Protein AF-A6LK64-F1 (afdb_monomer_lite)

pLDDT: mean 81.14, std 15.73, range [31.67, 97.81]

Structure (mmCIF, N/CA/C/O backbone):
data_AF-A6LK64-F1
#
_entry.id   AF-A6LK64-F1
#
loop_
_atom_site.group_PDB
_atom_site.id
_atom_site.type_symbol
_atom_site.label_atom_id
_atom_site.label_alt_id
_atom_site.label_comp_id
_atom_site.label_asym_id
_atom_site.label_entity_id
_atom_site.label_seq_id
_atom_site.pdbx_PDB_ins_code
_atom_site.Cartn_x
_atom_site.Cartn_y
_atom_site.Cartn_z
_atom_site.occupancy
_atom_site.B_iso_or_equiv
_atom_site.auth_seq_id
_atom_site.auth_comp_id
_atom_site.auth_asym_id
_atom_site.auth_atom_id
_atom_site.pdbx_PDB_model_num
ATOM 1 N N . MET A 1 1 ? 20.870 -29.556 40.631 1.00 32.22 1 MET A N 1
ATOM 2 C CA . MET A 1 1 ? 21.006 -28.304 41.415 1.00 32.22 1 MET A CA 1
ATOM 3 C C . MET A 1 1 ? 21.141 -27.046 40.541 1.00 32.22 1 MET A C 1
ATOM 5 O O . MET A 1 1 ? 20.764 -25.978 40.992 1.00 32.22 1 MET A O 1
ATOM 9 N N . VAL A 1 2 ? 21.533 -27.175 39.265 1.00 32.47 2 VAL A N 1
ATOM 10 C CA . VAL A 1 2 ? 21.678 -26.070 38.287 1.00 32.47 2 VAL A CA 1
ATOM 11 C C . VAL A 1 2 ? 20.340 -25.513 37.745 1.00 32.47 2 VAL A C 1
ATOM 13 O O . VAL A 1 2 ? 20.284 -24.380 37.296 1.00 32.47 2 VAL A O 1
ATOM 16 N N . LYS A 1 3 ? 19.220 -26.244 37.882 1.00 32.12 3 LYS A N 1
ATOM 17 C CA . LYS A 1 3 ? 17.874 -25.795 37.451 1.00 32.12 3 LYS A CA 1
ATOM 18 C C . LYS A 1 3 ? 17.156 -24.836 38.422 1.00 32.12 3 LYS A C 1
ATOM 20 O O . LYS A 1 3 ? 16.145 -24.256 38.057 1.00 32.12 3 LYS A O 1
ATOM 25 N N . LYS A 1 4 ? 17.658 -24.661 39.654 1.00 31.67 4 LYS A N 1
ATOM 26 C CA . LYS A 1 4 ? 17.064 -23.745 40.656 1.00 31.67 4 LYS A CA 1
ATOM 27 C C . LYS A 1 4 ? 17.598 -22.306 40.558 1.00 31.67 4 LYS A C 1
ATOM 29 O O . LYS A 1 4 ? 17.003 -21.404 41.131 1.00 31.67 4 LYS A O 1
ATOM 34 N N . ILE A 1 5 ? 18.685 -22.089 39.814 1.00 36.91 5 ILE A N 1
ATOM 35 C CA . ILE A 1 5 ? 19.359 -20.785 39.690 1.00 36.91 5 ILE A CA 1
ATOM 36 C C . ILE A 1 5 ? 18.663 -19.893 38.643 1.00 36.91 5 ILE A C 1
ATOM 38 O O . ILE A 1 5 ? 18.618 -18.679 38.800 1.00 36.91 5 ILE A O 1
ATOM 42 N N . THR A 1 6 ? 18.004 -20.482 37.642 1.00 40.97 6 THR A N 1
ATOM 43 C CA . THR A 1 6 ? 17.280 -19.743 36.591 1.00 40.97 6 THR A CA 1
ATOM 44 C C . THR A 1 6 ? 15.981 -19.095 37.093 1.00 40.97 6 THR A C 1
ATOM 46 O O . THR A 1 6 ? 15.598 -18.032 36.623 1.00 40.97 6 THR A O 1
ATOM 49 N N . ILE A 1 7 ? 15.334 -19.685 38.105 1.00 38.91 7 ILE A N 1
ATOM 50 C CA . ILE A 1 7 ? 14.123 -19.130 38.743 1.00 38.91 7 ILE A CA 1
ATOM 51 C C . ILE A 1 7 ? 14.484 -17.951 39.663 1.00 38.91 7 ILE A C 1
ATOM 53 O O . ILE A 1 7 ? 13.733 -16.984 39.762 1.00 38.91 7 ILE A O 1
ATOM 57 N N . PHE A 1 8 ? 15.674 -17.981 40.272 1.00 39.06 8 PHE A N 1
ATOM 58 C CA . PHE A 1 8 ? 16.212 -16.841 41.015 1.00 39.06 8 PHE A CA 1
ATOM 59 C C . PHE A 1 8 ? 16.576 -15.677 40.070 1.00 39.06 8 PHE A C 1
ATOM 61 O O . PHE A 1 8 ? 16.363 -14.529 40.432 1.00 39.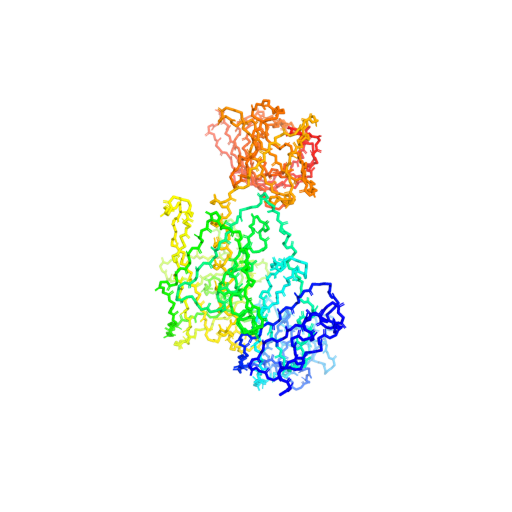06 8 PHE A O 1
ATOM 68 N N . LEU A 1 9 ? 17.014 -15.967 38.835 1.00 40.06 9 LEU A N 1
ATOM 69 C CA . LEU A 1 9 ? 17.305 -14.985 37.771 1.00 40.06 9 LEU A CA 1
ATOM 70 C C . LEU A 1 9 ? 16.070 -14.235 37.230 1.00 40.06 9 LEU A C 1
ATOM 72 O O . LEU A 1 9 ? 16.221 -13.105 36.784 1.00 40.06 9 LEU A O 1
ATOM 76 N N . LEU A 1 10 ? 14.866 -14.816 37.303 1.00 40.31 10 LEU A N 1
ATOM 77 C CA . LEU A 1 10 ? 13.609 -14.150 36.912 1.00 40.31 10 LEU A CA 1
ATOM 78 C C . LEU A 1 10 ? 12.983 -13.329 38.052 1.00 40.31 10 LEU A C 1
ATOM 80 O O . LEU A 1 10 ? 12.354 -12.313 37.802 1.00 40.31 10 LEU A O 1
ATOM 84 N N . LEU A 1 11 ? 13.203 -13.690 39.320 1.00 40.88 11 LEU A N 1
ATOM 85 C CA . LEU A 1 11 ? 12.906 -12.782 40.444 1.00 40.88 11 LEU A CA 1
ATOM 86 C C . LEU A 1 11 ? 13.949 -11.651 40.551 1.00 40.88 11 LEU A C 1
ATOM 88 O O . LEU A 1 11 ? 13.625 -10.540 40.964 1.00 40.88 11 LEU A O 1
ATOM 92 N N . LEU A 1 12 ? 15.176 -11.915 40.089 1.00 36.16 12 LEU A N 1
ATOM 93 C CA . LEU A 1 12 ? 16.221 -10.932 39.800 1.00 36.16 12 LEU A CA 1
ATOM 94 C C . LEU A 1 12 ? 16.071 -10.277 38.417 1.00 36.16 12 LEU A C 1
ATOM 96 O O . LEU A 1 12 ? 16.974 -9.550 38.039 1.00 36.16 12 LEU A O 1
ATOM 100 N N . SER A 1 13 ? 14.999 -10.461 37.634 1.00 39.25 13 SER A N 1
ATOM 101 C CA . SER A 1 13 ? 14.844 -9.696 36.377 1.00 39.25 13 SER A CA 1
ATOM 102 C C . SER A 1 13 ? 14.365 -8.258 36.614 1.00 39.25 13 SER A C 1
ATOM 104 O O . SER A 1 13 ? 14.348 -7.450 35.693 1.00 39.25 13 SER A O 1
ATOM 106 N N . SER A 1 14 ? 14.081 -7.903 37.871 1.00 41.78 14 SER A N 1
ATOM 107 C CA . SER A 1 14 ? 14.183 -6.524 38.371 1.00 41.78 14 SER A CA 1
ATOM 108 C C . SER A 1 14 ? 15.640 -6.011 38.435 1.00 41.78 14 SER A C 1
ATOM 110 O O . SER A 1 14 ? 15.867 -4.832 38.683 1.00 41.78 14 SER A O 1
ATOM 112 N N . LEU A 1 15 ? 16.626 -6.886 38.198 1.00 36.59 15 LEU A N 1
ATOM 113 C CA . LEU A 1 15 ? 18.080 -6.695 38.301 1.00 36.59 15 LEU A CA 1
ATOM 114 C C . LEU A 1 15 ? 18.876 -7.321 37.115 1.00 36.59 15 LEU A C 1
ATOM 116 O O . LEU A 1 15 ? 20.106 -7.321 37.151 1.00 36.59 15 LEU A O 1
ATOM 120 N N . SER A 1 16 ? 18.228 -7.832 36.051 1.00 38.88 16 SER A N 1
ATOM 121 C CA . SER A 1 16 ? 18.899 -8.288 34.816 1.00 38.88 16 SER A CA 1
ATOM 122 C C . SER A 1 16 ? 18.956 -7.154 33.783 1.00 38.88 16 SER A C 1
ATOM 124 O O . SER A 1 16 ? 17.914 -6.547 33.536 1.00 38.88 16 SER A O 1
ATOM 126 N N . PRO A 1 17 ? 20.099 -6.882 33.129 1.00 47.34 17 PRO A N 1
ATOM 127 C CA . PRO A 1 17 ? 20.234 -5.706 32.266 1.00 47.34 17 PRO A CA 1
ATOM 128 C C . PRO A 1 17 ? 19.474 -5.785 30.928 1.00 47.34 17 PRO A C 1
ATOM 130 O O . PRO A 1 17 ? 19.136 -4.737 30.391 1.00 47.34 17 PRO A O 1
ATOM 133 N N . SER A 1 18 ? 19.163 -6.970 30.381 1.00 53.91 18 SER A N 1
ATOM 134 C CA . SER A 1 18 ? 18.528 -7.070 29.054 1.00 53.91 18 SER A CA 1
ATOM 135 C C . SER A 1 18 ? 17.052 -7.473 29.132 1.00 53.91 18 SER A C 1
ATOM 137 O O . SER A 1 18 ? 16.731 -8.642 29.346 1.00 53.91 18 SER A O 1
ATOM 139 N N . LYS A 1 19 ? 16.144 -6.525 28.877 1.00 71.00 19 LYS A N 1
ATOM 140 C CA . LYS A 1 19 ? 14.693 -6.759 28.749 1.00 71.00 19 LYS A CA 1
ATOM 141 C C . LYS A 1 19 ? 14.290 -7.306 27.366 1.00 71.00 19 LYS A C 1
ATOM 143 O O . LYS A 1 19 ? 13.130 -7.236 26.984 1.00 71.00 19 LYS A O 1
ATOM 148 N N . VAL A 1 20 ? 15.235 -7.841 26.591 1.00 72.31 20 VAL A N 1
ATOM 149 C CA . VAL A 1 20 ? 15.044 -8.195 25.176 1.00 72.31 20 VAL A CA 1
ATOM 150 C C . VAL A 1 20 ? 15.292 -9.687 24.967 1.00 72.31 20 VAL A C 1
ATOM 152 O O . VAL A 1 20 ? 16.322 -10.217 25.376 1.00 72.31 20 VAL A O 1
ATOM 155 N N . LEU A 1 21 ? 14.348 -10.358 24.311 1.00 73.44 21 LEU A N 1
ATOM 156 C CA . LEU A 1 21 ? 14.367 -11.777 23.978 1.00 73.44 21 LEU A CA 1
ATOM 157 C C . LEU A 1 21 ? 14.315 -11.944 22.460 1.00 73.44 21 LEU A C 1
ATOM 159 O O . LEU A 1 21 ? 13.456 -11.376 21.791 1.00 73.44 21 LEU A O 1
ATOM 163 N N . VAL A 1 22 ? 15.213 -12.762 21.916 1.00 71.81 22 VAL A N 1
ATOM 164 C CA . VAL A 1 22 ? 15.236 -13.102 20.489 1.00 71.81 22 VAL A CA 1
ATOM 165 C C . VAL A 1 22 ? 14.869 -14.573 20.333 1.00 71.81 22 VAL A C 1
ATOM 167 O O . VAL A 1 22 ? 15.609 -15.452 20.771 1.00 71.81 22 VAL A O 1
ATOM 170 N N . HIS A 1 23 ? 13.738 -14.843 19.688 1.00 75.31 23 HIS A N 1
ATOM 171 C CA . HIS A 1 23 ? 13.307 -16.178 19.299 1.00 75.31 23 HIS A CA 1
ATOM 172 C C . HIS A 1 23 ? 13.599 -16.387 17.811 1.00 75.31 23 HIS A C 1
ATOM 174 O O . HIS A 1 23 ? 12.996 -15.772 16.935 1.00 75.31 23 HIS A O 1
ATOM 180 N N . SER A 1 24 ? 14.552 -17.255 17.496 1.00 73.31 24 SER A N 1
ATOM 181 C CA . SER A 1 24 ? 14.905 -17.555 16.112 1.00 73.31 24 SER A CA 1
ATOM 182 C C . SER A 1 24 ? 15.425 -18.979 16.005 1.00 73.31 24 SER A C 1
ATOM 184 O O . SER A 1 24 ? 16.325 -19.379 16.740 1.00 73.31 24 SER A O 1
ATOM 186 N N . LYS A 1 25 ? 14.907 -19.737 15.033 1.00 75.38 25 LYS A N 1
ATOM 187 C CA . LYS A 1 25 ? 15.497 -21.027 14.625 1.00 75.38 25 LYS A CA 1
ATOM 188 C C . LYS A 1 25 ? 16.766 -20.842 13.783 1.00 75.38 25 LYS A C 1
ATOM 190 O O . LYS A 1 25 ? 17.472 -21.805 13.500 1.00 75.38 25 LYS A O 1
ATOM 195 N N . TYR A 1 26 ? 17.046 -19.607 13.374 1.00 76.12 26 TYR A N 1
ATOM 196 C CA . TYR A 1 26 ? 18.191 -19.215 12.567 1.00 76.12 26 TYR A CA 1
ATOM 197 C C . TYR A 1 26 ? 19.266 -18.592 13.458 1.00 76.12 26 TYR A C 1
ATOM 199 O O . TYR A 1 26 ? 18.954 -17.800 14.348 1.00 76.12 26 TYR A O 1
ATOM 207 N N . ASN A 1 27 ? 20.531 -18.925 13.201 1.00 70.06 27 ASN A N 1
ATOM 208 C CA . ASN A 1 27 ? 21.671 -18.428 13.971 1.00 70.06 27 ASN A CA 1
ATOM 209 C C . ASN A 1 27 ? 22.001 -16.970 13.589 1.00 70.06 27 ASN A C 1
ATOM 211 O O . ASN A 1 27 ? 22.959 -16.704 12.864 1.00 70.06 27 ASN A O 1
ATOM 215 N N . LEU A 1 28 ? 21.148 -16.040 14.021 1.00 73.94 28 LEU A N 1
ATOM 216 C CA . LEU A 1 28 ? 21.282 -14.601 13.811 1.00 73.94 28 LEU A CA 1
ATOM 217 C C . LEU A 1 28 ? 21.902 -13.976 15.061 1.00 73.94 28 LEU A C 1
ATOM 219 O O . LEU A 1 28 ? 21.404 -14.175 16.168 1.00 73.94 28 LEU A O 1
ATOM 223 N N . LYS A 1 29 ? 22.985 -13.215 14.891 1.00 71.19 29 LYS A N 1
ATOM 224 C CA . LYS A 1 29 ? 23.572 -12.426 15.978 1.00 71.19 29 LYS A CA 1
ATOM 225 C C . LYS A 1 29 ? 22.827 -11.096 16.053 1.00 71.19 29 LYS A C 1
ATOM 227 O O . LYS A 1 29 ? 22.961 -10.283 15.147 1.00 71.19 29 LYS A O 1
ATOM 232 N N . ILE A 1 30 ? 22.027 -10.913 17.097 1.00 74.50 30 ILE A N 1
ATOM 233 C CA . ILE A 1 30 ? 21.357 -9.649 17.418 1.00 74.50 30 ILE A CA 1
ATOM 234 C C . ILE A 1 30 ? 21.852 -9.247 18.808 1.00 74.50 30 ILE A C 1
ATOM 236 O O . ILE A 1 30 ? 21.670 -10.015 19.754 1.00 74.50 30 ILE A O 1
ATOM 240 N N . ASP A 1 31 ? 22.501 -8.091 18.932 1.00 75.62 31 ASP A N 1
ATOM 241 C CA . ASP A 1 31 ? 22.896 -7.531 20.220 1.00 75.62 31 ASP A CA 1
ATOM 242 C C . ASP A 1 31 ? 21.655 -7.014 20.948 1.00 75.62 31 ASP A C 1
ATOM 244 O O . ASP A 1 31 ? 21.056 -5.991 20.611 1.00 75.62 31 ASP A O 1
ATOM 248 N N . THR A 1 32 ? 21.251 -7.745 21.979 1.00 72.25 32 THR A N 1
ATOM 249 C CA . THR A 1 32 ? 20.103 -7.395 22.814 1.00 72.25 32 THR A CA 1
ATOM 250 C C . THR A 1 32 ? 20.321 -6.107 23.607 1.00 72.25 32 THR A C 1
ATOM 252 O O . THR A 1 32 ? 19.341 -5.514 24.046 1.00 72.25 32 THR A O 1
ATOM 255 N N . ASN A 1 33 ? 21.570 -5.655 23.787 1.00 70.12 33 ASN A N 1
ATOM 256 C CA . ASN A 1 33 ? 21.880 -4.413 24.504 1.00 70.12 33 ASN A CA 1
ATOM 257 C C . ASN A 1 33 ? 21.645 -3.160 23.653 1.00 70.12 33 ASN A C 1
ATOM 259 O O . ASN A 1 33 ? 21.566 -2.066 24.201 1.00 70.12 33 ASN A O 1
ATOM 263 N N . ALA A 1 34 ? 21.516 -3.307 22.331 1.00 70.06 34 ALA A N 1
ATOM 264 C CA . ALA A 1 34 ? 21.223 -2.192 21.434 1.00 70.06 34 ALA A CA 1
ATOM 265 C C . ALA A 1 34 ? 19.759 -1.713 21.523 1.00 70.06 34 ALA A C 1
ATOM 267 O O . ALA A 1 34 ? 19.413 -0.672 20.966 1.00 70.06 34 ALA A O 1
ATOM 268 N N . PHE A 1 35 ? 18.889 -2.461 22.207 1.00 71.19 35 PHE A N 1
ATOM 269 C CA . PHE A 1 35 ? 17.487 -2.108 22.405 1.00 71.19 35 PHE A CA 1
ATOM 270 C C . PHE A 1 35 ? 17.306 -1.385 23.742 1.00 71.19 35 PHE A C 1
ATOM 272 O O . PHE A 1 35 ? 17.178 -2.008 24.795 1.00 71.19 35 PHE A O 1
ATOM 279 N N . GLU A 1 36 ? 17.247 -0.059 23.689 1.00 66.88 36 GLU A N 1
ATOM 280 C CA . GLU A 1 36 ? 16.877 0.772 24.834 1.00 66.88 36 GLU A CA 1
ATOM 281 C C . GLU A 1 36 ? 15.347 0.724 25.020 1.00 66.88 36 GLU A C 1
ATOM 283 O O . GLU A 1 36 ? 14.598 1.403 24.319 1.00 66.88 36 GLU A O 1
ATOM 288 N N . SER A 1 37 ? 14.847 -0.129 25.921 1.00 68.25 37 SER A N 1
ATOM 289 C CA . SER A 1 37 ? 13.437 -0.116 26.344 1.00 68.25 37 SER A CA 1
ATOM 290 C C . SER A 1 37 ? 13.294 -0.512 27.812 1.00 68.25 37 SER A C 1
ATOM 292 O O . SER A 1 37 ? 13.989 -1.395 28.315 1.00 68.25 37 SER A O 1
ATOM 294 N N . GLU A 1 38 ? 12.355 0.135 28.505 1.00 72.50 38 GLU A N 1
ATOM 295 C CA . GLU A 1 38 ? 11.945 -0.233 29.861 1.00 72.50 38 GLU A CA 1
ATOM 296 C C . GLU A 1 38 ? 10.943 -1.406 29.890 1.00 72.50 38 GLU A C 1
ATOM 298 O O . GLU A 1 38 ? 10.614 -1.912 30.967 1.00 72.50 38 GLU A O 1
ATOM 303 N N . ASN A 1 39 ? 10.510 -1.890 28.729 1.00 74.38 39 ASN A N 1
ATOM 304 C CA . ASN A 1 39 ? 9.542 -2.969 28.546 1.00 74.38 39 ASN A CA 1
ATOM 305 C C . ASN A 1 39 ? 10.218 -4.256 28.065 1.00 74.38 39 ASN A C 1
ATOM 307 O O . ASN A 1 39 ? 11.352 -4.237 27.587 1.00 74.38 39 ASN A O 1
ATOM 311 N N . PHE A 1 40 ? 9.514 -5.385 28.164 1.00 74.19 40 PHE A N 1
ATOM 312 C CA . PHE A 1 40 ? 9.980 -6.625 27.553 1.00 74.19 40 PHE A CA 1
ATOM 313 C C . PHE A 1 40 ? 9.837 -6.545 26.033 1.00 74.19 40 PHE A C 1
ATOM 315 O O . PHE A 1 40 ? 8.743 -6.330 25.525 1.00 74.19 40 PHE A O 1
ATOM 322 N N . VAL A 1 41 ? 10.921 -6.750 25.293 1.00 76.12 41 VAL A N 1
ATOM 323 C CA . VAL A 1 41 ? 10.915 -6.772 23.825 1.00 76.12 41 VAL A CA 1
ATOM 324 C C . VAL A 1 41 ? 11.146 -8.200 23.350 1.00 76.12 41 VAL A C 1
ATOM 326 O O . VAL A 1 41 ? 12.152 -8.811 23.691 1.00 76.12 41 VAL A O 1
ATOM 329 N N . VAL A 1 42 ? 10.240 -8.740 22.544 1.00 77.19 42 VAL A N 1
ATOM 330 C CA . VAL A 1 42 ? 10.338 -10.072 21.943 1.00 77.19 42 VAL A CA 1
ATOM 331 C C . VAL A 1 42 ? 10.487 -9.915 20.438 1.00 77.19 42 VAL A C 1
ATOM 333 O O . VAL A 1 42 ? 9.603 -9.393 19.765 1.00 77.19 42 VAL A O 1
ATOM 336 N N . ILE A 1 43 ? 11.606 -10.382 19.899 1.00 79.25 43 ILE A N 1
ATOM 337 C CA . ILE A 1 43 ? 11.886 -10.400 18.465 1.00 79.25 43 ILE A CA 1
ATOM 338 C C . ILE A 1 43 ? 11.786 -11.846 18.005 1.00 79.25 43 ILE A C 1
ATOM 340 O O . ILE A 1 43 ? 12.612 -12.668 18.392 1.00 79.25 43 ILE A O 1
ATOM 344 N N . SER A 1 44 ? 10.801 -12.164 17.172 1.00 81.12 44 SER A N 1
ATOM 345 C CA . SER A 1 44 ? 10.650 -13.499 16.597 1.00 81.12 44 SER A CA 1
ATOM 346 C C . SER A 1 44 ? 10.976 -13.488 15.115 1.00 81.12 44 SER A C 1
ATOM 348 O O . SER A 1 44 ? 10.408 -12.705 14.353 1.00 81.12 44 SER A O 1
ATOM 350 N N . ILE A 1 45 ? 11.875 -14.372 14.696 1.00 83.25 45 ILE A N 1
ATOM 351 C CA . ILE A 1 45 ? 12.222 -14.583 13.292 1.00 83.25 45 ILE A CA 1
ATOM 352 C C . ILE A 1 45 ? 11.457 -15.808 12.801 1.00 83.25 45 ILE A C 1
ATOM 354 O O . ILE A 1 45 ? 11.791 -16.946 13.139 1.00 83.25 45 ILE A O 1
ATOM 358 N N . LEU A 1 46 ? 10.429 -15.562 11.990 1.00 79.94 46 LEU A N 1
ATOM 359 C CA . LEU A 1 46 ? 9.520 -16.589 11.486 1.00 79.94 46 LEU A CA 1
ATOM 360 C C . LEU A 1 46 ? 10.079 -17.308 10.264 1.00 79.94 46 LEU A C 1
ATOM 362 O O . LEU A 1 46 ? 9.991 -18.533 10.176 1.00 79.94 46 LEU A O 1
ATOM 366 N N . SER A 1 47 ? 10.644 -16.560 9.315 1.00 83.44 47 SER A N 1
ATOM 367 C CA . SER A 1 47 ? 11.241 -17.149 8.121 1.00 83.44 47 SER A CA 1
ATOM 368 C C . SER A 1 47 ? 12.481 -16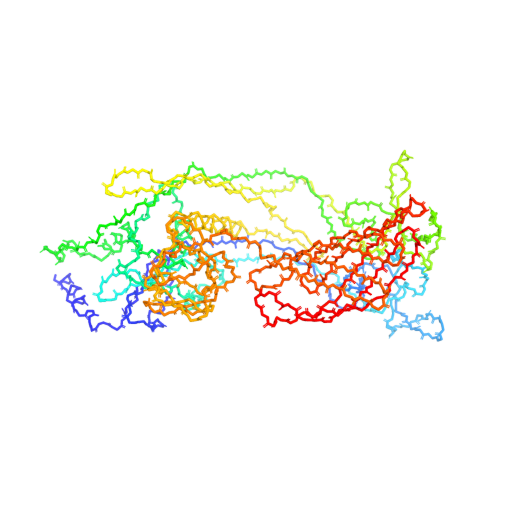.398 7.663 1.00 83.44 47 SER A C 1
ATOM 370 O O . SER A 1 47 ? 12.578 -15.173 7.749 1.00 83.44 47 SER A O 1
ATOM 372 N N . VAL A 1 48 ? 13.427 -17.174 7.145 1.00 87.44 48 VAL A N 1
ATOM 373 C CA . VAL A 1 48 ? 14.547 -16.698 6.342 1.00 87.44 48 VAL A CA 1
ATOM 374 C C . VAL A 1 48 ? 14.468 -17.436 5.015 1.00 87.44 48 VAL A C 1
ATOM 376 O O . VAL A 1 48 ? 14.725 -18.638 4.939 1.00 87.44 48 VAL A O 1
ATOM 379 N N . GLU A 1 49 ? 14.077 -16.716 3.975 1.00 88.69 49 GLU A N 1
ATOM 380 C CA . GLU A 1 49 ? 13.918 -17.236 2.621 1.00 88.69 49 GLU A CA 1
ATOM 381 C C . GLU A 1 49 ? 15.059 -16.701 1.756 1.00 88.69 49 GLU A C 1
ATOM 383 O O . GLU A 1 49 ? 15.340 -15.504 1.748 1.00 88.69 49 GLU A O 1
ATOM 388 N N . LYS A 1 50 ? 15.746 -17.582 1.026 1.00 89.56 50 LYS A N 1
ATOM 389 C CA . LYS A 1 50 ? 16.737 -17.165 0.033 1.00 89.56 50 LYS A CA 1
ATOM 390 C C . LYS A 1 50 ? 16.046 -17.045 -1.318 1.00 89.56 50 LYS A C 1
ATOM 392 O O . LYS A 1 50 ? 15.529 -18.034 -1.829 1.00 89.56 50 LYS A O 1
ATOM 397 N N . GLU A 1 51 ? 16.099 -15.862 -1.913 1.00 87.94 51 GLU A N 1
ATOM 398 C CA . GLU A 1 51 ? 15.609 -15.621 -3.265 1.00 87.94 51 GLU A CA 1
ATOM 399 C C . GLU A 1 51 ? 16.785 -15.316 -4.198 1.00 87.94 51 GLU A C 1
ATOM 401 O O . GLU A 1 51 ? 17.555 -14.374 -3.986 1.00 87.94 51 GLU A O 1
ATOM 406 N N . SER A 1 52 ? 16.935 -16.141 -5.234 1.00 88.56 52 SER A N 1
ATOM 407 C CA . SER A 1 52 ? 17.927 -15.952 -6.291 1.00 88.56 52 SER A CA 1
ATOM 408 C C . SER A 1 52 ? 17.223 -15.416 -7.532 1.00 88.56 52 SER A C 1
ATOM 410 O O . SER A 1 52 ? 16.547 -16.156 -8.243 1.00 88.56 52 SER A O 1
ATOM 412 N N . LEU A 1 53 ? 17.398 -14.125 -7.794 1.00 90.19 53 LEU A N 1
ATOM 413 C CA . LEU A 1 53 ? 16.822 -13.435 -8.939 1.00 90.19 53 LEU A CA 1
ATOM 414 C C . LEU A 1 53 ? 17.853 -13.327 -10.056 1.00 90.19 53 LEU A C 1
ATOM 416 O O . LEU A 1 53 ? 19.014 -12.975 -9.833 1.00 90.19 53 LEU A O 1
ATOM 420 N N . SER A 1 54 ? 17.419 -13.590 -11.280 1.00 90.19 54 SER A N 1
ATOM 421 C CA . SER A 1 54 ? 18.213 -13.316 -12.472 1.00 90.19 54 SER A CA 1
ATOM 422 C C . SER A 1 54 ? 17.831 -11.967 -13.074 1.00 90.19 54 SER A C 1
ATOM 424 O O . SER A 1 54 ? 16.652 -11.618 -13.182 1.00 90.19 54 SER A O 1
ATOM 426 N N . ARG A 1 55 ? 18.840 -11.192 -13.475 1.00 92.62 55 ARG A N 1
ATOM 427 C CA . ARG A 1 55 ? 18.633 -10.018 -14.319 1.00 92.62 55 ARG A CA 1
ATOM 428 C C . ARG A 1 55 ? 19.642 -9.969 -15.450 1.00 92.62 55 ARG A C 1
ATOM 430 O O . ARG A 1 55 ? 20.829 -10.211 -15.258 1.00 92.62 55 ARG A O 1
ATOM 437 N N . GLU A 1 56 ? 19.163 -9.628 -16.629 1.00 94.25 56 GLU A N 1
ATOM 438 C CA . GLU A 1 56 ? 19.997 -9.189 -17.733 1.00 94.25 56 GLU A CA 1
ATOM 439 C C . GLU A 1 56 ? 19.963 -7.665 -17.738 1.00 94.25 56 GLU A C 1
ATOM 441 O O . GLU A 1 56 ? 18.891 -7.083 -17.869 1.00 94.25 56 GLU A O 1
ATOM 446 N N . VAL A 1 57 ? 21.116 -7.027 -17.550 1.00 92.56 57 VAL A N 1
ATOM 447 C CA . VAL A 1 57 ? 21.264 -5.571 -17.534 1.00 92.56 57 VAL A CA 1
ATOM 448 C C . VAL A 1 57 ? 21.972 -5.140 -18.804 1.00 92.56 57 VAL A C 1
ATOM 450 O O . VAL A 1 57 ? 23.050 -5.632 -19.141 1.00 92.56 57 VAL A O 1
ATOM 453 N N . ILE A 1 58 ? 21.367 -4.190 -19.501 1.00 92.50 58 ILE A N 1
ATOM 454 C CA . ILE A 1 58 ? 21.924 -3.563 -20.689 1.00 92.50 58 ILE A CA 1
ATOM 455 C C . ILE A 1 58 ? 22.480 -2.200 -20.279 1.00 92.50 58 ILE A C 1
ATOM 457 O O . ILE A 1 58 ? 21.742 -1.334 -19.812 1.00 92.50 58 ILE A O 1
ATOM 461 N N . SER A 1 59 ? 23.784 -2.009 -20.471 1.00 92.75 59 SER A N 1
ATOM 462 C CA . SER A 1 59 ? 24.473 -0.736 -20.249 1.00 92.75 59 SER A CA 1
ATOM 463 C C . SER A 1 59 ? 25.140 -0.235 -21.528 1.00 92.75 59 SER A C 1
ATOM 465 O O . SER A 1 59 ? 25.412 -0.998 -22.457 1.00 92.75 59 SER A O 1
ATOM 467 N N . TYR A 1 60 ? 25.388 1.070 -21.581 1.00 94.31 60 TYR A N 1
ATOM 468 C CA . TYR A 1 60 ? 25.986 1.743 -22.728 1.00 94.31 60 TYR A CA 1
ATOM 469 C C . TYR A 1 60 ? 27.177 2.563 -22.250 1.00 94.31 60 TYR A C 1
ATOM 471 O O . TYR A 1 60 ? 27.016 3.521 -21.496 1.00 94.31 60 TYR A O 1
ATOM 479 N N . ILE A 1 61 ? 28.380 2.174 -22.671 1.00 95.00 61 ILE A N 1
ATOM 480 C CA . ILE A 1 61 ? 29.626 2.846 -22.280 1.00 95.00 61 ILE A CA 1
ATOM 481 C C . ILE A 1 61 ? 30.148 3.642 -23.465 1.00 95.00 61 ILE A C 1
ATOM 483 O O . ILE A 1 61 ? 30.194 3.118 -24.580 1.00 95.00 61 ILE A O 1
ATOM 487 N N . LYS A 1 62 ? 30.537 4.900 -23.221 1.00 93.44 62 LYS A N 1
ATOM 488 C CA . LYS A 1 62 ? 31.127 5.768 -24.244 1.00 93.44 62 LYS A CA 1
ATOM 489 C C . LYS A 1 62 ? 32.344 5.072 -24.856 1.00 93.44 62 LYS A C 1
ATOM 491 O O . LYS A 1 62 ? 33.239 4.630 -24.139 1.00 93.44 62 LYS A O 1
ATOM 496 N N . ASN A 1 63 ? 32.337 4.931 -26.173 1.00 92.62 63 ASN A N 1
ATOM 497 C CA . ASN A 1 63 ? 33.361 4.235 -26.935 1.00 92.62 63 ASN A CA 1
ATOM 498 C C . ASN A 1 63 ? 33.343 4.778 -28.362 1.00 92.62 63 ASN A C 1
ATOM 500 O O . ASN A 1 63 ? 32.309 4.699 -29.013 1.00 92.62 63 ASN A O 1
ATOM 504 N N . GLU A 1 64 ? 34.471 5.293 -28.845 1.00 86.88 64 GLU A N 1
ATOM 505 C CA . GLU A 1 64 ? 34.587 5.903 -30.179 1.00 86.88 64 GLU A CA 1
ATOM 506 C C . GLU A 1 64 ? 34.278 4.925 -31.322 1.00 86.88 64 GLU A C 1
ATOM 508 O O . GLU A 1 64 ? 33.784 5.345 -32.358 1.00 86.88 64 GLU A O 1
ATOM 513 N N . ASN A 1 65 ? 34.464 3.621 -31.094 1.00 88.00 65 ASN A N 1
ATOM 514 C CA . ASN A 1 65 ? 34.126 2.546 -32.033 1.00 88.00 65 ASN A CA 1
ATOM 515 C C . ASN A 1 65 ? 32.748 1.916 -31.744 1.00 88.00 65 ASN A C 1
ATOM 517 O O . ASN A 1 65 ? 32.476 0.775 -32.123 1.00 88.00 65 ASN A O 1
ATOM 521 N N . GLY A 1 66 ? 31.909 2.595 -30.962 1.00 91.19 66 GLY A N 1
ATOM 522 C CA . GLY A 1 66 ? 30.560 2.155 -30.636 1.00 91.19 66 GLY A CA 1
ATOM 523 C C . GLY A 1 66 ? 29.572 2.430 -31.770 1.00 91.19 66 GLY A C 1
ATOM 524 O O . GLY A 1 66 ? 29.682 3.434 -32.454 1.00 91.19 66 GLY A O 1
ATOM 525 N N . ASN A 1 67 ? 28.556 1.578 -31.912 1.00 93.50 67 ASN A N 1
ATOM 526 C CA . ASN A 1 67 ? 27.509 1.732 -32.935 1.00 93.50 67 ASN A CA 1
ATOM 527 C C . ASN A 1 67 ? 26.179 2.220 -32.335 1.00 93.50 67 ASN A C 1
ATOM 529 O O . ASN A 1 67 ? 25.111 1.968 -32.889 1.00 93.50 67 ASN A O 1
ATOM 533 N N . TYR A 1 68 ? 26.211 2.812 -31.139 1.00 93.88 68 TYR A N 1
ATOM 534 C CA . TYR A 1 68 ? 25.028 3.363 -30.485 1.00 93.88 68 TYR A CA 1
ATOM 535 C C . TYR A 1 68 ? 25.224 4.835 -30.169 1.00 93.88 68 TYR A C 1
ATOM 537 O O . TYR A 1 68 ? 26.313 5.249 -29.787 1.00 93.88 68 TYR A O 1
ATOM 545 N N . ILE A 1 69 ? 24.147 5.601 -30.255 1.00 94.31 69 ILE A N 1
ATOM 546 C CA . ILE A 1 69 ? 24.108 7.025 -29.935 1.00 94.31 69 ILE A CA 1
ATOM 547 C C . ILE A 1 69 ? 23.035 7.300 -28.900 1.00 94.31 69 ILE A C 1
ATOM 549 O O . ILE A 1 69 ? 22.011 6.618 -28.843 1.00 94.31 69 ILE A O 1
ATOM 553 N N . ARG A 1 70 ? 23.264 8.322 -28.082 1.00 93.19 70 ARG A N 1
ATOM 554 C CA . ARG A 1 70 ? 22.299 8.785 -27.091 1.00 93.19 70 ARG A CA 1
ATOM 555 C C . ARG A 1 70 ? 21.397 9.859 -27.689 1.00 93.19 70 ARG A C 1
ATOM 557 O O . ARG A 1 70 ? 21.892 10.875 -28.173 1.00 93.19 70 ARG A O 1
ATOM 564 N N . TYR A 1 71 ? 20.087 9.667 -27.582 1.00 91.56 71 TYR A N 1
ATOM 565 C CA . TYR A 1 71 ? 19.072 10.636 -27.990 1.00 91.56 71 TYR A CA 1
ATOM 566 C C . TYR A 1 71 ? 17.876 10.580 -27.032 1.00 91.56 71 TYR A C 1
ATOM 568 O O . TYR A 1 71 ? 17.427 9.496 -26.667 1.00 91.56 71 TYR A O 1
ATOM 576 N N . ASN A 1 72 ? 17.378 11.734 -26.574 1.00 88.19 72 ASN A N 1
ATOM 577 C CA . ASN A 1 72 ? 16.229 11.841 -25.655 1.00 88.19 72 ASN A CA 1
ATOM 578 C C . ASN A 1 72 ? 16.264 10.881 -24.444 1.00 88.19 72 ASN A C 1
ATOM 580 O O . ASN A 1 72 ? 15.245 10.336 -24.029 1.00 88.19 72 ASN A O 1
ATOM 584 N N . GLY A 1 73 ? 17.450 10.657 -23.869 1.00 86.50 73 GLY A N 1
ATOM 585 C CA . GLY A 1 73 ? 17.624 9.784 -22.702 1.00 86.50 73 GLY A CA 1
ATOM 586 C C . GLY A 1 73 ? 17.737 8.284 -23.003 1.00 86.50 73 GLY A C 1
ATOM 587 O O . GLY A 1 73 ? 18.042 7.536 -22.081 1.00 86.50 73 GLY A O 1
ATOM 588 N N . ASN A 1 74 ? 17.589 7.860 -24.261 1.00 90.50 74 ASN A N 1
ATOM 589 C CA . ASN A 1 74 ? 17.717 6.471 -24.712 1.00 90.50 74 ASN A CA 1
ATOM 590 C C . ASN A 1 74 ? 18.922 6.279 -25.646 1.00 90.50 74 ASN A C 1
ATOM 592 O O . ASN A 1 74 ? 19.545 7.253 -26.077 1.00 90.50 74 ASN A O 1
ATOM 596 N N . PHE A 1 75 ? 19.238 5.019 -25.957 1.00 92.00 75 PHE A N 1
ATOM 597 C CA . PHE A 1 75 ? 20.331 4.639 -26.850 1.00 92.00 75 PHE A CA 1
ATOM 598 C C . PHE A 1 75 ? 19.813 3.906 -28.082 1.00 92.00 75 PHE A C 1
ATOM 600 O O . PHE A 1 75 ? 19.091 2.916 -27.963 1.00 92.00 75 PHE A O 1
ATOM 607 N N . TYR A 1 76 ? 20.234 4.362 -29.256 1.00 91.50 76 TYR A N 1
ATOM 608 C CA . TYR A 1 76 ? 19.775 3.854 -30.544 1.00 91.50 76 TYR A CA 1
ATOM 609 C C . TYR A 1 76 ? 20.957 3.433 -31.392 1.00 91.50 76 TYR A C 1
ATOM 611 O O . TYR A 1 76 ? 22.025 4.033 -31.308 1.00 91.50 76 TYR A O 1
ATOM 619 N N . TYR A 1 77 ? 20.767 2.384 -32.180 1.00 90.56 77 TYR A N 1
ATOM 620 C CA . TYR A 1 77 ? 21.778 1.939 -33.125 1.00 90.56 77 TYR A CA 1
ATOM 621 C C . TYR A 1 77 ? 21.923 2.958 -34.261 1.00 90.56 77 TYR A C 1
ATOM 623 O O . TYR A 1 77 ? 20.918 3.479 -34.744 1.00 90.56 77 TYR A O 1
ATOM 631 N N . THR A 1 78 ? 23.160 3.203 -34.683 1.00 90.69 78 THR A N 1
ATOM 632 C CA . THR A 1 78 ? 23.471 3.891 -35.936 1.00 90.69 78 THR A CA 1
ATOM 633 C C . THR A 1 78 ? 24.513 3.098 -36.710 1.00 90.69 78 THR A C 1
ATOM 635 O O . THR A 1 78 ? 25.452 2.549 -36.127 1.00 90.69 78 THR A O 1
ATOM 638 N N . SER A 1 79 ? 24.325 3.021 -38.022 1.00 87.94 79 SER A N 1
ATOM 639 C CA . SER A 1 79 ? 25.289 2.446 -38.956 1.00 87.94 79 SER A CA 1
ATOM 640 C C . SER A 1 79 ? 26.448 3.390 -39.308 1.00 87.94 79 SER A C 1
ATOM 642 O O . SER A 1 79 ? 27.482 2.923 -39.789 1.00 87.94 79 SER A O 1
ATOM 644 N N . ASP A 1 80 ? 26.303 4.699 -39.063 1.00 87.25 80 ASP A N 1
ATOM 645 C CA . ASP A 1 80 ? 27.327 5.703 -39.367 1.00 87.25 80 ASP A CA 1
ATOM 646 C C . ASP A 1 80 ? 28.193 6.010 -38.141 1.00 87.25 80 ASP A C 1
ATOM 648 O O . ASP A 1 80 ? 27.737 6.609 -37.166 1.00 87.25 80 ASP A O 1
ATOM 652 N N . ASN A 1 81 ? 29.469 5.633 -38.232 1.00 85.19 81 ASN A N 1
ATOM 653 C CA . ASN A 1 81 ? 30.459 5.807 -37.172 1.00 85.19 81 ASN A CA 1
ATOM 654 C C . ASN A 1 81 ? 31.299 7.089 -37.329 1.00 85.19 81 ASN A C 1
ATOM 656 O O . ASN A 1 81 ? 32.365 7.221 -36.730 1.00 85.19 81 ASN A O 1
ATOM 660 N N . ASN A 1 82 ? 30.851 8.043 -38.149 1.00 90.62 82 ASN A N 1
ATOM 661 C CA . ASN A 1 82 ? 31.530 9.320 -38.330 1.00 90.62 82 ASN A CA 1
ATOM 662 C C . ASN A 1 82 ? 30.977 10.412 -37.404 1.00 90.62 82 ASN A C 1
ATOM 664 O O . ASN A 1 82 ? 29.778 10.498 -37.131 1.00 90.62 82 ASN A O 1
ATOM 668 N N . LYS A 1 83 ? 31.876 11.306 -36.985 1.00 92.19 83 LYS A N 1
ATOM 669 C CA . LYS A 1 83 ? 31.540 12.556 -36.303 1.00 92.19 83 LYS A CA 1
ATOM 670 C C . LYS A 1 83 ? 31.516 13.730 -37.275 1.00 92.19 83 LYS A C 1
ATOM 672 O O . LYS A 1 83 ? 32.173 13.720 -38.319 1.00 92.19 83 LYS A O 1
ATOM 677 N N . TYR A 1 84 ? 30.728 14.740 -36.926 1.00 95.06 84 TYR A N 1
ATOM 678 C CA . TYR A 1 84 ? 30.453 15.912 -37.745 1.00 95.06 84 TYR A CA 1
ATOM 679 C C . TYR A 1 84 ? 30.499 17.194 -36.917 1.00 95.06 84 TYR A C 1
ATOM 681 O O . TYR A 1 84 ? 30.088 17.231 -35.753 1.00 95.06 84 TYR A O 1
ATOM 689 N N . ARG A 1 85 ? 30.940 18.283 -37.548 1.00 95.06 85 ARG A N 1
ATOM 690 C CA . ARG A 1 85 ? 30.861 19.650 -37.024 1.00 95.06 85 ARG A CA 1
ATOM 691 C C . ARG A 1 85 ? 29.983 20.496 -37.939 1.00 95.06 85 ARG A C 1
ATOM 693 O O . ARG A 1 85 ? 30.045 20.373 -39.162 1.00 95.06 85 ARG A O 1
ATOM 700 N N . LEU A 1 86 ? 29.170 21.365 -37.344 1.00 93.00 86 LEU A N 1
ATOM 701 C CA . LEU A 1 86 ? 28.393 22.353 -38.085 1.00 93.00 86 LEU A CA 1
ATOM 702 C C . LEU A 1 86 ? 29.298 23.537 -38.459 1.00 93.00 86 LEU A C 1
ATOM 704 O O . LEU A 1 86 ? 29.828 24.211 -37.577 1.00 93.00 86 LEU A O 1
ATOM 708 N N . VAL A 1 87 ? 29.471 23.784 -39.757 1.00 92.06 87 VAL A N 1
ATOM 709 C CA . VAL A 1 87 ? 30.222 24.923 -40.302 1.00 92.06 87 VAL A CA 1
ATOM 710 C C . VAL A 1 87 ? 29.278 25.725 -41.195 1.00 92.06 87 VAL A C 1
ATOM 712 O O . VAL A 1 87 ? 28.862 25.265 -42.261 1.00 92.06 87 VAL A O 1
ATOM 715 N N . GLY A 1 88 ? 28.883 26.915 -40.733 1.00 89.94 88 GLY A N 1
ATOM 716 C CA . GLY A 1 88 ? 27.771 27.656 -41.332 1.00 89.94 88 GLY A CA 1
ATOM 717 C C . GLY A 1 88 ? 26.472 26.851 -41.226 1.00 89.94 88 GLY A C 1
ATOM 718 O O . GLY A 1 88 ? 26.026 26.535 -40.128 1.00 89.94 88 GLY A O 1
ATOM 719 N N . GLU A 1 89 ? 25.889 26.478 -42.368 1.00 87.19 89 GLU A N 1
ATOM 720 C CA . GLU A 1 89 ? 24.671 25.656 -42.436 1.00 87.19 89 GLU A CA 1
ATOM 721 C C . GLU A 1 89 ? 24.903 24.178 -42.797 1.00 87.19 89 GLU A C 1
ATOM 723 O O . GLU A 1 89 ? 23.937 23.422 -42.942 1.00 87.19 89 GLU A O 1
ATOM 728 N N . LYS A 1 90 ? 26.160 23.754 -42.974 1.00 90.56 90 LYS A N 1
ATOM 729 C CA . LYS A 1 90 ? 26.501 22.405 -43.447 1.00 90.56 90 LYS A CA 1
ATOM 730 C C . LYS A 1 90 ? 27.199 21.591 -42.363 1.00 90.56 90 LYS A C 1
ATOM 732 O O . LYS A 1 90 ? 28.068 22.098 -41.657 1.00 90.56 90 LYS A O 1
ATOM 737 N N . PHE A 1 91 ? 26.845 20.312 -42.273 1.00 93.25 91 PHE A N 1
ATOM 738 C CA . PHE A 1 91 ? 27.552 19.341 -41.445 1.00 93.25 91 PHE A CA 1
ATOM 739 C C . PHE A 1 91 ? 28.713 18.749 -42.241 1.00 93.25 91 PHE A C 1
ATOM 741 O O . PHE A 1 91 ? 28.511 18.169 -43.307 1.00 93.25 91 PHE A O 1
ATOM 748 N N . VAL A 1 92 ? 29.929 18.919 -41.730 1.00 94.50 92 VAL A N 1
ATOM 749 C CA . VAL A 1 92 ? 31.163 18.425 -42.352 1.00 94.50 92 VAL A CA 1
ATOM 750 C C . VAL A 1 92 ? 31.785 17.387 -41.430 1.00 94.50 92 VAL A C 1
ATOM 752 O O . VAL A 1 92 ? 31.779 17.571 -40.213 1.00 94.50 92 VAL A O 1
ATOM 755 N N . LYS A 1 93 ? 32.287 16.288 -42.004 1.00 93.25 93 LYS A N 1
ATOM 756 C CA . LYS A 1 93 ? 32.951 15.221 -41.251 1.00 93.25 93 LYS A CA 1
ATOM 757 C C . LYS A 1 93 ? 34.160 15.790 -40.500 1.00 93.25 93 LYS A C 1
ATOM 759 O O . LYS A 1 93 ? 34.990 16.473 -41.092 1.00 93.25 93 LYS A O 1
ATOM 764 N N . ASP A 1 94 ? 34.231 15.507 -39.209 1.00 91.38 94 ASP A N 1
ATOM 765 C CA . ASP A 1 94 ? 35.273 15.955 -38.288 1.00 91.38 94 ASP A CA 1
ATOM 766 C C . ASP A 1 94 ? 35.387 14.916 -37.173 1.00 91.38 94 ASP A C 1
ATOM 768 O O . ASP A 1 94 ? 34.406 14.666 -36.476 1.00 91.38 94 ASP A O 1
ATOM 772 N N . GLU A 1 95 ? 36.565 14.322 -36.990 1.00 87.19 95 GLU A N 1
ATOM 773 C CA . GLU A 1 95 ? 36.818 13.290 -35.971 1.00 87.19 95 GLU A CA 1
ATOM 774 C C . GLU A 1 95 ? 36.487 13.773 -34.550 1.00 87.19 95 GLU A C 1
ATOM 776 O O . GLU A 1 95 ? 36.035 12.992 -33.715 1.00 87.19 95 GLU A O 1
ATOM 781 N N . ASN A 1 96 ? 36.617 15.079 -34.301 1.00 88.75 96 ASN A N 1
ATOM 782 C CA . ASN A 1 96 ? 36.304 15.714 -33.020 1.00 88.75 96 ASN A CA 1
ATOM 783 C C . ASN A 1 96 ? 34.955 16.454 -33.030 1.00 88.75 96 ASN A C 1
ATOM 785 O O . ASN A 1 96 ? 34.666 17.255 -32.138 1.00 88.75 96 ASN A O 1
ATOM 789 N N . GLY A 1 97 ? 34.129 16.217 -34.048 1.00 91.56 97 GLY A N 1
ATOM 790 C CA . GLY A 1 97 ? 32.819 16.834 -34.192 1.00 91.56 97 GLY A CA 1
ATOM 791 C C . GLY A 1 97 ? 31.837 16.395 -33.092 1.00 91.56 97 GLY A C 1
ATOM 792 O O . GLY A 1 97 ? 31.825 15.224 -32.712 1.00 91.56 97 GLY A O 1
ATOM 793 N N . PRO A 1 98 ? 30.985 17.295 -32.566 1.00 92.94 98 PRO A N 1
ATOM 794 C CA . PRO A 1 98 ? 30.033 16.948 -31.509 1.00 92.94 98 PRO A CA 1
ATOM 795 C C . PRO A 1 98 ? 28.740 16.286 -32.024 1.00 92.94 98 PRO A C 1
ATOM 797 O O . PRO A 1 98 ? 27.885 15.925 -31.216 1.00 92.94 98 PRO A O 1
ATOM 800 N N . TYR A 1 99 ? 28.564 16.162 -33.345 1.00 94.75 99 TYR A N 1
ATOM 801 C CA . TYR A 1 99 ? 27.378 15.566 -33.960 1.00 94.75 99 TYR A CA 1
ATOM 802 C C . TYR A 1 99 ? 27.684 14.197 -34.562 1.00 94.75 99 TYR A C 1
ATOM 804 O O . TYR A 1 99 ? 28.741 13.997 -35.152 1.00 94.75 99 TYR A O 1
ATOM 812 N N . VAL A 1 100 ? 26.717 13.289 -34.494 1.00 94.12 100 VAL A N 1
ATOM 813 C CA . VAL A 1 100 ? 26.724 11.993 -35.181 1.00 94.12 100 VAL A CA 1
ATOM 814 C C . VAL A 1 100 ? 25.537 11.932 -36.132 1.00 94.12 100 VAL A C 1
ATOM 816 O O . VAL A 1 100 ? 24.457 12.420 -35.800 1.00 94.12 100 VAL A O 1
ATOM 819 N N . TYR A 1 101 ? 25.717 11.337 -37.309 1.00 92.81 101 TYR A N 1
ATOM 820 C CA . TYR A 1 101 ? 24.611 11.109 -38.232 1.00 92.81 101 TYR A CA 1
ATOM 821 C C . TYR A 1 101 ? 23.845 9.834 -37.857 1.00 92.81 101 TYR A C 1
ATOM 823 O O . TYR A 1 101 ? 24.420 8.759 -37.707 1.00 92.81 101 TYR A O 1
ATOM 831 N N . ALA A 1 102 ? 22.533 9.957 -37.691 1.00 91.44 102 ALA A N 1
ATOM 832 C CA . ALA A 1 102 ? 21.634 8.865 -37.358 1.00 91.44 102 ALA A CA 1
ATOM 833 C C . ALA A 1 102 ? 20.786 8.494 -38.575 1.00 91.44 102 ALA A C 1
ATOM 835 O O . ALA A 1 102 ? 19.691 9.028 -38.790 1.00 91.44 102 ALA A O 1
ATOM 836 N N . SER A 1 103 ? 21.294 7.569 -39.385 1.00 83.44 103 SER A N 1
ATOM 837 C CA . SER A 1 103 ? 20.632 7.172 -40.633 1.00 83.44 103 SER A CA 1
ATOM 838 C C . SER A 1 103 ? 19.257 6.521 -40.396 1.00 83.44 103 SER A C 1
ATOM 840 O O . SER A 1 103 ? 18.331 6.673 -41.201 1.00 83.44 103 SER A O 1
ATOM 842 N N . GLU A 1 104 ? 19.101 5.893 -39.232 1.00 85.69 104 GLU A N 1
ATOM 843 C CA . GLU A 1 104 ? 17.932 5.175 -38.736 1.00 85.69 104 GLU A CA 1
ATOM 844 C C . GLU A 1 104 ? 16.943 6.087 -37.988 1.00 85.69 104 GLU A C 1
ATOM 846 O O . GLU A 1 104 ? 15.968 5.607 -37.410 1.00 85.69 104 GLU A O 1
ATOM 851 N N . PHE A 1 105 ? 17.138 7.412 -38.014 1.00 91.00 105 PHE A N 1
ATOM 852 C CA . PHE A 1 105 ? 16.168 8.363 -37.471 1.00 91.00 105 PHE A CA 1
ATOM 853 C C . PHE A 1 105 ? 15.020 8.600 -38.464 1.00 91.00 105 PHE A C 1
ATOM 855 O O . PHE A 1 105 ? 14.932 9.630 -39.142 1.00 91.00 105 PHE A O 1
ATOM 862 N N . PHE A 1 106 ? 14.120 7.626 -38.586 1.00 89.31 106 PHE A N 1
ATOM 863 C CA . PHE A 1 106 ? 13.009 7.700 -39.539 1.00 89.31 106 PHE A CA 1
ATOM 864 C C . PHE A 1 106 ? 12.006 8.808 -39.211 1.00 89.31 106 PHE A C 1
ATOM 866 O O . PHE A 1 106 ? 11.399 9.364 -40.124 1.00 89.31 106 PHE A O 1
ATOM 873 N N . TRP A 1 107 ? 11.876 9.179 -37.936 1.00 91.38 107 TRP A N 1
ATOM 874 C CA . TRP A 1 107 ? 11.023 10.289 -37.505 1.00 91.38 107 TRP A CA 1
ATOM 875 C C . TRP A 1 107 ? 11.627 11.685 -37.717 1.00 91.38 107 TRP A C 1
ATOM 877 O O . TRP A 1 107 ? 10.933 12.678 -37.494 1.00 91.38 107 TRP A O 1
ATOM 887 N N . ALA A 1 108 ? 12.874 11.793 -38.189 1.00 91.12 108 ALA A N 1
ATOM 888 C CA . ALA A 1 108 ? 13.470 13.080 -38.529 1.00 91.12 108 ALA A CA 1
ATOM 889 C C . ALA A 1 108 ? 12.671 13.788 -39.641 1.00 91.12 108 ALA A C 1
ATOM 891 O O . ALA A 1 108 ? 12.420 13.240 -40.723 1.00 91.12 108 ALA A O 1
ATOM 892 N N . ARG A 1 109 ? 12.295 15.044 -39.390 1.00 89.75 109 ARG A N 1
ATOM 893 C CA . ARG A 1 109 ? 11.513 15.876 -40.319 1.00 89.75 109 ARG A CA 1
ATOM 894 C C . ARG A 1 109 ? 12.334 16.315 -41.526 1.00 89.75 109 ARG A C 1
ATOM 896 O O . ARG A 1 109 ? 11.804 16.389 -42.629 1.00 89.75 109 ARG A O 1
ATOM 903 N N . ASN A 1 110 ? 13.631 16.534 -41.335 1.00 89.31 110 ASN A N 1
ATOM 904 C CA . ASN A 1 110 ? 14.579 16.913 -42.380 1.00 89.31 110 ASN A CA 1
ATOM 905 C C . ASN A 1 110 ? 15.968 16.306 -42.115 1.00 89.31 110 ASN A C 1
ATOM 907 O O . ASN A 1 110 ? 16.210 15.738 -41.051 1.00 89.31 110 ASN A O 1
ATOM 911 N N . GLU A 1 111 ? 16.882 16.441 -43.080 1.00 89.25 111 GLU A N 1
ATOM 912 C CA . GLU A 1 111 ? 18.253 15.918 -42.960 1.00 89.25 111 GLU A CA 1
ATOM 913 C C . GLU A 1 111 ? 19.031 16.543 -41.799 1.00 89.25 111 GLU A C 1
ATOM 915 O O . GLU A 1 111 ? 19.773 15.845 -41.116 1.00 89.25 111 GLU A O 1
ATOM 920 N N . LYS A 1 112 ? 18.821 17.834 -41.499 1.00 90.69 112 LYS A N 1
ATOM 921 C CA . LYS A 1 112 ? 19.512 18.505 -40.384 1.00 90.69 112 LYS A CA 1
ATOM 922 C C . LYS A 1 112 ? 19.213 17.817 -39.040 1.00 90.69 112 LYS A C 1
ATOM 924 O O . LYS A 1 112 ? 20.116 17.678 -38.226 1.00 90.69 112 LYS A O 1
ATOM 929 N N . GLN A 1 113 ? 17.989 17.325 -38.825 1.00 90.94 113 GLN A N 1
ATOM 930 C CA . GLN A 1 113 ? 17.603 16.618 -37.592 1.00 90.94 113 GLN A CA 1
ATOM 931 C C . GLN A 1 113 ? 18.245 15.236 -37.421 1.00 90.94 113 GLN A C 1
ATOM 933 O O . GLN A 1 113 ? 18.252 14.708 -36.310 1.00 90.94 113 GLN A O 1
ATOM 938 N N . ARG A 1 114 ? 18.781 14.644 -38.493 1.00 92.69 114 ARG A N 1
ATOM 939 C CA . ARG A 1 114 ? 19.501 13.366 -38.414 1.00 92.69 114 ARG A CA 1
ATOM 940 C C . ARG A 1 114 ? 20.893 13.521 -37.811 1.00 92.69 114 ARG A C 1
ATOM 942 O O . ARG A 1 114 ? 21.465 12.528 -37.383 1.00 92.69 114 ARG A O 1
ATOM 949 N N . TYR A 1 115 ? 21.422 14.740 -37.734 1.00 94.50 115 TYR A N 1
ATOM 950 C CA . TYR A 1 115 ? 22.667 15.032 -37.035 1.00 94.50 115 TYR A CA 1
ATOM 951 C C . TYR A 1 115 ? 22.378 15.294 -35.557 1.00 94.50 115 TYR A C 1
ATOM 953 O O . TYR A 1 115 ? 21.853 16.340 -35.176 1.00 94.50 115 TYR A O 1
ATOM 961 N N . ILE A 1 116 ? 22.714 14.324 -34.715 1.00 94.44 116 ILE A N 1
ATOM 962 C CA . ILE A 1 116 ? 22.394 14.321 -33.291 1.00 94.44 116 ILE A CA 1
ATOM 963 C C . ILE A 1 116 ? 23.632 14.701 -32.496 1.00 94.44 116 ILE A C 1
ATOM 965 O O . ILE A 1 116 ? 24.691 14.107 -32.679 1.00 94.44 116 ILE A O 1
ATOM 969 N N . LEU A 1 117 ? 23.489 15.662 -31.582 1.00 94.44 117 LEU A N 1
ATOM 970 C CA . LEU A 1 117 ? 24.523 15.958 -30.596 1.00 94.44 117 LEU A CA 1
ATOM 971 C C . LEU A 1 117 ? 24.696 14.740 -29.677 1.00 94.44 117 LEU A C 1
ATOM 973 O O . LEU A 1 117 ? 23.851 14.477 -28.819 1.00 94.44 117 LEU A O 1
ATOM 977 N N . SER A 1 118 ? 25.750 13.962 -29.900 1.00 93.50 118 SER A N 1
ATOM 978 C CA . SER A 1 118 ? 25.956 12.687 -29.219 1.00 93.50 118 SER A CA 1
ATOM 979 C C . SER A 1 118 ? 27.399 12.213 -29.341 1.00 93.50 118 SER A C 1
ATOM 981 O O . SER A 1 118 ? 28.166 12.682 -30.177 1.00 93.50 118 SER A O 1
ATOM 983 N N . ASP A 1 119 ? 27.739 11.231 -28.518 1.00 93.69 119 ASP A N 1
ATOM 984 C CA . ASP A 1 119 ? 28.933 10.410 -28.681 1.00 93.69 119 ASP A CA 1
ATOM 985 C C . ASP A 1 119 ? 28.538 8.998 -29.123 1.00 93.69 119 ASP A C 1
ATOM 987 O O . ASP A 1 119 ? 27.368 8.613 -29.071 1.00 93.69 119 ASP A O 1
ATOM 991 N N . PHE A 1 120 ? 29.541 8.212 -29.507 1.00 95.12 120 PHE A N 1
ATOM 992 C CA . PHE A 1 120 ? 29.381 6.786 -29.733 1.00 95.12 120 PHE A CA 1
ATOM 993 C C . PHE A 1 120 ? 29.450 5.999 -28.426 1.00 95.12 120 PHE A C 1
ATOM 995 O O . PHE A 1 120 ? 30.220 6.303 -27.507 1.00 95.12 120 PHE A O 1
ATOM 1002 N N . TYR A 1 121 ? 28.628 4.961 -28.355 1.00 95.56 121 TYR A N 1
ATOM 1003 C CA . TYR A 1 121 ? 28.495 4.068 -27.221 1.00 95.56 121 TYR A CA 1
ATOM 1004 C C . TYR A 1 121 ? 28.531 2.617 -27.681 1.00 95.56 121 TYR A C 1
ATOM 1006 O O . TYR A 1 121 ? 27.985 2.234 -28.718 1.00 95.56 121 TYR A O 1
ATOM 1014 N N . LYS A 1 122 ? 29.146 1.773 -26.861 1.00 94.94 122 LYS A N 1
ATOM 1015 C CA . LYS A 1 122 ? 29.108 0.324 -27.016 1.00 94.94 122 LYS A CA 1
ATOM 1016 C C . LYS A 1 122 ? 28.063 -0.247 -26.064 1.00 94.94 122 LYS A C 1
ATOM 1018 O O . LYS A 1 122 ? 28.120 0.005 -24.861 1.00 94.94 122 LYS A O 1
ATOM 1023 N N . LYS A 1 123 ? 27.130 -1.034 -26.606 1.00 94.62 123 LYS A N 1
ATOM 1024 C CA . LYS A 1 123 ? 26.184 -1.825 -25.814 1.00 94.62 123 LYS A CA 1
ATOM 1025 C C . LYS A 1 123 ? 26.930 -2.956 -25.112 1.00 94.62 123 LYS A C 1
ATOM 1027 O O . LYS A 1 123 ? 27.652 -3.720 -25.753 1.00 94.62 123 LYS A O 1
ATOM 1032 N N . ILE A 1 124 ? 26.717 -3.078 -23.812 1.00 94.25 124 ILE A N 1
ATOM 1033 C CA . ILE A 1 124 ? 27.225 -4.155 -22.970 1.00 94.25 124 ILE A CA 1
ATOM 1034 C C . ILE A 1 124 ? 26.025 -4.829 -22.323 1.00 94.25 124 ILE A C 1
ATOM 1036 O O . ILE A 1 124 ? 25.156 -4.163 -21.763 1.00 94.25 124 ILE A O 1
ATOM 1040 N N . VAL A 1 125 ? 25.970 -6.153 -22.428 1.00 94.31 125 VAL A N 1
ATOM 1041 C CA . VAL A 1 125 ? 24.921 -6.969 -21.819 1.00 94.31 125 VAL A CA 1
ATOM 1042 C C . VAL A 1 125 ? 25.565 -7.808 -20.731 1.00 94.31 125 VAL A C 1
ATOM 1044 O O . VAL A 1 125 ? 26.446 -8.619 -21.015 1.00 94.31 125 VAL A O 1
ATOM 1047 N N . THR A 1 126 ? 25.117 -7.613 -19.498 1.00 95.12 126 THR A N 1
ATOM 1048 C CA . THR A 1 126 ? 25.614 -8.339 -18.332 1.00 95.12 126 THR A CA 1
ATOM 1049 C C . THR A 1 126 ? 24.485 -9.174 -17.757 1.00 95.12 126 THR A C 1
ATOM 1051 O O . THR A 1 126 ? 23.399 -8.663 -17.491 1.00 95.12 126 THR A O 1
ATOM 1054 N N . LYS A 1 127 ? 24.733 -10.468 -17.545 1.00 93.31 127 LYS A N 1
ATOM 1055 C CA . LYS A 1 127 ? 23.824 -11.329 -16.785 1.00 93.31 127 LYS A CA 1
ATOM 1056 C C . LYS A 1 127 ? 24.285 -11.359 -15.343 1.00 93.31 127 LYS A C 1
ATOM 1058 O O . LYS A 1 127 ? 25.392 -11.799 -15.050 1.00 93.31 127 LYS A O 1
ATOM 1063 N N . GLU A 1 128 ? 23.425 -10.901 -14.454 1.00 91.94 128 GLU A N 1
ATOM 1064 C CA . GLU A 1 128 ? 23.698 -10.832 -13.033 1.00 91.94 128 GLU A CA 1
ATOM 1065 C C . GLU A 1 128 ? 22.750 -11.763 -12.287 1.00 91.94 128 GLU A C 1
ATOM 1067 O O . GLU A 1 128 ? 21.549 -11.829 -12.566 1.00 91.94 128 GLU A O 1
ATOM 1072 N N . LYS A 1 129 ? 23.304 -12.483 -11.314 1.00 89.62 129 LYS A N 1
ATOM 1073 C CA . LYS A 1 129 ? 22.522 -13.189 -10.307 1.00 89.62 129 LYS A CA 1
ATOM 1074 C C . LYS A 1 129 ? 22.534 -12.348 -9.046 1.00 89.62 129 LYS A C 1
ATOM 1076 O O . LYS A 1 129 ? 23.598 -11.999 -8.541 1.00 89.62 129 LYS A O 1
ATOM 1081 N N . LEU A 1 130 ? 21.351 -12.015 -8.563 1.00 86.19 130 LEU A N 1
ATOM 1082 C CA . LEU A 1 130 ? 21.156 -11.329 -7.303 1.00 86.19 130 LEU A CA 1
ATOM 1083 C C . LEU A 1 130 ? 20.622 -12.342 -6.306 1.00 86.19 130 LEU A C 1
ATOM 1085 O O . LEU A 1 130 ? 19.514 -12.843 -6.466 1.00 86.19 130 LEU A O 1
ATOM 1089 N N . GLU A 1 131 ? 21.402 -12.625 -5.276 1.00 88.06 131 GLU A N 1
ATOM 1090 C CA . GLU A 1 131 ? 20.906 -13.359 -4.122 1.00 88.06 131 GLU A CA 1
ATOM 1091 C C . GLU A 1 131 ? 20.477 -12.355 -3.061 1.00 88.06 131 GLU A C 1
ATOM 1093 O O . GLU A 1 131 ? 21.194 -11.396 -2.762 1.00 88.06 131 GLU A O 1
ATOM 1098 N N . ARG A 1 132 ? 19.275 -12.546 -2.532 1.00 86.75 132 ARG A N 1
ATOM 1099 C CA . ARG A 1 132 ? 18.742 -11.765 -1.423 1.00 86.75 132 ARG A CA 1
ATOM 1100 C C . ARG A 1 132 ? 18.185 -12.725 -0.394 1.00 86.75 132 ARG A C 1
ATOM 1102 O O . ARG A 1 132 ? 17.573 -13.731 -0.747 1.00 86.75 132 ARG A O 1
ATOM 1109 N N . PHE A 1 133 ? 18.380 -12.396 0.871 1.00 88.25 133 PHE A N 1
ATOM 1110 C CA . PHE A 1 133 ? 17.681 -13.058 1.955 1.00 88.25 133 PHE A CA 1
ATOM 1111 C C . PHE A 1 133 ? 16.495 -12.188 2.334 1.00 88.25 133 PHE A C 1
ATOM 1113 O O . PHE A 1 133 ? 16.642 -10.992 2.594 1.00 88.25 133 PHE A O 1
ATOM 1120 N N . VAL A 1 134 ? 15.317 -12.788 2.326 1.00 88.88 134 VAL A N 1
ATOM 1121 C CA . VAL A 1 134 ? 14.100 -12.175 2.830 1.00 88.88 134 VAL A CA 1
ATOM 1122 C C . VAL A 1 134 ? 13.911 -12.685 4.239 1.00 88.88 134 VAL A C 1
ATOM 1124 O O . VAL A 1 134 ? 13.751 -13.887 4.454 1.00 88.88 134 VAL A O 1
ATOM 1127 N N . ILE A 1 135 ? 13.965 -11.772 5.197 1.00 88.31 135 ILE A N 1
ATOM 1128 C CA . ILE A 1 135 ? 13.725 -12.104 6.595 1.00 88.31 135 ILE A CA 1
ATOM 1129 C C . ILE A 1 135 ? 12.358 -11.577 6.959 1.00 88.31 135 ILE A C 1
ATOM 1131 O O . ILE A 1 135 ? 12.071 -10.401 6.733 1.00 88.31 135 ILE A O 1
ATOM 1135 N N . SER A 1 136 ? 11.529 -12.460 7.507 1.00 87.06 136 SER A N 1
ATOM 1136 C CA . SER A 1 136 ? 10.233 -12.097 8.053 1.00 87.06 136 SER A CA 1
ATOM 1137 C C . SER A 1 136 ? 10.108 -12.513 9.510 1.00 87.06 136 SER A C 1
ATOM 1139 O O . SER A 1 136 ? 10.644 -13.539 9.938 1.00 87.06 136 SER A O 1
ATOM 1141 N N . GLY A 1 137 ? 9.406 -1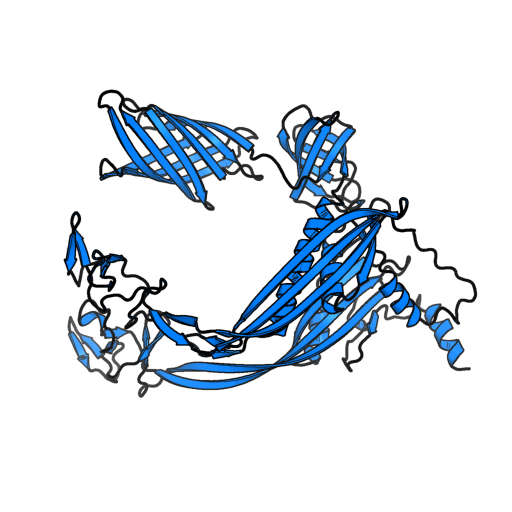1.696 10.277 1.00 84.94 137 GLY A N 1
ATOM 1142 C CA . GLY A 1 137 ? 9.259 -11.873 11.708 1.00 84.94 137 GLY A CA 1
ATOM 1143 C C . GLY A 1 137 ? 8.346 -10.821 12.308 1.00 84.94 137 GLY A C 1
ATOM 1144 O O . GLY A 1 137 ? 7.653 -10.108 11.583 1.00 84.94 137 GLY A O 1
ATOM 1145 N N . TYR A 1 138 ? 8.362 -10.718 13.628 1.00 82.69 138 TYR A N 1
ATOM 1146 C CA . TYR A 1 138 ? 7.698 -9.643 14.355 1.00 82.69 138 TYR A CA 1
ATOM 1147 C C . TYR A 1 138 ? 8.526 -9.195 15.552 1.00 82.69 138 TYR A C 1
ATOM 1149 O O . TYR A 1 138 ? 9.262 -9.975 16.158 1.00 82.69 138 TYR A O 1
ATOM 1157 N N . LEU A 1 139 ? 8.402 -7.913 15.871 1.00 83.69 139 LEU A N 1
ATOM 1158 C CA . LEU A 1 139 ? 8.890 -7.302 17.094 1.00 83.69 139 LEU A CA 1
ATOM 1159 C C . LEU A 1 139 ? 7.683 -6.961 17.954 1.00 83.69 139 LEU A C 1
ATOM 1161 O O . LEU A 1 139 ? 6.756 -6.297 17.489 1.00 83.69 139 LEU A O 1
ATOM 1165 N N . ILE A 1 140 ? 7.699 -7.421 19.197 1.00 79.12 140 ILE A N 1
ATOM 1166 C CA . ILE A 1 140 ? 6.619 -7.212 20.151 1.00 79.12 140 ILE A CA 1
ATOM 1167 C C . ILE A 1 140 ? 7.178 -6.570 21.398 1.00 79.12 140 ILE A C 1
ATOM 1169 O O . ILE A 1 140 ? 8.195 -7.011 21.919 1.00 79.12 140 ILE A O 1
ATOM 1173 N N . GLU A 1 141 ? 6.505 -5.541 21.879 1.00 77.56 141 GLU A N 1
ATOM 1174 C CA . GLU A 1 141 ? 6.833 -4.899 23.143 1.00 77.56 141 GLU A CA 1
ATOM 1175 C C . GLU A 1 141 ? 5.732 -5.193 24.152 1.00 77.56 141 GLU A C 1
ATOM 1177 O O . GLU A 1 141 ? 4.553 -5.111 23.818 1.00 77.56 141 GLU A O 1
ATOM 1182 N N . ILE A 1 142 ? 6.115 -5.571 25.365 1.00 73.38 142 ILE A N 1
ATOM 1183 C CA . ILE A 1 142 ? 5.223 -5.994 26.438 1.00 73.38 142 ILE A CA 1
ATOM 1184 C C . ILE A 1 142 ? 5.554 -5.174 27.681 1.00 73.38 142 ILE A C 1
ATOM 1186 O O . ILE A 1 142 ? 6.694 -5.191 28.144 1.00 73.38 142 ILE A O 1
ATOM 1190 N N . ASP A 1 143 ? 4.556 -4.494 28.239 1.00 70.81 143 ASP A N 1
ATOM 1191 C CA . ASP A 1 143 ? 4.684 -3.748 29.492 1.00 70.81 143 ASP A CA 1
ATOM 1192 C C . ASP A 1 143 ? 5.260 -4.656 30.587 1.00 70.81 143 ASP A C 1
ATOM 1194 O O . ASP A 1 143 ? 4.702 -5.711 30.904 1.00 70.81 143 ASP A O 1
ATOM 1198 N N . SER A 1 144 ? 6.385 -4.242 31.170 1.00 66.56 144 SER A N 1
ATOM 1199 C CA . SER A 1 144 ? 7.080 -5.016 32.200 1.00 66.56 144 SER A CA 1
ATOM 1200 C C . SER A 1 144 ? 6.338 -5.076 33.539 1.00 66.56 144 SER A C 1
ATOM 1202 O O . SER A 1 144 ? 6.590 -5.988 34.325 1.00 66.56 144 SER A O 1
ATOM 1204 N N . SER A 1 145 ? 5.408 -4.152 33.791 1.00 65.06 145 SER A N 1
ATOM 1205 C CA . SER A 1 145 ? 4.645 -4.081 35.042 1.00 65.06 145 SER A CA 1
ATOM 1206 C C . SER A 1 145 ? 3.407 -4.972 35.015 1.00 65.06 145 SER A C 1
ATOM 1208 O O . SER A 1 145 ? 3.085 -5.628 36.005 1.00 65.06 145 SER A O 1
ATOM 1210 N N . ASN A 1 146 ? 2.713 -5.000 33.874 1.00 61.06 146 ASN A N 1
ATOM 1211 C CA . ASN A 1 146 ? 1.396 -5.626 33.752 1.00 61.06 146 ASN A CA 1
ATOM 1212 C C . ASN A 1 146 ? 1.335 -6.770 32.722 1.00 61.06 146 ASN A C 1
ATOM 1214 O O . ASN A 1 146 ? 0.298 -7.418 32.605 1.00 61.06 146 ASN A O 1
ATOM 1218 N N . PHE A 1 147 ? 2.432 -7.041 32.005 1.00 61.38 147 PHE A N 1
ATOM 1219 C CA . PHE A 1 147 ? 2.565 -8.104 30.999 1.00 61.38 147 PHE A CA 1
ATOM 1220 C C . PHE A 1 147 ? 1.572 -8.015 29.818 1.00 61.38 147 PHE A C 1
ATOM 1222 O O . PHE A 1 147 ? 1.155 -9.039 29.275 1.00 61.38 147 PHE A O 1
ATOM 1229 N N . TYR A 1 148 ? 1.220 -6.800 29.378 1.00 65.56 148 TYR A N 1
ATOM 1230 C CA . TYR A 1 148 ? 0.362 -6.564 28.202 1.00 65.56 148 TYR A CA 1
ATOM 1231 C C . TYR A 1 148 ? 1.158 -6.154 26.964 1.00 65.56 148 TYR A C 1
ATOM 1233 O O . TYR A 1 148 ? 2.147 -5.438 27.079 1.00 65.56 148 TYR A O 1
ATOM 1241 N N . ILE A 1 149 ? 0.698 -6.567 25.778 1.00 70.38 149 ILE A N 1
ATOM 1242 C CA . ILE A 1 149 ? 1.301 -6.198 24.489 1.00 70.38 149 ILE A CA 1
ATOM 1243 C C . ILE A 1 149 ? 1.054 -4.704 24.218 1.00 70.38 149 ILE A C 1
ATOM 1245 O O . ILE A 1 149 ? -0.086 -4.295 24.023 1.00 70.38 149 ILE A O 1
ATOM 1249 N N . LEU A 1 150 ? 2.129 -3.916 24.187 1.00 73.44 150 LEU A N 1
ATOM 1250 C CA . LEU A 1 150 ? 2.156 -2.496 23.815 1.00 73.44 150 LEU A CA 1
ATOM 1251 C C . LEU A 1 150 ? 2.300 -2.298 22.304 1.00 73.44 150 LEU A C 1
ATOM 1253 O O . LEU A 1 150 ? 1.762 -1.357 21.730 1.00 73.44 150 LEU A O 1
ATOM 1257 N N . SER A 1 151 ? 3.053 -3.178 21.645 1.00 77.06 151 SER A N 1
ATOM 1258 C CA . SER A 1 151 ? 3.248 -3.117 20.198 1.00 77.06 151 SER A CA 1
ATOM 1259 C C . SER A 1 151 ? 3.377 -4.510 19.605 1.00 77.06 151 SER A C 1
ATOM 1261 O O . SER A 1 151 ? 3.972 -5.395 20.214 1.00 77.06 151 SER A O 1
ATOM 1263 N N . PHE A 1 152 ? 2.842 -4.700 18.399 1.00 78.75 152 PHE A N 1
ATOM 1264 C CA . PHE A 1 152 ? 3.148 -5.841 17.538 1.00 78.75 152 PHE A CA 1
ATOM 1265 C C . PHE A 1 152 ? 3.482 -5.289 16.159 1.00 78.75 152 PHE A C 1
ATOM 1267 O O . PHE A 1 152 ? 2.625 -4.714 15.486 1.00 78.75 152 PHE A O 1
ATOM 1274 N N . THR A 1 153 ? 4.734 -5.454 15.749 1.00 84.19 153 THR A N 1
ATOM 1275 C CA . THR A 1 153 ? 5.250 -4.890 14.506 1.00 84.19 153 THR A CA 1
ATOM 1276 C C . THR A 1 153 ? 5.857 -6.008 13.663 1.00 84.19 153 THR A C 1
ATOM 1278 O O . THR A 1 153 ? 7.001 -6.403 13.910 1.00 84.19 153 THR A O 1
ATOM 1281 N N . PRO A 1 154 ? 5.124 -6.577 12.687 1.00 82.00 154 PRO A N 1
ATOM 1282 C CA . PRO A 1 154 ? 5.707 -7.498 11.742 1.00 82.00 154 PRO A CA 1
ATOM 1283 C C . PRO A 1 154 ? 6.734 -6.747 10.915 1.00 82.00 154 PRO A C 1
ATOM 1285 O O . PRO A 1 154 ? 6.570 -5.577 10.568 1.00 82.00 154 PRO A O 1
ATOM 1288 N N . PHE A 1 155 ? 7.781 -7.450 10.545 1.00 85.69 155 PHE A N 1
ATOM 1289 C CA . PHE A 1 155 ? 8.755 -6.926 9.620 1.00 85.69 155 PHE A CA 1
ATOM 1290 C C . PHE A 1 155 ? 8.986 -7.924 8.512 1.00 85.69 155 PHE A C 1
ATOM 1292 O O . PHE A 1 155 ? 9.034 -9.135 8.725 1.00 85.69 155 PHE A O 1
ATOM 1299 N N . VAL A 1 156 ? 9.162 -7.375 7.316 1.00 85.81 156 VAL A N 1
ATOM 1300 C CA . VAL A 1 156 ? 9.775 -8.078 6.206 1.00 85.81 156 VAL A CA 1
ATOM 1301 C C . VAL A 1 156 ? 10.789 -7.141 5.590 1.00 85.81 156 VAL A C 1
ATOM 1303 O O . VAL A 1 156 ? 10.449 -6.042 5.156 1.00 85.81 156 VAL A O 1
ATOM 1306 N N . PHE A 1 157 ? 12.041 -7.563 5.548 1.00 87.62 157 PHE A N 1
ATOM 1307 C CA . PHE A 1 157 ? 13.073 -6.793 4.879 1.00 87.62 157 PHE A CA 1
ATOM 1308 C C . PHE A 1 157 ? 13.996 -7.701 4.084 1.00 87.62 157 PHE A C 1
ATOM 1310 O O . PHE A 1 157 ? 14.191 -8.879 4.385 1.00 87.62 157 PHE A O 1
ATOM 1317 N N . TYR A 1 158 ? 14.566 -7.107 3.043 1.00 88.69 158 TYR A N 1
ATOM 1318 C CA . TYR A 1 158 ? 15.579 -7.733 2.215 1.00 88.69 158 TYR A CA 1
ATOM 1319 C C . TYR A 1 158 ? 16.945 -7.353 2.759 1.00 88.69 158 TYR A C 1
ATOM 1321 O O . TYR A 1 158 ? 17.232 -6.164 2.926 1.00 88.69 158 TYR A O 1
ATOM 1329 N N . VAL A 1 159 ? 17.783 -8.356 2.979 1.00 88.56 159 VAL A N 1
ATOM 1330 C CA . VAL A 1 159 ? 19.198 -8.167 3.284 1.00 88.56 159 VAL A CA 1
ATOM 1331 C C . VAL A 1 159 ? 20.060 -8.880 2.259 1.00 88.56 159 VAL A C 1
ATOM 1333 O O . VAL A 1 159 ? 19.673 -9.902 1.681 1.00 88.56 159 VAL A O 1
ATOM 1336 N N . ARG A 1 160 ? 21.243 -8.319 2.016 1.00 86.69 160 ARG A N 1
ATOM 1337 C CA . ARG A 1 160 ? 22.291 -9.004 1.244 1.00 86.69 160 ARG A CA 1
ATOM 1338 C C . ARG A 1 160 ? 23.176 -9.859 2.148 1.00 86.69 160 ARG A C 1
ATOM 1340 O O . ARG A 1 160 ? 23.682 -10.881 1.700 1.00 86.69 160 ARG A O 1
ATOM 1347 N N . ASP A 1 161 ? 23.314 -9.444 3.404 1.00 82.38 161 ASP A N 1
ATOM 1348 C CA . ASP A 1 161 ? 24.095 -10.094 4.454 1.00 82.38 161 ASP A CA 1
ATOM 1349 C C . ASP A 1 161 ? 23.272 -10.135 5.754 1.00 82.38 161 ASP A C 1
ATOM 1351 O O . ASP A 1 161 ? 22.581 -9.175 6.100 1.00 82.38 161 ASP A O 1
ATOM 1355 N N . PHE A 1 162 ? 23.363 -11.235 6.501 1.00 80.81 162 PHE A N 1
ATOM 1356 C CA . PHE A 1 162 ? 22.736 -11.385 7.812 1.00 80.81 162 PHE A CA 1
ATOM 1357 C C . PHE A 1 162 ? 23.185 -10.338 8.846 1.00 80.81 162 PHE A C 1
ATOM 1359 O O . PHE A 1 162 ? 22.439 -10.052 9.777 1.00 80.81 162 PHE A O 1
ATOM 1366 N N . ASN A 1 163 ? 24.348 -9.707 8.676 1.00 81.62 163 ASN A N 1
ATOM 1367 C CA . ASN A 1 163 ? 24.787 -8.603 9.539 1.00 81.62 163 ASN A CA 1
ATOM 1368 C C . ASN A 1 163 ? 23.920 -7.333 9.391 1.00 81.62 163 ASN A C 1
ATOM 1370 O O . ASN A 1 163 ? 23.947 -6.453 10.249 1.00 81.62 163 ASN A O 1
ATOM 1374 N N . GLU A 1 164 ? 23.139 -7.201 8.313 1.00 86.38 164 GLU A N 1
ATOM 1375 C CA . GLU A 1 164 ? 22.219 -6.068 8.122 1.00 86.38 164 GLU A CA 1
ATOM 1376 C C . GLU A 1 164 ? 20.922 -6.216 8.939 1.00 86.38 164 GLU A C 1
ATOM 1378 O O . GLU A 1 164 ? 20.194 -5.242 9.127 1.00 86.38 164 GLU A O 1
ATOM 1383 N N . VAL A 1 165 ? 20.632 -7.424 9.426 1.00 85.56 165 VAL A N 1
ATOM 1384 C CA . VAL A 1 165 ? 19.359 -7.809 10.055 1.00 85.56 165 VAL A CA 1
ATOM 1385 C C . VAL A 1 165 ? 19.132 -7.060 11.353 1.00 85.56 165 VAL A C 1
ATOM 1387 O O . VAL A 1 165 ? 18.080 -6.462 11.537 1.00 85.56 165 VAL A O 1
ATOM 1390 N N . GLU A 1 166 ? 20.138 -7.038 12.220 1.00 84.88 166 GLU A N 1
ATOM 1391 C CA . GLU A 1 166 ? 20.105 -6.298 13.478 1.00 84.88 166 GLU A CA 1
ATOM 1392 C C . GLU A 1 166 ? 19.793 -4.817 13.244 1.00 84.88 166 GLU A C 1
ATOM 1394 O O . GLU A 1 166 ? 18.840 -4.288 13.811 1.00 84.88 166 GLU A O 1
ATOM 1399 N N . LYS A 1 167 ? 20.534 -4.166 12.336 1.00 85.50 167 LYS A N 1
ATOM 1400 C CA . LYS A 1 167 ? 20.313 -2.755 11.990 1.00 85.50 167 LYS A CA 1
ATOM 1401 C C . LYS A 1 167 ? 18.895 -2.520 11.488 1.00 85.50 167 LYS A C 1
ATOM 1403 O O . LYS A 1 167 ? 18.267 -1.543 11.878 1.00 85.50 167 LYS A O 1
ATOM 1408 N N . LYS A 1 168 ? 18.383 -3.414 10.637 1.00 88.12 168 LYS A N 1
ATOM 1409 C CA . LYS A 1 168 ? 17.008 -3.328 10.136 1.00 88.12 168 LYS A CA 1
ATOM 1410 C C . LYS A 1 168 ? 15.998 -3.425 11.272 1.00 88.12 168 LYS A C 1
ATOM 1412 O O . LYS A 1 168 ? 15.097 -2.595 11.307 1.00 88.12 168 LYS A O 1
ATOM 1417 N N . ILE A 1 169 ? 16.176 -4.366 12.200 1.00 85.88 169 ILE A N 1
ATOM 1418 C CA . ILE A 1 169 ? 15.267 -4.560 13.335 1.00 85.88 169 ILE A CA 1
ATOM 1419 C C . ILE A 1 169 ? 15.294 -3.353 14.280 1.00 85.88 169 ILE A C 1
ATOM 1421 O O . ILE A 1 169 ? 14.234 -2.874 14.669 1.00 85.88 169 ILE A O 1
ATOM 1425 N N . LEU A 1 170 ? 16.475 -2.809 14.587 1.00 83.12 170 LEU A N 1
ATOM 1426 C CA . LEU A 1 170 ? 16.624 -1.623 15.443 1.00 83.12 170 LEU A CA 1
ATOM 1427 C C . LEU A 1 170 ? 15.957 -0.369 14.856 1.00 83.12 170 LEU A C 1
ATOM 1429 O O . LEU A 1 170 ? 15.536 0.510 15.599 1.00 83.12 170 LEU A O 1
ATOM 1433 N N . THR A 1 171 ? 15.841 -0.284 13.528 1.00 83.25 171 THR A N 1
ATOM 1434 C CA . THR A 1 171 ? 15.177 0.839 12.841 1.00 83.25 171 THR A CA 1
ATOM 1435 C C . THR A 1 171 ? 13.672 0.660 12.648 1.00 83.25 171 THR A C 1
ATOM 1437 O O . THR A 1 171 ? 13.036 1.528 12.051 1.00 83.25 171 THR A O 1
ATOM 1440 N N . ILE A 1 172 ? 13.089 -0.459 13.092 1.00 82.56 172 ILE A N 1
ATOM 1441 C CA . ILE A 1 172 ? 11.646 -0.675 12.972 1.00 82.56 172 ILE A CA 1
ATOM 1442 C C . ILE A 1 172 ? 10.930 0.353 13.844 1.00 82.56 172 ILE A C 1
ATOM 1444 O O . ILE A 1 172 ? 11.061 0.354 15.067 1.00 82.56 172 ILE A O 1
ATOM 1448 N N . GLN A 1 173 ? 10.144 1.214 13.199 1.00 72.88 173 GLN A N 1
ATOM 1449 C CA . GLN A 1 173 ? 9.222 2.089 13.903 1.00 72.88 173 GLN A CA 1
ATOM 1450 C C . GLN A 1 173 ? 8.153 1.226 14.570 1.00 72.88 173 GLN A C 1
ATOM 1452 O O . GLN A 1 173 ? 7.470 0.451 13.902 1.00 72.88 173 GLN A O 1
ATOM 1457 N N . LYS A 1 174 ? 8.038 1.349 15.889 1.00 71.88 174 LYS A N 1
ATOM 1458 C CA . LYS A 1 174 ? 7.093 0.568 16.679 1.00 71.88 174 LYS A CA 1
ATOM 1459 C C . LYS A 1 174 ? 5.718 1.228 16.664 1.00 71.88 174 LYS A C 1
ATOM 1461 O O . LYS A 1 174 ? 5.612 2.452 16.692 1.00 71.88 174 LYS A O 1
ATOM 1466 N N . ASN A 1 175 ? 4.679 0.402 16.649 1.00 68.62 175 ASN A N 1
ATOM 1467 C CA . ASN A 1 175 ? 3.310 0.860 16.863 1.00 68.62 175 ASN A CA 1
ATOM 1468 C C . ASN A 1 175 ? 3.081 1.087 18.358 1.00 68.62 175 ASN A C 1
ATOM 1470 O O . ASN A 1 175 ? 3.173 0.141 19.127 1.00 68.62 175 ASN A O 1
ATOM 1474 N N . GLU A 1 176 ? 2.777 2.307 18.780 1.00 71.62 176 GLU A N 1
ATOM 1475 C CA . GLU A 1 176 ? 2.494 2.600 20.188 1.00 71.62 176 GLU A CA 1
ATOM 1476 C C . GLU A 1 176 ? 0.995 2.441 20.469 1.00 71.62 176 GLU A C 1
ATOM 1478 O O . GLU A 1 176 ? 0.247 3.417 20.437 1.00 71.62 176 GLU A O 1
ATOM 1483 N N . ASN A 1 177 ? 0.544 1.212 20.748 1.00 73.81 177 ASN A N 1
ATOM 1484 C CA . ASN A 1 177 ? -0.815 0.988 21.235 1.00 73.81 177 ASN A CA 1
ATOM 1485 C C . ASN A 1 177 ? -0.810 0.911 22.766 1.00 73.81 177 ASN A C 1
ATOM 1487 O O . ASN A 1 177 ? -0.266 -0.009 23.377 1.00 73.81 177 ASN A O 1
ATOM 1491 N N . HIS A 1 178 ? -1.449 1.880 23.412 1.00 77.44 178 HIS A N 1
ATOM 1492 C CA . HIS A 1 178 ? -1.579 1.882 24.864 1.00 77.44 178 HIS A CA 1
ATOM 1493 C C . HIS A 1 178 ? -2.833 1.143 25.317 1.00 77.44 178 HIS A C 1
ATOM 1495 O O . HIS A 1 178 ? -3.929 1.398 24.818 1.00 77.44 178 HIS A O 1
ATOM 1501 N N . PHE A 1 179 ? -2.690 0.287 26.323 1.00 77.69 179 PHE A N 1
ATOM 1502 C CA . PHE A 1 179 ? -3.837 -0.328 26.976 1.00 77.69 179 PHE A CA 1
ATOM 1503 C C . PHE A 1 179 ? -4.743 0.732 27.617 1.00 77.69 179 PHE A C 1
ATOM 1505 O O . PHE A 1 179 ? -4.264 1.681 28.240 1.00 77.69 179 PHE A O 1
ATOM 1512 N N . SER A 1 180 ? -6.056 0.549 27.502 1.00 83.12 180 SER A N 1
ATOM 1513 C CA . SER A 1 180 ? -7.042 1.397 28.170 1.00 83.12 180 SER A CA 1
ATOM 1514 C C . SER A 1 180 ? -8.291 0.599 28.498 1.00 83.12 180 SER A C 1
ATOM 1516 O O . SER A 1 180 ? -8.749 -0.205 27.693 1.00 83.12 180 SER A O 1
ATOM 1518 N N . VAL A 1 181 ? -8.885 0.842 29.664 1.00 84.31 181 VAL A N 1
ATOM 1519 C CA . VAL A 1 181 ? -10.121 0.162 30.079 1.00 84.31 181 VAL A CA 1
ATOM 1520 C C . VAL A 1 181 ? -11.312 0.461 29.166 1.00 84.31 181 VAL A C 1
ATOM 1522 O O . VAL A 1 181 ? -12.234 -0.356 29.130 1.00 84.31 181 VAL A O 1
ATOM 1525 N N . ASP A 1 182 ? -11.242 1.568 28.421 1.00 87.81 182 ASP A N 1
ATOM 1526 C CA . ASP A 1 182 ? -12.296 2.079 27.539 1.00 87.81 182 ASP A CA 1
ATOM 1527 C C . ASP A 1 182 ? -12.218 1.519 26.103 1.00 87.81 182 ASP A C 1
ATOM 1529 O O . ASP A 1 182 ? -13.132 1.725 25.304 1.00 87.81 182 ASP A O 1
ATOM 1533 N N . LYS A 1 183 ? -11.139 0.804 25.751 1.00 89.62 183 LYS A N 1
ATOM 1534 C CA . LYS A 1 183 ? -11.003 0.126 24.449 1.00 89.62 183 LYS A CA 1
ATOM 1535 C C . LYS A 1 183 ? -11.761 -1.196 24.430 1.00 89.62 183 LYS A C 1
ATOM 1537 O O . LYS A 1 183 ? -11.984 -1.825 25.463 1.00 89.62 183 LYS A O 1
ATOM 1542 N N . TYR A 1 184 ? -12.084 -1.660 23.225 1.00 87.88 184 TYR A N 1
ATOM 1543 C CA . TYR A 1 184 ? -12.676 -2.981 23.034 1.00 87.88 184 TYR A CA 1
ATOM 1544 C C . TYR A 1 184 ? -11.659 -4.077 23.341 1.00 87.88 184 TYR A C 1
ATOM 1546 O O . TYR A 1 184 ? -10.616 -4.155 22.688 1.00 87.88 184 TYR A O 1
ATOM 1554 N N . ASP A 1 185 ? -11.981 -4.961 24.282 1.00 85.50 185 ASP A N 1
ATOM 1555 C CA . ASP A 1 185 ? -11.168 -6.140 24.546 1.00 85.50 185 ASP A CA 1
ATOM 1556 C C . ASP A 1 185 ? -11.467 -7.214 23.499 1.00 85.50 185 ASP A C 1
ATOM 1558 O O . ASP A 1 185 ? -12.581 -7.744 23.434 1.00 85.50 185 ASP A O 1
ATOM 1562 N N . ILE A 1 186 ? -10.477 -7.549 22.673 1.00 86.81 186 ILE A N 1
ATOM 1563 C CA . ILE A 1 186 ? -10.636 -8.525 21.594 1.00 86.81 186 ILE A CA 1
ATOM 1564 C C . ILE A 1 186 ? -9.618 -9.656 21.693 1.00 86.81 186 ILE A C 1
ATOM 1566 O O . ILE A 1 186 ? -8.468 -9.455 22.078 1.00 86.81 186 ILE A O 1
ATOM 1570 N N . VAL A 1 187 ? -10.025 -10.847 21.265 1.00 84.31 187 VAL A N 1
ATOM 1571 C CA . VAL A 1 187 ? -9.118 -11.955 20.933 1.00 84.31 187 VAL A CA 1
ATOM 1572 C C . VAL A 1 187 ? -9.206 -12.202 19.438 1.00 84.31 187 VAL A C 1
ATOM 1574 O O . VAL A 1 187 ? -10.304 -12.237 18.888 1.00 84.31 187 VAL A O 1
ATOM 1577 N N . VAL A 1 188 ? -8.068 -12.403 18.778 1.00 87.06 188 VAL A N 1
ATOM 1578 C CA . VAL A 1 188 ? -8.035 -12.793 17.364 1.00 87.06 188 VAL A CA 1
ATOM 1579 C C . VAL A 1 188 ? -7.695 -14.274 17.278 1.00 87.06 188 VAL A C 1
ATOM 1581 O O . VAL A 1 188 ? -6.666 -14.705 17.786 1.00 87.06 188 VAL A O 1
ATOM 1584 N N . ASN A 1 189 ? -8.574 -15.050 16.655 1.00 86.62 189 ASN A N 1
ATOM 1585 C CA . ASN A 1 189 ? -8.383 -16.470 16.407 1.00 86.62 189 ASN A CA 1
ATOM 1586 C C . ASN A 1 189 ? -8.122 -16.698 14.919 1.00 86.62 189 ASN A C 1
ATOM 1588 O O . ASN A 1 189 ? -8.846 -16.165 14.079 1.00 86.62 189 ASN A O 1
ATOM 1592 N N . PHE A 1 190 ? -7.118 -17.509 14.596 1.00 88.25 190 PHE A N 1
ATOM 1593 C CA . PHE A 1 190 ? -6.740 -17.797 13.217 1.00 88.25 190 PHE A CA 1
ATOM 1594 C C . PHE A 1 190 ? -6.865 -19.286 12.916 1.00 88.25 190 PHE A C 1
ATOM 1596 O O . PHE A 1 190 ? -6.191 -20.106 13.539 1.00 88.25 190 PHE A O 1
ATOM 1603 N N . ILE A 1 191 ? -7.651 -19.629 11.902 1.00 88.12 191 ILE A N 1
ATOM 1604 C CA . ILE A 1 191 ? -7.873 -21.004 11.453 1.00 88.12 191 ILE A CA 1
ATOM 1605 C C . ILE A 1 191 ? -7.274 -21.150 10.054 1.00 88.12 191 ILE A C 1
ATOM 1607 O O . ILE A 1 191 ? -7.503 -20.317 9.183 1.00 88.12 191 ILE A O 1
ATOM 1611 N N . ASN A 1 192 ? -6.429 -22.168 9.855 1.00 91.00 192 ASN A N 1
ATOM 1612 C CA . ASN A 1 192 ? -5.732 -22.454 8.587 1.00 91.00 192 ASN A CA 1
ATOM 1613 C C . ASN A 1 192 ? -4.899 -21.291 8.001 1.00 91.00 192 ASN A C 1
ATOM 1615 O O . ASN A 1 192 ? -4.373 -21.388 6.894 1.00 91.00 192 ASN A O 1
ATOM 1619 N N . THR A 1 193 ? -4.736 -20.191 8.739 1.00 89.19 193 THR A N 1
ATOM 1620 C CA . THR A 1 193 ? -4.074 -18.984 8.251 1.00 89.19 193 THR A CA 1
ATOM 1621 C C . THR A 1 193 ? -2.551 -19.109 8.308 1.00 89.19 193 THR A C 1
ATOM 1623 O O . THR A 1 193 ? -2.010 -19.406 9.379 1.00 89.19 193 THR A O 1
ATOM 1626 N N . PRO A 1 194 ? -1.822 -18.818 7.212 1.00 88.75 194 PRO A N 1
ATOM 1627 C CA . PRO A 1 194 ? -0.361 -18.799 7.222 1.00 88.75 194 PRO A CA 1
ATOM 1628 C C . PRO A 1 194 ? 0.191 -17.808 8.255 1.00 88.75 194 PRO A C 1
ATOM 1630 O O . PRO A 1 194 ? -0.263 -16.666 8.309 1.00 88.75 194 PRO A O 1
ATOM 1633 N N . SER A 1 195 ? 1.219 -18.191 9.025 1.00 81.88 195 SER A N 1
ATOM 1634 C CA . SER A 1 195 ? 1.777 -17.351 10.103 1.00 81.88 195 SER A CA 1
ATOM 1635 C C . SER A 1 195 ? 2.161 -15.945 9.640 1.00 81.88 195 SER A C 1
ATOM 1637 O O . SER A 1 195 ? 1.893 -14.975 10.341 1.00 81.88 195 SER A O 1
ATOM 1639 N N . LYS A 1 196 ? 2.715 -15.821 8.425 1.00 84.81 196 LYS A N 1
ATOM 1640 C CA . LYS A 1 196 ? 3.063 -14.524 7.828 1.00 84.81 196 LYS A CA 1
ATOM 1641 C C . LYS A 1 196 ? 1.822 -13.630 7.673 1.00 84.81 196 LYS A C 1
ATOM 1643 O O . LYS A 1 196 ? 1.868 -12.470 8.067 1.00 84.81 196 LYS A O 1
ATOM 1648 N N . LEU A 1 197 ? 0.698 -14.171 7.188 1.00 89.81 197 LEU A N 1
ATOM 1649 C CA . LEU A 1 197 ? -0.566 -13.433 7.074 1.00 89.81 197 LEU A CA 1
ATOM 1650 C C . LEU A 1 197 ? -1.144 -13.060 8.447 1.00 89.81 197 LEU A C 1
ATOM 1652 O O . LEU A 1 197 ? -1.603 -11.930 8.610 1.00 89.81 197 LEU A O 1
ATOM 1656 N N . LYS A 1 198 ? -1.063 -13.955 9.447 1.00 87.88 198 LYS A N 1
ATOM 1657 C CA . LYS A 1 198 ? -1.471 -13.641 10.831 1.00 87.88 198 LYS A CA 1
ATOM 1658 C C . LYS A 1 198 ? -0.769 -12.376 11.331 1.00 87.88 198 LYS A C 1
ATOM 1660 O O . LYS A 1 198 ? -1.421 -11.461 11.828 1.00 87.88 198 LYS A O 1
ATOM 1665 N N . SER A 1 199 ? 0.549 -12.290 11.129 1.00 84.44 199 SER A N 1
ATOM 1666 C CA . SER A 1 199 ? 1.353 -11.142 11.558 1.00 84.44 199 SER A CA 1
ATOM 1667 C C . SER A 1 199 ? 0.972 -9.841 10.841 1.00 84.44 199 SER A C 1
ATOM 1669 O O . SER A 1 199 ? 0.882 -8.802 11.493 1.00 84.44 199 SER A O 1
ATOM 1671 N N . PHE A 1 200 ? 0.699 -9.881 9.529 1.00 89.19 200 PHE A N 1
ATOM 1672 C CA . PHE A 1 200 ? 0.205 -8.707 8.792 1.00 89.19 200 PHE A CA 1
ATOM 1673 C C . PHE A 1 200 ? -1.154 -8.230 9.322 1.00 89.19 200 PHE A C 1
ATOM 1675 O O . PHE A 1 200 ? -1.338 -7.032 9.536 1.00 89.19 200 PHE A O 1
ATOM 1682 N N . ILE A 1 201 ? -2.086 -9.150 9.587 1.00 91.25 201 ILE A N 1
ATOM 1683 C CA . ILE A 1 201 ? -3.410 -8.800 10.112 1.00 91.25 201 ILE A CA 1
ATOM 1684 C C . ILE A 1 201 ? -3.285 -8.183 11.506 1.00 91.25 201 ILE A C 1
ATOM 1686 O O . ILE A 1 201 ? -3.784 -7.082 11.722 1.00 91.25 201 ILE A O 1
ATOM 1690 N N . LEU A 1 202 ? -2.578 -8.842 12.429 1.00 85.88 202 LEU A N 1
ATOM 1691 C CA . LEU A 1 202 ? -2.390 -8.343 13.794 1.00 85.88 202 LEU A CA 1
ATOM 1692 C C . LEU A 1 202 ? -1.751 -6.952 13.813 1.00 85.88 202 LEU A C 1
ATOM 1694 O O . LEU A 1 202 ? -2.222 -6.083 14.538 1.00 85.88 202 LEU A O 1
ATOM 1698 N N . SER A 1 203 ? -0.752 -6.703 12.965 1.00 84.94 203 SER A N 1
ATOM 1699 C CA . SER A 1 203 ? -0.160 -5.369 12.806 1.00 84.94 203 SER A CA 1
ATOM 1700 C C . SER A 1 203 ? -1.176 -4.303 12.459 1.00 84.94 203 SER A C 1
ATOM 1702 O O . SER A 1 203 ? -1.174 -3.231 13.051 1.00 84.94 203 SER A O 1
ATOM 1704 N N . LYS A 1 204 ? -2.033 -4.585 11.474 1.00 89.69 204 LYS A N 1
ATOM 1705 C CA . LYS A 1 204 ? -3.024 -3.622 11.000 1.00 89.69 204 LYS A CA 1
ATOM 1706 C C . LYS A 1 204 ? -4.117 -3.380 12.022 1.00 89.69 204 LYS A C 1
ATOM 1708 O O . LYS A 1 204 ? -4.613 -2.264 12.105 1.00 89.69 204 LYS A O 1
ATOM 1713 N N . LEU A 1 205 ? -4.434 -4.376 12.844 1.00 89.00 205 LEU A N 1
ATOM 1714 C CA . LEU A 1 205 ? -5.313 -4.183 13.992 1.00 89.00 205 LEU A CA 1
ATOM 1715 C C . LEU A 1 205 ? -4.649 -3.346 15.092 1.00 89.00 205 LEU A C 1
ATOM 1717 O O . LEU A 1 205 ? -5.308 -2.475 15.648 1.00 89.00 205 LEU A O 1
ATOM 1721 N N . GLN A 1 206 ? -3.358 -3.554 15.368 1.00 85.06 206 GLN A N 1
ATOM 1722 C CA . GLN A 1 206 ? -2.619 -2.746 16.345 1.00 85.06 206 GLN A CA 1
ATOM 1723 C C . GLN A 1 206 ? -2.453 -1.292 15.895 1.00 85.06 206 GLN A C 1
ATOM 1725 O O . GLN A 1 206 ? -2.643 -0.399 16.703 1.00 85.06 206 GLN A O 1
ATOM 1730 N N . GLU A 1 207 ? -2.195 -1.036 14.607 1.00 87.12 207 GLU A N 1
ATOM 1731 C CA . GLU A 1 207 ? -2.145 0.322 14.039 1.00 87.12 207 GLU A CA 1
ATOM 1732 C C . GLU A 1 207 ? -3.451 1.115 14.217 1.00 87.12 207 GLU A C 1
ATOM 1734 O O . GLU A 1 207 ? -3.450 2.330 14.029 1.00 87.12 207 GLU A O 1
ATOM 1739 N N . ASP A 1 208 ? -4.582 0.472 14.510 1.00 86.69 208 ASP A N 1
ATOM 1740 C CA . ASP A 1 208 ? -5.861 1.160 14.692 1.00 86.69 208 ASP A CA 1
ATOM 1741 C C . ASP A 1 208 ? -6.020 1.773 16.093 1.00 86.69 208 ASP A C 1
ATOM 1743 O O . ASP A 1 208 ? -6.782 2.716 16.274 1.00 86.69 208 ASP A O 1
ATOM 1747 N N . ASP A 1 209 ? -5.285 1.267 17.085 1.00 86.94 209 ASP A N 1
ATOM 1748 C CA . ASP A 1 209 ? -5.328 1.651 18.504 1.00 86.94 209 ASP A CA 1
ATOM 1749 C C . ASP A 1 209 ? -6.697 1.560 19.205 1.00 86.94 209 ASP A C 1
ATOM 1751 O O . ASP A 1 209 ? -6.768 1.836 20.397 1.00 86.94 209 ASP A O 1
ATOM 1755 N N . ARG A 1 210 ? -7.794 1.156 18.552 1.00 91.06 210 ARG A N 1
ATOM 1756 C CA . ARG A 1 210 ? -9.121 1.047 19.206 1.00 91.06 210 ARG A CA 1
ATOM 1757 C C . ARG A 1 210 ? -9.338 -0.221 20.034 1.00 91.06 210 ARG A C 1
ATOM 1759 O O . ARG A 1 210 ? -10.367 -0.376 20.693 1.00 91.06 210 ARG A O 1
ATOM 1766 N N . TYR A 1 211 ? -8.396 -1.154 19.952 1.00 88.69 211 TYR A N 1
ATOM 1767 C CA . TYR A 1 211 ? -8.522 -2.487 20.522 1.00 88.69 211 TYR A CA 1
ATOM 1768 C C . TYR A 1 211 ? -7.478 -2.717 21.609 1.00 88.69 211 TYR A C 1
ATOM 1770 O O . TYR A 1 211 ? -6.297 -2.418 21.419 1.00 88.69 211 TYR A O 1
ATOM 1778 N N . ASN A 1 212 ? -7.898 -3.363 22.691 1.00 83.19 212 ASN A N 1
ATOM 1779 C CA . ASN A 1 212 ? -6.999 -4.137 23.531 1.00 83.19 212 ASN A CA 1
ATOM 1780 C C . ASN A 1 212 ? -6.945 -5.554 22.959 1.00 83.19 212 ASN A C 1
ATOM 1782 O O . ASN A 1 212 ? -7.901 -6.321 23.088 1.00 83.19 212 ASN A O 1
ATOM 1786 N N . ILE A 1 213 ? -5.849 -5.897 22.285 1.00 79.44 213 ILE A N 1
ATOM 1787 C CA . ILE A 1 213 ? -5.702 -7.217 21.667 1.00 79.44 213 ILE A CA 1
ATOM 1788 C C . ILE A 1 213 ? -5.055 -8.174 22.662 1.00 79.44 213 ILE A C 1
ATOM 1790 O O . ILE A 1 213 ? -3.888 -8.029 23.024 1.00 79.44 213 ILE A O 1
ATOM 1794 N N . TYR A 1 214 ? -5.812 -9.189 23.055 1.00 69.31 214 TYR A N 1
ATOM 1795 C CA . TYR A 1 214 ? -5.356 -10.295 23.880 1.00 69.31 214 TYR A CA 1
ATOM 1796 C C . TYR A 1 214 ? -5.031 -11.472 22.961 1.00 69.31 214 TYR A C 1
ATOM 1798 O O . TYR A 1 214 ? -5.891 -12.295 22.654 1.00 69.31 214 TYR A O 1
ATOM 1806 N N . ASP A 1 215 ? -3.801 -11.555 22.462 1.00 61.28 215 ASP A N 1
ATOM 1807 C CA . ASP A 1 215 ? -3.399 -12.721 21.673 1.00 61.28 215 ASP A CA 1
ATOM 1808 C C . ASP A 1 215 ? -3.091 -13.896 22.610 1.00 61.28 215 ASP A C 1
ATOM 1810 O O . ASP A 1 215 ? -1.998 -14.022 23.159 1.00 61.28 215 ASP A O 1
ATOM 1814 N N . ARG A 1 216 ? -4.103 -14.732 22.852 1.00 53.50 216 ARG A N 1
ATOM 1815 C CA . ARG A 1 216 ? -4.017 -15.851 23.791 1.00 53.50 216 ARG A CA 1
ATOM 1816 C C . ARG A 1 216 ? -3.082 -16.957 23.307 1.00 53.50 216 ARG A C 1
ATOM 1818 O O . ARG A 1 216 ? -2.368 -17.505 24.136 1.00 53.50 216 ARG A O 1
ATOM 1825 N N . GLU A 1 217 ? -3.064 -17.286 22.014 1.00 53.66 217 GLU A N 1
ATOM 1826 C CA . GLU A 1 217 ? -2.149 -18.311 21.488 1.00 53.66 217 GLU A CA 1
ATOM 1827 C C . GLU A 1 217 ? -0.703 -17.833 21.581 1.00 53.66 217 GLU A C 1
ATOM 1829 O O . GLU A 1 217 ? 0.163 -18.575 22.044 1.00 53.66 217 GLU A O 1
ATOM 1834 N N . TYR A 1 218 ? -0.461 -16.571 21.228 1.00 53.28 218 TYR A N 1
ATOM 1835 C CA . TYR A 1 218 ? 0.863 -15.973 21.289 1.00 53.28 218 TYR A CA 1
ATOM 1836 C C . TYR A 1 218 ? 1.366 -15.787 22.729 1.00 53.28 218 TYR A C 1
ATOM 1838 O O . TYR A 1 218 ? 2.517 -16.109 23.028 1.00 53.28 218 TYR A O 1
ATOM 1846 N N . LEU A 1 219 ? 0.504 -15.338 23.650 1.00 50.47 219 LEU A N 1
ATOM 1847 C CA . LEU A 1 219 ? 0.824 -15.265 25.078 1.00 50.47 219 LEU A CA 1
ATOM 1848 C C . LEU A 1 219 ? 1.033 -16.662 25.669 1.00 50.47 219 LEU A C 1
ATOM 1850 O O . LEU A 1 219 ? 1.970 -16.852 26.432 1.00 50.47 219 LEU A O 1
ATOM 1854 N N . GLU A 1 220 ? 0.223 -17.662 25.313 1.00 51.84 220 GLU A N 1
ATOM 1855 C CA . GLU A 1 220 ? 0.431 -19.041 25.768 1.00 51.84 220 GLU A CA 1
ATOM 1856 C C . GLU A 1 220 ? 1.723 -19.660 25.207 1.00 51.84 220 GLU A C 1
ATOM 1858 O O . GLU A 1 220 ? 2.340 -20.463 25.902 1.00 51.84 220 GLU A O 1
ATOM 1863 N N . GLU A 1 221 ? 2.157 -19.311 23.993 1.00 48.06 221 GLU A N 1
ATOM 1864 C CA . GLU A 1 221 ? 3.432 -19.757 23.410 1.00 48.06 221 GLU A CA 1
ATOM 1865 C C . GLU A 1 221 ? 4.635 -19.071 24.086 1.00 48.06 221 GLU A C 1
ATOM 1867 O O . GLU A 1 221 ? 5.551 -19.756 24.545 1.00 48.06 221 GLU A O 1
ATOM 1872 N N . LEU A 1 222 ? 4.569 -17.750 24.308 1.00 44.78 222 LEU A N 1
ATOM 1873 C CA . LEU A 1 222 ? 5.528 -17.004 25.138 1.00 44.78 222 LEU A CA 1
ATOM 1874 C C . LEU A 1 222 ? 5.633 -17.583 26.557 1.00 44.78 222 LEU A C 1
ATOM 1876 O O . LEU A 1 222 ? 6.728 -17.805 27.067 1.00 44.78 222 LEU A O 1
ATOM 1880 N N . LEU A 1 223 ? 4.495 -17.871 27.192 1.00 45.72 223 LEU A N 1
ATOM 1881 C CA . LEU A 1 223 ? 4.412 -18.438 28.542 1.00 45.72 223 LEU A CA 1
ATOM 1882 C C . LEU A 1 223 ? 4.729 -19.946 28.591 1.00 45.72 223 LEU A C 1
ATOM 1884 O O . LEU A 1 223 ? 4.857 -20.501 29.682 1.00 45.72 223 LEU A O 1
ATOM 1888 N N . LYS A 1 224 ? 4.836 -20.636 27.447 1.00 45.34 224 LYS A N 1
ATOM 1889 C CA . LYS A 1 224 ? 5.362 -22.011 27.363 1.00 45.34 224 LYS A CA 1
ATOM 1890 C C . LYS A 1 224 ? 6.888 -22.007 27.309 1.00 45.34 224 LYS A C 1
ATOM 1892 O O . LYS A 1 224 ? 7.501 -22.818 28.004 1.00 45.34 224 LYS A O 1
ATOM 1897 N N . ASP A 1 225 ? 7.482 -21.087 26.547 1.00 40.66 225 ASP A N 1
ATOM 1898 C CA . ASP A 1 225 ? 8.939 -20.892 26.478 1.00 40.66 225 ASP A CA 1
ATOM 1899 C C . ASP A 1 225 ? 9.501 -20.337 27.800 1.00 40.66 225 ASP A C 1
ATOM 1901 O O . ASP A 1 225 ? 10.575 -20.734 28.262 1.00 40.66 225 ASP A O 1
ATOM 1905 N N . ILE A 1 226 ? 8.731 -19.489 28.485 1.00 43.31 226 ILE A N 1
ATOM 1906 C CA . ILE A 1 226 ? 8.976 -19.092 29.872 1.00 43.31 226 ILE A CA 1
ATOM 1907 C C . ILE A 1 226 ? 8.377 -20.186 30.763 1.00 43.31 226 ILE A C 1
ATOM 1909 O O . ILE A 1 226 ? 7.206 -20.122 31.096 1.00 43.31 226 ILE A O 1
ATOM 1913 N N . SER A 1 227 ? 9.134 -21.220 31.136 1.00 41.06 227 SER A N 1
ATOM 1914 C CA . SER A 1 227 ? 8.653 -22.374 31.934 1.00 41.06 227 SER A CA 1
ATOM 1915 C C . SER A 1 227 ? 8.024 -22.022 33.310 1.00 41.06 227 SER A C 1
ATOM 1917 O O . SER A 1 227 ? 8.585 -22.269 34.375 1.00 41.06 227 SER A O 1
ATOM 1919 N N . LEU A 1 228 ? 6.810 -21.468 33.313 1.00 41.59 228 LEU A N 1
ATOM 1920 C CA . LEU A 1 228 ? 6.091 -20.993 34.501 1.00 41.59 228 LEU A CA 1
ATOM 1921 C C . LEU A 1 228 ? 5.290 -22.111 35.174 1.00 41.59 228 LEU A C 1
ATOM 1923 O O . LEU A 1 228 ? 5.065 -22.053 36.382 1.00 41.59 228 LEU A O 1
ATOM 1927 N N . LYS A 1 229 ? 4.914 -23.162 34.430 1.00 39.00 229 LYS A N 1
ATOM 1928 C CA . LYS A 1 229 ? 4.110 -24.278 34.962 1.00 39.00 229 LYS A CA 1
ATOM 1929 C C . LYS A 1 229 ? 4.803 -25.050 36.089 1.00 39.00 229 LYS A C 1
ATOM 1931 O O . LYS A 1 229 ? 4.124 -25.470 37.021 1.00 39.00 229 LYS A O 1
ATOM 1936 N N . ASP A 1 230 ? 6.129 -25.177 36.042 1.00 40.66 230 ASP A N 1
ATOM 1937 C CA . ASP A 1 230 ? 6.892 -25.880 37.084 1.00 40.66 230 ASP A CA 1
ATOM 1938 C C . ASP A 1 230 ? 7.411 -24.942 38.189 1.00 40.66 230 ASP A C 1
ATOM 1940 O O . ASP A 1 230 ? 7.609 -25.381 39.325 1.00 40.66 230 ASP A O 1
ATOM 1944 N N . ALA A 1 231 ? 7.610 -23.652 37.887 1.00 42.94 231 ALA A N 1
ATOM 1945 C CA . ALA A 1 231 ? 8.160 -22.667 38.822 1.00 42.94 231 ALA A CA 1
ATOM 1946 C C . ALA A 1 231 ? 7.099 -22.014 39.728 1.00 42.94 231 ALA A C 1
ATOM 1948 O O . ALA A 1 231 ? 7.398 -21.677 40.872 1.00 42.94 231 ALA A O 1
ATOM 1949 N N . LEU A 1 232 ? 5.862 -21.862 39.247 1.00 42.12 232 LEU A N 1
ATOM 1950 C CA . LEU A 1 232 ? 4.805 -21.107 39.924 1.00 42.12 232 LEU A CA 1
ATOM 1951 C C . LEU A 1 232 ? 3.605 -21.980 40.283 1.00 42.12 232 LEU A C 1
ATOM 1953 O O . LEU A 1 232 ? 2.477 -21.666 39.902 1.00 42.12 232 LEU A O 1
ATOM 1957 N N . LYS A 1 233 ? 3.827 -23.063 41.040 1.00 37.16 233 LYS A N 1
ATOM 1958 C CA . LYS A 1 233 ? 2.744 -23.838 41.674 1.00 37.16 233 LYS A CA 1
ATOM 1959 C C . LYS A 1 233 ? 1.761 -22.896 42.401 1.00 37.16 233 LYS A C 1
ATOM 1961 O O . LYS A 1 233 ? 1.968 -22.584 43.568 1.00 37.16 233 LYS A O 1
ATOM 1966 N N . GLY A 1 234 ? 0.700 -22.456 41.720 1.00 38.34 234 GLY A N 1
ATOM 1967 C CA . GLY A 1 234 ? -0.403 -21.679 42.291 1.00 38.34 234 GLY A CA 1
ATOM 1968 C C . GLY A 1 234 ? -0.611 -20.233 41.814 1.00 38.34 234 GLY A C 1
ATOM 1969 O O . GLY A 1 234 ? -1.578 -19.634 42.277 1.00 38.34 234 GLY A O 1
ATOM 1970 N N . ILE A 1 235 ? 0.191 -19.651 40.908 1.00 39.41 235 ILE A N 1
ATOM 1971 C CA . ILE A 1 235 ? -0.132 -18.305 40.379 1.00 39.41 235 ILE A CA 1
ATOM 1972 C C . ILE A 1 235 ? -1.070 -18.434 39.178 1.00 39.41 235 ILE A C 1
ATOM 1974 O O . ILE A 1 235 ? -0.666 -18.815 38.083 1.00 39.41 235 ILE A O 1
ATOM 1978 N N . ASN A 1 236 ? -2.344 -18.118 39.403 1.00 40.00 236 ASN A N 1
ATOM 1979 C CA . ASN A 1 236 ? -3.355 -18.048 38.357 1.00 40.00 236 ASN A CA 1
ATOM 1980 C C . ASN A 1 236 ? -3.245 -16.671 37.681 1.00 40.00 236 ASN A C 1
ATOM 1982 O O . ASN A 1 236 ? -3.641 -15.664 38.273 1.00 40.00 236 ASN A O 1
ATOM 1986 N N . ILE A 1 237 ? -2.662 -16.607 36.480 1.00 44.25 237 ILE A N 1
ATOM 1987 C CA . ILE A 1 237 ? -2.611 -15.367 35.692 1.00 44.25 237 ILE A CA 1
ATOM 1988 C C . ILE A 1 237 ? -4.056 -15.008 35.326 1.00 44.25 237 ILE A C 1
ATOM 1990 O O . ILE A 1 237 ? -4.731 -15.754 34.616 1.00 44.25 237 ILE A O 1
ATOM 1994 N N . LYS A 1 238 ? -4.563 -13.897 35.872 1.00 44.56 238 LYS A N 1
ATOM 1995 C CA . LYS A 1 238 ? -5.918 -13.414 35.590 1.00 44.56 238 LYS A CA 1
ATOM 1996 C C . LYS A 1 238 ? -5.905 -12.664 34.261 1.00 44.56 238 LYS A C 1
ATOM 1998 O O . LYS A 1 238 ? -5.423 -11.540 34.203 1.00 44.56 238 LYS A O 1
ATOM 2003 N N . PHE A 1 239 ? -6.449 -13.276 33.216 1.00 55.12 239 PHE A N 1
ATOM 2004 C CA . PHE A 1 239 ? -6.745 -12.580 31.965 1.00 55.12 239 PHE A CA 1
ATOM 2005 C C . PHE A 1 239 ? -8.113 -11.897 32.070 1.00 55.12 239 PHE A C 1
ATOM 2007 O O . PHE A 1 239 ? -9.049 -12.472 32.632 1.00 55.12 239 PHE A O 1
ATOM 2014 N N . ARG A 1 240 ? -8.236 -10.675 31.539 1.00 60.94 240 ARG A N 1
ATOM 2015 C CA . ARG A 1 240 ? -9.543 -10.028 31.355 1.00 60.94 240 ARG A CA 1
ATOM 2016 C C . ARG A 1 240 ? -10.320 -10.825 30.306 1.00 60.94 240 ARG A C 1
ATOM 2018 O O . ARG A 1 240 ? -9.755 -11.206 29.282 1.00 60.94 240 ARG A O 1
ATOM 2025 N N . THR A 1 241 ? -11.588 -11.120 30.577 1.00 70.00 241 THR A N 1
ATOM 2026 C CA . THR A 1 241 ? -12.457 -11.768 29.589 1.00 70.00 241 THR A CA 1
ATOM 2027 C C . THR A 1 241 ? -12.659 -10.802 28.420 1.00 70.00 241 THR A C 1
ATOM 2029 O O . THR A 1 241 ? -13.095 -9.679 28.672 1.00 70.00 241 THR A O 1
ATOM 2032 N N . PRO A 1 242 ? -12.348 -11.195 27.172 1.00 80.75 242 PRO A N 1
ATOM 2033 C CA . PRO A 1 242 ? -12.553 -10.326 26.021 1.00 80.75 242 PRO A CA 1
ATOM 2034 C C . PRO A 1 242 ? -14.042 -10.068 25.791 1.00 80.75 242 PRO A C 1
ATOM 2036 O O . PRO A 1 242 ? -14.875 -10.936 26.050 1.00 80.75 242 PRO A O 1
ATOM 2039 N N . ASN A 1 243 ? -14.369 -8.896 25.252 1.00 86.75 243 ASN A N 1
ATOM 2040 C CA . ASN A 1 243 ? -15.717 -8.583 24.792 1.00 86.75 243 ASN A CA 1
ATOM 2041 C C . ASN A 1 243 ? -16.042 -9.342 23.496 1.00 86.75 243 ASN A C 1
ATOM 2043 O O . ASN A 1 243 ? -17.161 -9.825 23.322 1.00 86.75 243 ASN A O 1
ATOM 2047 N N . TYR A 1 244 ? -15.057 -9.470 22.598 1.00 89.50 244 TYR A N 1
ATOM 2048 C CA . TYR A 1 244 ? -15.253 -10.055 21.272 1.00 89.50 244 TYR A CA 1
ATOM 2049 C C . TYR A 1 244 ? -14.146 -11.035 20.876 1.00 89.50 244 TYR A C 1
ATOM 2051 O O . TYR A 1 244 ? -12.975 -10.866 21.220 1.00 89.50 244 TYR A O 1
ATOM 2059 N N . VAL A 1 245 ? -14.510 -12.035 20.072 1.00 89.19 245 VAL A N 1
ATOM 2060 C CA . VAL A 1 245 ? -13.570 -12.898 19.349 1.00 89.19 245 VAL A CA 1
ATOM 2061 C C . VAL A 1 245 ? -13.665 -12.591 17.860 1.00 89.19 245 VAL A C 1
ATOM 2063 O O . VAL A 1 245 ? -14.720 -12.752 17.250 1.00 89.19 245 VAL A O 1
ATOM 2066 N N . ILE A 1 246 ? -12.554 -12.176 17.262 1.00 92.25 246 ILE A N 1
ATOM 2067 C CA . ILE A 1 246 ? -12.401 -12.014 15.819 1.00 92.25 246 ILE A CA 1
ATOM 2068 C C . ILE A 1 246 ? -11.834 -13.319 15.273 1.00 92.25 246 ILE A C 1
ATOM 2070 O O . ILE A 1 246 ? -10.658 -13.611 15.461 1.00 92.25 246 ILE A O 1
ATOM 2074 N N . ASN A 1 247 ? -12.664 -14.120 14.619 1.00 91.12 247 ASN A N 1
ATOM 2075 C CA . ASN A 1 247 ? -12.239 -15.362 13.992 1.00 91.12 247 ASN A CA 1
ATOM 2076 C C . ASN A 1 247 ? -11.925 -15.133 12.511 1.00 91.12 247 ASN A C 1
ATOM 2078 O O . ASN A 1 247 ? -12.770 -14.631 11.769 1.00 91.12 247 ASN A O 1
ATOM 2082 N N . ILE A 1 248 ? -10.727 -15.521 12.087 1.00 94.38 248 ILE A N 1
ATOM 2083 C CA . ILE A 1 248 ? -10.241 -15.386 10.717 1.00 94.38 248 ILE A CA 1
ATOM 2084 C C . ILE A 1 248 ? -9.867 -16.773 10.218 1.00 94.38 248 ILE A C 1
ATOM 2086 O O . ILE A 1 248 ? -8.893 -17.362 10.680 1.00 94.38 248 ILE A O 1
ATOM 2090 N N . ASP A 1 249 ? -10.647 -17.289 9.278 1.00 94.38 249 ASP A N 1
ATOM 2091 C CA . ASP A 1 249 ? -10.422 -18.598 8.673 1.00 94.38 249 ASP A CA 1
ATOM 2092 C C . ASP A 1 249 ? -9.942 -18.432 7.234 1.00 94.38 249 ASP A C 1
ATOM 2094 O O . ASP A 1 249 ? -10.593 -17.768 6.428 1.00 94.38 249 ASP A O 1
ATOM 2098 N N . THR A 1 250 ? -8.786 -19.004 6.903 1.00 96.50 250 THR A N 1
ATOM 2099 C CA . THR A 1 250 ? -8.309 -19.054 5.519 1.00 96.50 250 THR A CA 1
ATOM 2100 C C . THR A 1 250 ? -8.968 -20.223 4.812 1.00 96.50 250 THR A C 1
ATOM 2102 O O . THR A 1 250 ? -8.520 -21.363 4.912 1.00 96.50 250 THR A O 1
ATOM 2105 N N . VAL A 1 251 ? -10.037 -19.902 4.087 1.00 96.00 251 VAL A N 1
ATOM 2106 C CA . VAL A 1 251 ? -10.851 -20.863 3.338 1.00 96.00 251 VAL A CA 1
ATOM 2107 C C . VAL A 1 251 ? -10.074 -21.400 2.140 1.00 96.00 251 VAL A C 1
ATOM 2109 O O . VAL A 1 251 ? -10.131 -22.590 1.845 1.00 96.00 251 VAL A O 1
ATOM 2112 N N . GLU A 1 252 ? -9.327 -20.528 1.460 1.00 95.31 252 GLU A N 1
ATOM 2113 C CA . GLU A 1 252 ? -8.591 -20.889 0.255 1.00 95.31 252 GLU A CA 1
ATOM 2114 C C . GLU A 1 252 ? -7.298 -20.080 0.142 1.00 95.31 252 GLU A C 1
ATOM 2116 O O . GLU A 1 252 ? -7.287 -18.862 0.327 1.00 95.31 252 GLU A O 1
ATOM 2121 N N . PHE A 1 253 ? -6.197 -20.765 -0.169 1.00 95.69 253 PHE A N 1
ATOM 2122 C CA . PHE A 1 253 ? -4.933 -20.135 -0.533 1.00 95.69 253 PHE A CA 1
ATOM 2123 C C . PHE A 1 253 ? -4.236 -20.969 -1.613 1.00 95.69 253 PHE A C 1
ATOM 2125 O O . PHE A 1 253 ? -3.628 -22.000 -1.319 1.00 95.69 253 PHE A O 1
ATOM 2132 N N . LEU A 1 254 ? -4.360 -20.533 -2.867 1.00 94.56 254 LEU A N 1
ATOM 2133 C CA . LEU A 1 254 ? -3.869 -21.246 -4.048 1.00 94.56 254 LEU A CA 1
ATOM 2134 C C . LEU A 1 254 ? -2.744 -20.479 -4.746 1.00 94.56 254 LEU A C 1
ATOM 2136 O O . LEU A 1 254 ? -2.677 -19.250 -4.697 1.00 94.56 254 LEU A O 1
ATOM 2140 N N . ASN A 1 255 ? -1.873 -21.230 -5.420 1.00 94.44 255 ASN A N 1
ATOM 2141 C CA . ASN A 1 255 ? -0.814 -20.719 -6.284 1.00 94.44 255 ASN A CA 1
ATOM 2142 C C . ASN A 1 255 ? -0.906 -21.416 -7.642 1.00 94.44 255 ASN A C 1
ATOM 2144 O O . ASN A 1 255 ? -0.562 -22.595 -7.752 1.00 94.44 255 ASN A O 1
ATOM 2148 N N . ASP A 1 256 ? -1.313 -20.665 -8.661 1.00 94.06 256 ASP A N 1
ATOM 2149 C CA . ASP A 1 256 ? -1.438 -21.145 -10.028 1.00 94.06 256 ASP A CA 1
ATOM 2150 C C . ASP A 1 256 ? -0.322 -20.582 -10.904 1.00 94.06 256 ASP A C 1
ATOM 2152 O O . ASP A 1 256 ? -0.094 -19.371 -10.977 1.00 94.06 256 ASP A O 1
ATOM 2156 N N . LYS A 1 257 ? 0.357 -21.475 -11.628 1.00 94.38 257 LYS A N 1
ATOM 2157 C CA . LYS A 1 257 ? 1.364 -21.113 -12.630 1.00 94.38 257 LYS A CA 1
ATOM 2158 C C . LYS A 1 257 ? 0.837 -21.451 -14.013 1.00 94.38 257 LYS A C 1
ATOM 2160 O O . LYS A 1 257 ? 0.505 -22.600 -14.292 1.00 94.38 257 LYS A O 1
ATOM 2165 N N . PHE A 1 258 ? 0.778 -20.454 -14.886 1.00 94.31 258 PHE A N 1
ATOM 2166 C CA . PHE A 1 258 ? 0.271 -20.604 -16.250 1.00 94.31 258 PHE A CA 1
ATOM 2167 C C . PHE A 1 258 ? 1.115 -19.809 -17.244 1.00 94.31 258 PHE A C 1
ATOM 2169 O O . PHE A 1 258 ? 2.025 -19.077 -16.863 1.00 94.31 258 PHE A O 1
ATOM 2176 N N . GLN A 1 259 ? 0.837 -19.982 -18.534 1.00 94.50 259 GLN A N 1
ATOM 2177 C CA . GLN A 1 259 ? 1.510 -19.255 -19.606 1.00 94.50 259 GLN A CA 1
ATOM 2178 C C . GLN A 1 259 ? 0.538 -18.330 -20.325 1.00 94.50 259 GLN A C 1
ATOM 2180 O O . GLN A 1 259 ? -0.624 -18.681 -20.534 1.00 94.50 259 GLN A O 1
ATOM 2185 N N . LYS A 1 260 ? 1.020 -17.152 -20.723 1.00 92.06 260 LYS A N 1
ATOM 2186 C CA . LYS A 1 260 ? 0.220 -16.170 -21.455 1.00 92.06 260 LYS A CA 1
ATOM 2187 C C . LYS A 1 260 ? 1.074 -15.389 -22.443 1.00 92.06 260 LYS A C 1
ATOM 2189 O O . LYS A 1 260 ? 2.233 -15.069 -22.181 1.00 92.06 260 LYS A O 1
ATOM 2194 N N . ASP A 1 261 ? 0.460 -15.052 -23.568 1.00 90.31 261 ASP A N 1
ATOM 2195 C CA . ASP A 1 261 ? 1.038 -14.149 -24.555 1.00 90.31 261 ASP A CA 1
ATOM 2196 C C . ASP A 1 261 ? 0.729 -12.698 -24.163 1.00 90.31 261 ASP A C 1
ATOM 2198 O O . ASP A 1 261 ? -0.416 -12.365 -23.843 1.00 90.31 261 ASP A O 1
ATOM 2202 N N . TYR A 1 262 ? 1.724 -11.811 -24.213 1.00 86.75 262 TYR A N 1
ATOM 2203 C CA . TYR A 1 262 ? 1.499 -10.384 -23.980 1.00 86.75 262 TYR A CA 1
ATOM 2204 C C . TYR A 1 262 ? 2.441 -9.486 -24.784 1.00 86.75 262 TYR A C 1
ATOM 2206 O O . TYR A 1 262 ? 3.512 -9.887 -25.242 1.00 86.75 262 TYR A O 1
ATOM 2214 N N . MET A 1 263 ? 2.009 -8.240 -24.981 1.00 86.75 263 MET A N 1
ATOM 2215 C CA . MET A 1 263 ? 2.761 -7.229 -25.719 1.00 86.75 263 MET A CA 1
ATOM 2216 C C . MET A 1 263 ? 3.542 -6.332 -24.762 1.00 86.75 263 MET A C 1
ATOM 2218 O O . MET A 1 263 ? 2.978 -5.786 -23.815 1.00 86.75 263 MET A O 1
ATOM 2222 N N . ILE A 1 264 ? 4.826 -6.136 -25.052 1.00 88.81 264 ILE A N 1
ATOM 2223 C CA . ILE A 1 264 ? 5.672 -5.150 -24.380 1.00 88.81 264 ILE A CA 1
ATOM 2224 C C . ILE A 1 264 ? 5.807 -3.931 -25.280 1.00 88.81 264 ILE A C 1
ATOM 2226 O O . ILE A 1 264 ? 6.133 -4.067 -26.459 1.00 88.81 264 ILE A O 1
ATOM 2230 N N . PHE A 1 265 ? 5.625 -2.754 -24.690 1.00 89.75 265 PHE A N 1
ATOM 2231 C CA . PHE A 1 265 ? 5.839 -1.462 -25.327 1.00 89.75 265 PHE A CA 1
ATOM 2232 C C . PHE A 1 265 ? 7.171 -0.880 -24.860 1.00 89.75 265 PHE A C 1
ATOM 2234 O O . PHE A 1 265 ? 7.341 -0.560 -23.684 1.00 89.75 265 PHE A O 1
ATOM 2241 N N . LEU A 1 266 ? 8.122 -0.739 -25.778 1.00 89.75 266 LEU A N 1
ATOM 2242 C CA . LEU A 1 266 ? 9.440 -0.171 -25.508 1.00 89.75 266 LEU A CA 1
ATOM 2243 C C . LEU A 1 266 ? 9.541 1.184 -26.196 1.00 89.75 266 LEU A C 1
ATOM 2245 O O . LEU A 1 266 ? 9.421 1.258 -27.415 1.00 89.75 266 LEU A O 1
ATOM 2249 N N . LYS A 1 267 ? 9.729 2.261 -25.424 1.00 90.06 267 LYS A N 1
ATOM 2250 C CA . LYS A 1 267 ? 9.813 3.615 -25.985 1.00 90.06 267 LYS A CA 1
ATOM 2251 C C . LYS A 1 267 ? 10.946 3.685 -27.008 1.00 90.06 267 LYS A C 1
ATOM 2253 O O . LYS A 1 267 ? 12.083 3.329 -26.711 1.00 90.06 267 LYS A O 1
ATOM 2258 N N . ASN A 1 268 ? 10.623 4.160 -28.197 1.00 91.06 268 ASN A N 1
ATOM 2259 C CA . ASN A 1 268 ? 11.538 4.295 -29.306 1.00 91.06 268 ASN A CA 1
ATOM 2260 C C . ASN A 1 268 ? 11.185 5.542 -30.128 1.00 91.06 268 ASN A C 1
ATOM 2262 O O . ASN A 1 268 ? 10.411 5.479 -31.081 1.00 91.06 268 ASN A O 1
ATOM 2266 N N . ASP A 1 269 ? 11.804 6.669 -29.782 1.00 89.56 269 ASP A N 1
ATOM 2267 C CA . ASP A 1 269 ? 11.510 7.963 -30.404 1.00 89.56 269 ASP A CA 1
ATOM 2268 C C . ASP A 1 269 ? 12.106 8.114 -31.815 1.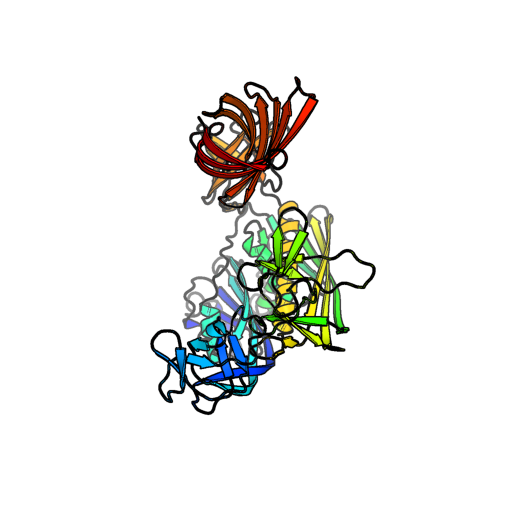00 89.56 269 ASP A C 1
ATOM 2270 O O . ASP A 1 269 ? 11.675 8.988 -32.567 1.00 89.56 269 ASP A O 1
ATOM 2274 N N . MET A 1 270 ? 13.101 7.300 -32.192 1.00 90.56 270 MET A N 1
ATOM 2275 C CA . MET A 1 270 ? 13.813 7.456 -33.468 1.00 90.56 270 MET A CA 1
ATOM 2276 C C . MET A 1 270 ? 13.198 6.638 -34.601 1.00 90.56 270 MET A C 1
ATOM 2278 O O . MET A 1 270 ? 13.056 7.143 -35.719 1.00 90.56 270 MET A O 1
ATOM 2282 N N . ASN A 1 271 ? 12.795 5.402 -34.309 1.00 87.56 271 ASN A N 1
ATOM 2283 C CA . ASN A 1 271 ? 12.286 4.458 -35.301 1.00 87.56 271 ASN A CA 1
ATOM 2284 C C . ASN A 1 271 ? 11.061 3.644 -34.849 1.00 87.56 271 ASN A C 1
ATOM 2286 O O . ASN A 1 271 ? 10.621 2.777 -35.606 1.00 87.56 271 ASN A O 1
ATOM 2290 N N . GLY A 1 272 ? 10.469 3.945 -33.686 1.00 90.94 272 GLY A N 1
ATOM 2291 C CA . GLY A 1 272 ? 9.274 3.252 -33.198 1.00 90.94 272 GLY A CA 1
ATOM 2292 C C . GLY A 1 272 ? 8.098 3.361 -34.169 1.00 90.94 272 GLY A C 1
ATOM 2293 O O . GLY A 1 272 ? 7.833 4.426 -34.722 1.00 90.94 272 GLY A O 1
ATOM 2294 N N . GLN A 1 273 ? 7.383 2.261 -34.397 1.00 92.25 273 GLN A N 1
ATOM 2295 C CA . GLN A 1 273 ? 6.298 2.200 -35.394 1.00 92.25 273 GLN A CA 1
ATOM 2296 C C . GLN A 1 273 ? 4.899 2.232 -34.784 1.00 92.25 273 GLN A C 1
ATOM 2298 O O . GLN A 1 273 ? 3.904 2.197 -35.511 1.00 92.25 273 GLN A O 1
ATOM 2303 N N . PHE A 1 274 ? 4.812 2.254 -33.458 1.00 92.56 274 PHE A N 1
ATOM 2304 C CA . PHE A 1 274 ? 3.562 2.138 -32.729 1.00 92.56 274 PHE A CA 1
ATOM 2305 C C . PHE A 1 274 ? 3.405 3.267 -31.721 1.00 92.56 274 PHE A C 1
ATOM 2307 O O . PHE A 1 274 ? 4.381 3.837 -31.240 1.00 92.56 274 PHE A O 1
ATOM 2314 N N . LEU A 1 275 ? 2.158 3.564 -31.379 1.00 89.69 275 LEU A N 1
ATOM 2315 C CA . LEU A 1 275 ? 1.817 4.366 -30.207 1.00 89.69 275 LEU A CA 1
ATOM 2316 C C . LEU A 1 275 ? 1.649 3.455 -28.984 1.00 89.69 275 LEU A C 1
ATOM 2318 O O . LEU A 1 275 ? 1.388 2.258 -29.131 1.00 89.69 275 LEU A O 1
ATOM 2322 N N . ILE A 1 276 ? 1.695 4.028 -27.776 1.00 86.69 276 ILE A N 1
ATOM 2323 C CA . ILE A 1 276 ? 1.459 3.291 -26.516 1.00 86.69 276 ILE A CA 1
ATOM 2324 C C . ILE A 1 276 ? 0.106 2.558 -26.489 1.00 86.69 276 ILE A C 1
ATOM 2326 O O . ILE A 1 276 ? -0.065 1.565 -25.793 1.00 86.69 276 ILE A O 1
ATOM 2330 N N . THR A 1 277 ? -0.858 3.016 -27.291 1.00 84.88 277 THR A N 1
ATOM 2331 C CA . THR A 1 277 ? -2.175 2.388 -27.444 1.00 84.88 277 THR A CA 1
ATOM 2332 C C . THR A 1 277 ? -2.167 1.127 -28.320 1.00 84.88 277 THR A C 1
ATOM 2334 O O . THR A 1 277 ? -3.234 0.574 -28.568 1.00 84.88 277 THR A O 1
ATOM 2337 N N . GLY A 1 278 ? -1.015 0.677 -28.834 1.00 86.06 278 GLY A N 1
ATOM 2338 C CA . GLY A 1 278 ? -0.915 -0.490 -29.729 1.00 86.06 278 GLY A CA 1
ATOM 2339 C C . GLY A 1 278 ? -1.145 -0.189 -31.207 1.00 86.06 278 GLY A C 1
ATOM 2340 O O . GLY A 1 278 ? -1.068 -1.084 -32.044 1.00 86.06 278 GLY A O 1
ATOM 2341 N N . GLU A 1 279 ? -1.431 1.061 -31.557 1.00 89.44 279 GLU A N 1
ATOM 2342 C CA . GLU A 1 279 ? -1.775 1.437 -32.926 1.00 89.44 279 GLU A CA 1
ATOM 2343 C C . GLU A 1 279 ? -0.513 1.638 -33.764 1.00 89.44 279 GLU A C 1
ATOM 2345 O O . GLU A 1 279 ? 0.322 2.482 -33.436 1.00 89.44 279 GLU A O 1
ATOM 2350 N N . LYS A 1 280 ? -0.391 0.879 -34.861 1.00 92.06 280 LYS A N 1
ATOM 2351 C CA . LYS A 1 280 ? 0.688 1.057 -35.835 1.00 92.06 280 LYS A CA 1
ATOM 2352 C C . LYS A 1 280 ? 0.462 2.341 -36.625 1.00 92.06 280 LYS A C 1
ATOM 2354 O O . LYS A 1 280 ? -0.654 2.601 -37.076 1.00 92.06 280 LYS A O 1
ATOM 2359 N N . VAL A 1 281 ? 1.511 3.124 -36.822 1.00 92.81 281 VAL A N 1
ATOM 2360 C CA . VAL A 1 281 ? 1.447 4.409 -37.524 1.00 92.81 281 VAL A CA 1
ATOM 2361 C C . VAL A 1 281 ? 2.376 4.439 -38.728 1.00 92.81 281 VAL A C 1
ATOM 2363 O O . VAL A 1 281 ? 3.300 3.636 -38.858 1.00 92.81 281 VAL A O 1
ATOM 2366 N N . GLU A 1 282 ? 2.105 5.366 -39.638 1.00 91.44 282 GLU A N 1
ATOM 2367 C CA . GLU A 1 282 ? 2.962 5.624 -40.785 1.00 91.44 282 GLU A CA 1
ATOM 2368 C C . GLU A 1 282 ? 4.235 6.360 -40.354 1.00 91.44 282 GLU A C 1
ATOM 2370 O O . GLU A 1 282 ? 4.197 7.513 -39.925 1.00 91.44 282 GLU A O 1
ATOM 2375 N N . VAL A 1 283 ? 5.369 5.668 -40.452 1.00 90.44 283 VAL A N 1
ATOM 2376 C CA . VAL A 1 283 ? 6.657 6.145 -39.940 1.00 90.44 283 VAL A CA 1
ATOM 2377 C C . VAL A 1 283 ? 7.213 7.276 -40.803 1.00 90.44 283 VAL A C 1
ATOM 2379 O O . VAL A 1 283 ? 7.258 7.175 -42.028 1.00 90.44 283 VAL A O 1
ATOM 2382 N N . GLY A 1 284 ? 7.666 8.354 -40.159 1.00 87.06 284 GLY A N 1
ATOM 2383 C CA . GLY A 1 284 ? 8.359 9.468 -40.816 1.00 87.06 284 GLY A CA 1
ATOM 2384 C C . GLY A 1 284 ? 7.471 10.384 -41.663 1.00 87.06 284 GLY A C 1
ATOM 2385 O O . GLY A 1 284 ? 7.991 11.276 -42.341 1.00 87.06 284 GLY A O 1
ATOM 2386 N N . ARG A 1 285 ? 6.145 10.191 -41.631 1.00 90.88 285 ARG A N 1
ATOM 2387 C CA . ARG A 1 285 ? 5.166 11.037 -42.325 1.00 90.88 285 ARG A CA 1
ATOM 2388 C C . ARG A 1 285 ? 4.321 11.811 -41.326 1.00 90.88 285 ARG A C 1
ATOM 2390 O O . ARG A 1 285 ? 3.601 11.226 -40.520 1.00 90.88 285 ARG A O 1
ATOM 2397 N N . PHE A 1 286 ? 4.409 13.135 -41.406 1.00 93.88 286 PHE A N 1
ATOM 2398 C CA . PHE A 1 286 ? 3.641 14.041 -40.564 1.00 93.88 286 PHE A CA 1
ATOM 2399 C C . PHE A 1 286 ? 2.555 14.736 -41.377 1.00 93.88 286 PHE A C 1
ATOM 2401 O O . PHE A 1 286 ? 2.744 15.064 -42.545 1.00 93.88 286 PHE A O 1
ATOM 2408 N N . TYR A 1 287 ? 1.420 14.964 -40.735 1.00 94.19 287 TYR A N 1
ATOM 2409 C CA . TYR A 1 287 ? 0.236 15.558 -41.323 1.00 94.19 287 TYR A CA 1
ATOM 2410 C C . TYR A 1 287 ? -0.151 16.817 -40.557 1.00 94.19 287 TYR A C 1
ATOM 2412 O O . TYR A 1 287 ? -0.114 16.857 -39.321 1.00 94.19 287 TYR A O 1
ATOM 2420 N N . GLN A 1 288 ? -0.529 17.849 -41.294 1.00 94.12 288 GLN A N 1
ATOM 2421 C CA . GLN A 1 288 ? -1.153 19.057 -40.785 1.00 94.12 288 GLN A CA 1
ATOM 2422 C C . GLN A 1 288 ? -2.671 18.924 -40.925 1.00 94.12 288 GLN A C 1
ATOM 2424 O O . GLN A 1 288 ? -3.161 18.412 -41.930 1.00 94.12 288 GLN A O 1
ATOM 2429 N N . LYS A 1 289 ? -3.415 19.344 -39.897 1.00 90.19 289 LYS A N 1
ATOM 2430 C CA . LYS A 1 289 ? -4.877 19.409 -39.965 1.00 90.19 289 LYS A CA 1
ATOM 2431 C C . LYS A 1 289 ? -5.266 20.768 -40.541 1.00 90.19 289 LYS A C 1
ATOM 2433 O O . LYS A 1 289 ? -4.982 21.783 -39.909 1.00 90.19 289 LYS A O 1
ATOM 2438 N N . GLU A 1 290 ? -5.918 20.771 -41.695 1.00 89.75 290 GLU A N 1
ATOM 2439 C CA . GLU A 1 290 ? -6.466 21.968 -42.334 1.00 89.75 290 GLU A CA 1
ATOM 2440 C C . GLU A 1 290 ? -7.957 21.750 -42.579 1.00 89.75 290 GLU A C 1
ATOM 2442 O O . GLU A 1 290 ? -8.352 20.810 -43.271 1.00 89.75 290 GLU A O 1
ATOM 2447 N N . ASN A 1 291 ? -8.794 22.598 -41.973 1.00 85.12 291 ASN A N 1
ATOM 2448 C CA . ASN A 1 291 ? -10.244 22.401 -41.900 1.00 85.12 291 ASN A CA 1
ATOM 2449 C C . ASN A 1 291 ? -10.577 21.007 -41.315 1.00 85.12 291 ASN A C 1
ATOM 2451 O O . ASN A 1 291 ? -10.240 20.729 -40.159 1.00 85.12 291 ASN A O 1
ATOM 2455 N N . ASP A 1 292 ? -11.158 20.119 -42.128 1.00 80.50 292 ASP A N 1
ATOM 2456 C CA . ASP A 1 292 ? -11.489 18.725 -41.795 1.00 80.50 292 ASP A CA 1
ATOM 2457 C C . ASP A 1 292 ? -10.611 17.687 -42.521 1.00 80.50 292 ASP A C 1
ATOM 2459 O O . ASP A 1 292 ? -10.875 16.485 -42.453 1.00 80.50 292 ASP A O 1
ATOM 2463 N N . ALA A 1 293 ? -9.547 18.128 -43.200 1.00 86.19 293 ALA A N 1
ATOM 2464 C CA . ALA A 1 293 ? -8.623 17.265 -43.926 1.00 86.19 293 ALA A CA 1
ATOM 2465 C C . ALA A 1 293 ? -7.245 17.198 -43.250 1.00 86.19 293 ALA A C 1
ATOM 2467 O O . ALA A 1 293 ? -6.799 18.127 -42.573 1.00 86.19 293 ALA A O 1
ATOM 2468 N N . TYR A 1 294 ? -6.554 16.077 -43.456 1.00 90.50 294 TYR A N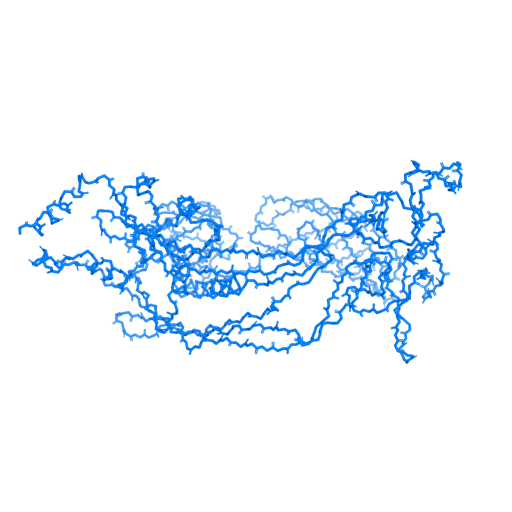 1
ATOM 2469 C CA . TYR A 1 294 ? -5.170 15.884 -43.036 1.00 90.50 294 TYR A CA 1
ATOM 2470 C C . TYR A 1 294 ? -4.273 15.870 -44.269 1.00 90.50 294 TYR A C 1
ATOM 2472 O O . TYR A 1 294 ? -4.366 14.971 -45.103 1.00 90.50 294 TYR A O 1
ATOM 2480 N N . ILE A 1 295 ? -3.404 16.870 -44.379 1.00 93.31 295 ILE A N 1
ATOM 2481 C CA . ILE A 1 295 ? -2.508 17.064 -45.521 1.00 93.31 295 ILE A CA 1
ATOM 2482 C C . ILE A 1 295 ? -1.094 16.705 -45.084 1.00 93.31 295 ILE A C 1
ATOM 2484 O O . ILE A 1 295 ? -0.671 17.073 -43.989 1.00 93.31 295 ILE A O 1
ATOM 2488 N N . LEU A 1 296 ? -0.370 15.953 -45.912 1.00 93.69 296 LEU A N 1
ATOM 2489 C CA . LEU A 1 296 ? 1.017 15.588 -45.635 1.00 93.69 296 LEU A CA 1
ATOM 2490 C C . LEU A 1 296 ? 1.884 16.857 -45.615 1.00 93.69 296 LEU A C 1
ATOM 2492 O O . LEU A 1 296 ? 2.095 17.482 -46.649 1.00 93.69 296 LEU A O 1
ATOM 2496 N N . ASP A 1 297 ? 2.415 17.198 -44.446 1.00 92.31 297 ASP A N 1
ATOM 2497 C CA . ASP A 1 297 ? 3.383 18.274 -44.243 1.00 92.31 297 ASP A CA 1
ATOM 2498 C C . ASP A 1 297 ? 4.435 17.764 -43.257 1.00 92.31 297 ASP A C 1
ATOM 2500 O O . ASP A 1 297 ? 4.212 17.686 -42.045 1.00 92.31 297 ASP A O 1
ATOM 2504 N N . LYS A 1 298 ? 5.596 17.377 -43.787 1.00 87.19 298 LYS A N 1
ATOM 2505 C CA . LYS A 1 298 ? 6.664 16.773 -42.987 1.00 87.19 298 LYS A CA 1
ATOM 2506 C C . LYS A 1 298 ? 7.291 17.768 -42.002 1.00 87.19 298 LYS A C 1
ATOM 2508 O O . LYS A 1 298 ? 7.744 17.360 -40.933 1.00 87.19 298 LYS A O 1
ATOM 2513 N N . GLU A 1 299 ? 7.314 19.059 -42.332 1.00 86.69 299 GLU A N 1
ATOM 2514 C CA . GLU A 1 299 ? 7.980 20.078 -41.519 1.00 86.69 299 GLU A CA 1
ATOM 2515 C C . GLU A 1 299 ? 7.067 20.615 -40.420 1.00 86.69 299 GLU A C 1
ATOM 2517 O O . GLU A 1 299 ? 7.473 20.631 -39.256 1.00 86.69 299 GLU A O 1
ATOM 2522 N N . LYS A 1 300 ? 5.825 20.984 -40.752 1.00 89.31 300 LYS A N 1
ATOM 2523 C CA . LYS A 1 300 ? 4.871 21.620 -39.825 1.00 89.31 300 LYS A CA 1
ATOM 2524 C C . LYS A 1 300 ? 3.808 20.668 -39.281 1.00 89.31 300 LYS A C 1
ATOM 2526 O O . LYS A 1 300 ? 3.187 20.971 -38.259 1.00 89.31 300 LYS A O 1
ATOM 2531 N N . GLY A 1 301 ? 3.624 19.500 -39.898 1.00 91.44 301 GLY A N 1
ATOM 2532 C CA . GLY A 1 301 ? 2.611 18.529 -39.496 1.00 91.44 301 GLY A CA 1
ATOM 2533 C C . GLY A 1 301 ? 2.811 18.021 -38.069 1.00 91.44 301 GLY A C 1
ATOM 2534 O O . GLY A 1 301 ? 3.925 17.749 -37.632 1.00 91.44 301 GLY A O 1
ATOM 2535 N N . LYS A 1 302 ? 1.727 17.877 -37.312 1.00 93.12 302 LYS A N 1
ATOM 2536 C CA . LYS A 1 302 ? 1.759 17.427 -35.907 1.00 93.12 302 LYS A CA 1
ATOM 2537 C C . LYS A 1 302 ? 1.071 16.088 -35.692 1.00 93.12 302 LYS A C 1
ATOM 2539 O O . LYS A 1 302 ? 1.021 15.606 -34.567 1.00 93.12 302 LYS A O 1
ATOM 2544 N N . TYR A 1 303 ? 0.539 15.497 -36.754 1.00 93.69 303 TYR A N 1
ATOM 2545 C CA . TYR A 1 303 ? -0.221 14.261 -36.696 1.00 93.69 303 TYR A CA 1
ATOM 2546 C C . TYR A 1 303 ? 0.470 13.161 -37.496 1.00 93.69 303 TYR A C 1
ATOM 2548 O O . TYR A 1 303 ? 1.154 13.442 -38.472 1.00 93.69 303 TYR A O 1
ATOM 2556 N N . VAL A 1 304 ? 0.272 11.910 -37.104 1.00 93.69 304 VAL A N 1
ATOM 2557 C CA . VAL A 1 304 ? 0.663 10.713 -37.851 1.00 93.69 304 VAL A CA 1
ATOM 2558 C C . VAL A 1 304 ? -0.585 9.936 -38.234 1.00 93.69 304 VAL A C 1
ATOM 2560 O O . VAL A 1 304 ? -1.570 9.908 -37.487 1.00 93.69 304 VAL A O 1
ATOM 2563 N N . LYS A 1 305 ? -0.551 9.303 -39.402 1.00 92.81 305 LYS A N 1
ATOM 2564 C CA . LYS A 1 305 ? -1.630 8.431 -39.858 1.00 92.81 305 LYS A CA 1
ATOM 2565 C C . LYS A 1 305 ? -1.558 7.097 -39.119 1.00 92.81 305 LYS A C 1
ATOM 2567 O O . LYS A 1 305 ? -0.504 6.468 -39.078 1.00 92.81 305 LYS A O 1
ATOM 2572 N N . VAL A 1 306 ? -2.678 6.654 -38.556 1.00 92.25 306 VAL A N 1
ATOM 2573 C CA . VAL A 1 306 ? -2.831 5.302 -38.006 1.00 92.25 306 VAL A CA 1
ATOM 2574 C C . VAL A 1 306 ? -3.090 4.345 -39.166 1.00 92.25 306 VAL A C 1
ATOM 2576 O O . VAL A 1 306 ? -4.033 4.534 -39.938 1.00 92.25 306 VAL A O 1
ATOM 2579 N N . LEU A 1 307 ? -2.257 3.313 -39.291 1.00 89.88 307 LEU A N 1
ATOM 2580 C CA . LEU A 1 307 ? -2.407 2.270 -40.300 1.00 89.88 307 LEU A CA 1
ATOM 2581 C C . LEU A 1 307 ? -3.579 1.364 -39.901 1.00 89.88 307 LEU A C 1
ATOM 2583 O O . LEU A 1 307 ? -3.444 0.464 -39.074 1.00 89.88 307 LEU A O 1
ATOM 2587 N N . ASN A 1 308 ? -4.751 1.644 -40.469 1.00 79.88 308 ASN A N 1
ATOM 2588 C CA . ASN A 1 308 ? -5.967 0.859 -40.277 1.00 79.88 308 ASN A CA 1
ATOM 2589 C C . ASN A 1 308 ? -6.139 -0.199 -41.379 1.00 79.88 308 ASN A C 1
ATOM 2591 O O . ASN A 1 308 ? -5.506 -0.146 -42.431 1.00 79.88 308 ASN A O 1
ATOM 2595 N N . TYR A 1 309 ? -7.080 -1.119 -41.157 1.00 70.25 309 TYR A N 1
ATOM 2596 C CA . TYR A 1 309 ? -7.603 -1.988 -42.208 1.00 70.25 309 TYR A CA 1
ATOM 2597 C C . TYR A 1 309 ? -8.297 -1.183 -43.328 1.00 70.25 309 TYR A C 1
ATOM 2599 O O . TYR A 1 309 ? -8.921 -0.165 -43.016 1.00 70.25 309 TYR A O 1
ATOM 2607 N N . PRO A 1 310 ? -8.274 -1.657 -44.595 1.00 69.75 310 PRO A N 1
ATOM 2608 C CA . PRO A 1 310 ? -8.748 -0.906 -45.768 1.00 69.75 310 PRO A CA 1
ATOM 2609 C C . PRO A 1 310 ? -10.185 -0.367 -45.689 1.00 69.75 310 PRO A C 1
ATOM 2611 O O . PRO A 1 310 ? -10.508 0.625 -46.330 1.00 69.75 310 PRO A O 1
ATOM 2614 N N . TRP A 1 311 ? -11.056 -1.011 -44.909 1.00 70.69 311 TRP A N 1
ATOM 2615 C CA . TRP A 1 311 ? -12.473 -0.651 -44.773 1.00 70.69 311 TRP A CA 1
ATOM 2616 C C . TRP A 1 311 ? -12.771 0.335 -43.632 1.00 70.69 311 TRP A C 1
ATOM 2618 O O . TRP A 1 311 ? -13.918 0.741 -43.452 1.00 70.69 311 TRP A O 1
ATOM 2628 N N . ARG A 1 312 ? -11.779 0.707 -42.813 1.00 73.06 312 ARG A N 1
ATOM 2629 C CA . ARG A 1 312 ? -11.956 1.715 -41.758 1.00 73.06 312 ARG A CA 1
ATOM 2630 C C . ARG A 1 312 ? -11.571 3.088 -42.291 1.00 73.06 312 ARG A C 1
ATOM 2632 O O . ARG A 1 312 ? -10.555 3.228 -42.964 1.00 73.06 312 ARG A O 1
ATOM 2639 N N . LYS A 1 313 ? -12.349 4.112 -41.919 1.00 83.00 313 LYS A N 1
ATOM 2640 C CA . LYS A 1 313 ? -11.993 5.512 -42.192 1.00 83.00 313 LYS A CA 1
ATOM 2641 C C . LYS A 1 313 ? -10.571 5.804 -41.706 1.00 83.00 313 LYS A C 1
ATOM 2643 O O . LYS A 1 313 ? -10.119 5.251 -40.696 1.00 83.00 313 LYS A O 1
ATOM 2648 N N . GLU A 1 314 ? -9.878 6.676 -42.429 1.00 86.50 314 GLU A N 1
ATOM 2649 C CA . GLU A 1 314 ? -8.548 7.125 -42.037 1.00 86.50 314 GLU A CA 1
ATOM 2650 C C . GLU A 1 314 ? -8.598 7.782 -40.659 1.00 86.50 314 GLU A C 1
ATOM 2652 O O . GLU A 1 314 ? -9.538 8.501 -40.318 1.00 86.50 314 GLU A O 1
ATOM 2657 N N . ARG A 1 315 ? -7.589 7.492 -39.841 1.00 90.06 315 ARG A N 1
ATOM 2658 C CA . ARG A 1 315 ? -7.468 8.039 -38.494 1.00 90.06 315 ARG A CA 1
ATOM 2659 C C . ARG A 1 315 ? -6.090 8.644 -38.347 1.00 90.06 315 ARG A C 1
ATOM 2661 O O . ARG A 1 315 ? -5.105 8.057 -38.785 1.00 90.06 315 ARG A O 1
ATOM 2668 N N . PHE A 1 316 ? -6.035 9.788 -37.688 1.00 91.56 316 PHE A N 1
ATOM 2669 C CA . PHE A 1 316 ? -4.804 10.512 -37.423 1.00 91.56 316 PHE A CA 1
ATOM 2670 C C . PHE A 1 316 ? -4.702 10.769 -35.926 1.00 91.56 316 PHE A C 1
ATOM 2672 O O . PHE A 1 316 ? -5.704 11.049 -35.264 1.00 91.56 316 PHE A O 1
ATOM 2679 N N . LYS A 1 317 ? -3.495 10.649 -35.383 1.00 91.88 317 LYS A N 1
ATOM 2680 C CA . LYS A 1 317 ? -3.201 10.927 -33.975 1.00 91.88 317 LYS A CA 1
ATOM 2681 C C . LYS A 1 317 ? -2.042 11.892 -33.865 1.00 91.88 317 LYS A C 1
ATOM 2683 O O . LYS A 1 317 ? -1.234 11.985 -34.780 1.00 91.88 317 LYS A O 1
ATOM 2688 N N . TYR A 1 318 ? -1.986 12.631 -32.764 1.00 91.94 318 TYR A N 1
ATOM 2689 C CA . TYR A 1 318 ? -0.866 13.524 -32.504 1.00 91.94 318 TYR A CA 1
ATOM 2690 C C . TYR A 1 318 ? 0.446 12.727 -32.466 1.00 91.94 318 TYR A C 1
ATOM 2692 O O . TYR A 1 318 ? 0.495 11.618 -31.935 1.00 91.94 318 TYR A O 1
ATOM 2700 N N . ALA A 1 319 ? 1.487 13.283 -33.073 1.00 87.62 319 ALA A N 1
ATOM 2701 C CA . ALA A 1 319 ? 2.797 12.671 -33.186 1.00 87.62 319 ALA A CA 1
ATOM 2702 C C . ALA A 1 319 ? 3.582 12.880 -31.885 1.00 87.62 319 ALA A C 1
ATOM 2704 O O . ALA A 1 319 ? 4.330 13.847 -31.742 1.00 87.62 319 ALA A O 1
ATOM 2705 N N . SER A 1 320 ? 3.381 11.990 -30.919 1.00 81.94 320 SER A N 1
ATOM 2706 C CA . SER A 1 320 ? 4.090 12.002 -29.641 1.00 81.94 320 SER A CA 1
ATOM 2707 C C . SER A 1 320 ? 4.318 10.581 -29.152 1.00 81.94 320 SER A C 1
ATOM 2709 O O . SER A 1 320 ? 3.378 9.792 -29.178 1.00 81.94 320 SER A O 1
ATOM 2711 N N . GLU A 1 321 ? 5.527 10.318 -28.653 1.00 85.31 321 GLU A N 1
ATOM 2712 C CA . GLU A 1 321 ? 5.926 9.072 -27.984 1.00 85.31 321 GLU A CA 1
ATOM 2713 C C . GLU A 1 321 ? 5.702 7.821 -28.843 1.00 85.31 321 GLU A C 1
ATOM 2715 O O . GLU A 1 321 ? 4.633 7.208 -28.864 1.00 85.31 321 GLU A O 1
ATOM 2720 N N . PHE A 1 322 ? 6.752 7.437 -29.561 1.00 91.88 322 PHE A N 1
ATOM 2721 C CA . PHE A 1 322 ? 6.746 6.255 -30.412 1.00 91.88 322 PHE A CA 1
ATOM 2722 C C . PHE A 1 322 ? 7.337 5.060 -29.670 1.00 91.88 322 PHE A C 1
ATOM 2724 O O . PHE A 1 322 ? 8.154 5.215 -28.764 1.00 91.88 322 PHE A O 1
ATOM 2731 N N . TYR A 1 323 ? 6.896 3.863 -30.039 1.00 92.00 323 TYR A N 1
ATOM 2732 C CA . TYR A 1 323 ? 7.237 2.618 -29.367 1.00 92.00 323 TYR A CA 1
ATOM 2733 C C . TYR A 1 323 ? 7.546 1.516 -30.377 1.00 92.00 323 TYR A C 1
ATOM 2735 O O . TYR A 1 323 ? 6.944 1.439 -31.453 1.00 92.00 323 TYR A O 1
ATOM 2743 N N . ASP A 1 324 ? 8.439 0.622 -29.974 1.00 89.31 324 ASP A N 1
ATOM 2744 C CA . ASP A 1 324 ? 8.521 -0.727 -30.509 1.00 89.31 324 ASP A CA 1
ATOM 2745 C C . ASP A 1 324 ? 7.619 -1.650 -29.702 1.00 89.31 324 ASP A C 1
ATOM 2747 O O . ASP A 1 324 ? 7.539 -1.558 -28.473 1.00 89.31 324 ASP A O 1
ATOM 2751 N N . ILE A 1 325 ? 6.961 -2.569 -30.404 1.00 89.19 325 ILE A N 1
ATOM 2752 C CA . ILE A 1 325 ? 6.176 -3.625 -29.779 1.00 89.19 325 ILE A CA 1
ATOM 2753 C C . ILE A 1 325 ? 6.919 -4.942 -29.937 1.00 89.19 325 ILE A C 1
ATOM 2755 O O . ILE A 1 325 ? 7.271 -5.345 -31.045 1.00 89.19 325 ILE A O 1
ATOM 2759 N N . SER A 1 326 ? 7.112 -5.636 -28.821 1.00 87.25 326 SER A N 1
ATOM 2760 C CA . SER A 1 326 ? 7.588 -7.014 -28.806 1.00 87.25 326 SER A CA 1
ATOM 2761 C C . SER A 1 326 ? 6.489 -7.907 -28.248 1.00 87.25 326 SER A C 1
ATOM 2763 O O . SER A 1 326 ? 6.086 -7.752 -27.095 1.00 87.25 326 SER A O 1
ATOM 2765 N N . LEU A 1 327 ? 5.986 -8.827 -29.072 1.00 87.94 327 LEU A N 1
ATOM 2766 C CA . LEU A 1 327 ? 5.100 -9.887 -28.605 1.00 87.94 327 LEU A CA 1
ATOM 2767 C C . LEU A 1 327 ? 5.948 -10.954 -27.919 1.00 87.94 327 LEU A C 1
ATOM 2769 O O . LEU A 1 327 ? 6.805 -11.573 -28.555 1.00 87.94 327 LEU A O 1
ATOM 2773 N N . LYS A 1 328 ? 5.683 -11.183 -26.638 1.00 87.38 328 LYS A N 1
ATOM 2774 C CA . LYS A 1 328 ? 6.217 -12.323 -25.908 1.00 87.38 328 LYS A CA 1
ATOM 2775 C C . LYS A 1 328 ? 5.161 -13.404 -25.847 1.00 87.38 328 LYS A C 1
ATOM 2777 O O . LYS A 1 328 ? 4.014 -13.126 -25.502 1.00 87.38 328 LYS A O 1
ATOM 2782 N N . LYS A 1 329 ? 5.548 -14.611 -26.245 1.00 89.31 329 LYS A N 1
ATOM 2783 C CA . LYS A 1 329 ? 4.654 -15.762 -26.313 1.00 89.31 329 LYS A CA 1
ATOM 2784 C C . LYS A 1 329 ? 5.021 -16.772 -25.245 1.00 89.31 329 LYS A C 1
ATOM 2786 O O . LYS A 1 329 ? 6.206 -17.022 -25.045 1.00 89.31 329 LYS A O 1
ATOM 2791 N N . GLY A 1 330 ? 4.013 -17.367 -24.620 1.00 89.56 330 GLY A N 1
ATOM 2792 C CA . GLY A 1 330 ? 4.195 -18.424 -23.631 1.00 89.56 330 GLY A CA 1
ATOM 2793 C C . GLY A 1 330 ? 4.990 -17.988 -22.399 1.00 89.56 330 GLY A C 1
ATOM 2794 O O . GLY A 1 330 ? 5.686 -18.809 -21.805 1.00 89.56 330 GLY A O 1
ATOM 2795 N N . GLU A 1 331 ? 4.931 -16.709 -22.022 1.00 90.31 331 GLU A N 1
ATOM 2796 C CA . GLU A 1 331 ? 5.634 -16.224 -20.834 1.00 90.31 331 GLU A CA 1
ATOM 2797 C C . GLU A 1 331 ? 4.972 -16.788 -19.583 1.00 90.31 331 GLU A C 1
ATOM 2799 O O . GLU A 1 331 ? 3.744 -16.852 -19.500 1.00 90.31 331 GLU A O 1
ATOM 2804 N N . GLY A 1 332 ? 5.786 -17.208 -18.617 1.00 93.00 332 GLY A N 1
ATOM 2805 C CA . GLY A 1 332 ? 5.299 -17.742 -17.352 1.00 93.00 332 GLY A CA 1
ATOM 2806 C C . GLY A 1 332 ? 4.687 -16.645 -16.487 1.00 93.00 332 GLY A C 1
ATOM 2807 O O . GLY A 1 332 ? 5.279 -15.582 -16.302 1.00 93.00 332 GLY A O 1
ATOM 2808 N N . TYR A 1 333 ? 3.525 -16.929 -15.918 1.00 93.62 333 TYR A N 1
ATOM 2809 C CA . TYR A 1 333 ? 2.827 -16.107 -14.941 1.00 93.62 333 TYR A CA 1
ATOM 2810 C C . TYR A 1 333 ? 2.596 -16.913 -13.671 1.00 93.62 333 TYR A C 1
ATOM 2812 O O . TYR A 1 333 ? 2.459 -18.138 -13.708 1.00 93.62 333 TYR A O 1
ATOM 2820 N N . THR A 1 334 ? 2.551 -16.196 -12.558 1.00 94.56 334 THR A N 1
ATOM 2821 C CA . THR A 1 334 ? 2.147 -16.726 -11.261 1.00 94.56 334 THR A CA 1
ATOM 2822 C C . THR A 1 334 ? 0.934 -15.939 -10.796 1.00 94.56 334 THR A C 1
ATOM 2824 O O . THR A 1 334 ? 0.905 -14.710 -10.921 1.00 94.56 334 THR A O 1
ATOM 2827 N N . ASN A 1 335 ? -0.057 -16.639 -10.258 1.00 95.69 335 ASN A N 1
ATOM 2828 C CA . ASN A 1 335 ? -1.216 -16.030 -9.643 1.00 95.69 335 ASN A CA 1
ATOM 2829 C C . ASN A 1 335 ? -1.493 -16.660 -8.285 1.00 95.69 335 ASN A C 1
ATOM 2831 O O . ASN A 1 335 ? -1.624 -17.876 -8.170 1.00 95.69 335 ASN A O 1
ATOM 2835 N N . TYR A 1 336 ? -1.575 -15.814 -7.266 1.00 96.19 336 TYR A N 1
ATOM 2836 C CA . TYR A 1 336 ? -2.019 -16.228 -5.945 1.00 96.19 336 TYR A CA 1
ATOM 2837 C C . TYR A 1 336 ? -3.462 -15.817 -5.738 1.00 96.19 336 TYR A C 1
ATOM 2839 O O . TYR A 1 336 ? -3.799 -14.654 -5.958 1.00 96.19 336 TYR A O 1
ATOM 2847 N N . TYR A 1 337 ? -4.267 -16.747 -5.241 1.00 94.94 337 TYR A N 1
ATOM 2848 C CA . TYR A 1 337 ? -5.637 -16.507 -4.808 1.00 94.94 337 TYR A CA 1
ATOM 2849 C C . TYR A 1 337 ? -5.730 -16.749 -3.309 1.00 94.94 337 TYR A C 1
ATOM 2851 O O . TYR A 1 337 ? -5.212 -17.748 -2.813 1.00 94.94 337 TYR A O 1
ATOM 2859 N N . LEU A 1 338 ? -6.357 -15.825 -2.590 1.00 97.06 338 LEU A N 1
ATOM 2860 C CA . LEU A 1 338 ? -6.497 -15.876 -1.144 1.00 97.06 338 LEU A CA 1
ATOM 2861 C C . LEU A 1 338 ? -7.901 -15.436 -0.744 1.00 97.06 338 LEU A C 1
ATOM 2863 O O . LEU A 1 338 ? -8.290 -14.301 -1.016 1.00 97.06 338 LEU A O 1
ATOM 2867 N N . THR A 1 339 ? -8.595 -16.319 -0.039 1.00 97.56 339 THR A N 1
ATOM 2868 C CA . THR A 1 339 ? -9.960 -16.127 0.452 1.00 97.56 339 THR A CA 1
ATOM 2869 C C . THR A 1 339 ? -9.970 -16.360 1.954 1.00 97.56 339 THR A C 1
ATOM 2871 O O . THR A 1 339 ? -9.539 -17.416 2.433 1.00 97.56 339 THR A O 1
ATOM 2874 N N . ILE A 1 340 ? -10.465 -15.381 2.711 1.00 97.69 340 ILE A N 1
ATOM 2875 C CA . ILE A 1 340 ? -10.658 -15.509 4.158 1.00 97.69 340 ILE A CA 1
ATOM 2876 C C . ILE A 1 340 ? -12.110 -15.252 4.554 1.00 97.69 340 ILE A C 1
ATOM 2878 O O . ILE A 1 340 ? -12.778 -14.376 4.007 1.00 97.69 340 ILE A O 1
ATOM 2882 N N . LEU A 1 341 ? -12.576 -15.984 5.561 1.00 97.19 341 LEU A N 1
ATOM 2883 C CA . LEU A 1 341 ? -13.821 -15.726 6.266 1.00 97.19 341 LEU A CA 1
ATOM 2884 C C . LEU A 1 341 ? -13.503 -14.992 7.572 1.00 97.19 341 LEU A C 1
ATOM 2886 O O . LEU A 1 341 ? -12.831 -15.527 8.452 1.00 97.19 341 LEU A O 1
ATOM 2890 N N . LEU A 1 342 ? -14.000 -13.766 7.690 1.00 97.31 342 LEU A N 1
ATOM 2891 C CA . LEU A 1 342 ? -13.874 -12.907 8.861 1.00 97.31 342 LEU A CA 1
ATOM 2892 C C . LEU A 1 342 ? -15.186 -12.919 9.645 1.00 97.31 342 LEU A C 1
ATOM 2894 O O . LEU A 1 342 ? -16.196 -12.416 9.158 1.00 97.31 342 LEU A O 1
ATOM 2898 N N . ASN A 1 343 ? -15.159 -13.421 10.876 1.00 94.44 343 ASN A N 1
ATOM 2899 C CA . ASN A 1 343 ? -16.296 -13.413 11.792 1.00 94.44 343 ASN A CA 1
ATOM 2900 C C . ASN A 1 343 ? -15.958 -12.640 13.069 1.00 94.44 343 ASN A C 1
ATOM 2902 O O . ASN A 1 343 ? -14.861 -12.774 13.602 1.00 94.44 343 ASN A O 1
ATOM 2906 N N . VAL A 1 344 ? -16.915 -11.885 13.601 1.00 93.75 344 VAL A N 1
ATOM 2907 C CA . VAL A 1 344 ? -16.840 -11.307 14.949 1.00 93.75 344 VAL A CA 1
ATOM 2908 C C . VAL A 1 344 ? -17.917 -11.954 15.798 1.00 93.75 344 VAL A C 1
ATOM 2910 O O . VAL A 1 344 ? -19.092 -11.951 15.428 1.00 93.75 344 VAL A O 1
ATOM 2913 N N . ILE A 1 345 ? -17.503 -12.519 16.923 1.00 86.00 345 ILE A N 1
ATOM 2914 C CA . ILE A 1 345 ? -18.353 -13.221 17.875 1.00 86.00 345 ILE A CA 1
ATOM 2915 C C . ILE A 1 345 ? -18.376 -12.404 19.160 1.00 86.00 345 ILE A C 1
ATOM 2917 O O . ILE A 1 345 ? -17.327 -12.112 19.730 1.00 86.00 345 ILE A O 1
ATOM 2921 N N . ASP A 1 346 ? -19.568 -12.042 19.607 1.00 85.88 346 ASP A N 1
ATOM 2922 C CA . ASP A 1 346 ? -19.786 -11.459 20.926 1.00 85.88 346 ASP A CA 1
ATOM 2923 C C . ASP A 1 346 ? -19.676 -12.570 21.980 1.00 85.88 346 ASP A C 1
ATOM 2925 O O . ASP A 1 346 ? -20.319 -13.618 21.863 1.00 85.88 346 ASP A O 1
ATOM 2929 N N . VAL A 1 347 ? -18.809 -12.369 22.975 1.00 80.88 347 VAL A N 1
ATOM 2930 C CA . VAL A 1 347 ? -18.470 -13.404 23.964 1.00 80.88 347 VAL A CA 1
ATOM 2931 C C . VAL A 1 347 ? -19.601 -13.638 24.960 1.00 80.88 347 VAL A C 1
ATOM 2933 O O . VAL A 1 347 ? -19.806 -14.775 25.381 1.00 80.88 347 VAL A O 1
ATOM 2936 N N . GLU A 1 348 ? -20.347 -12.597 25.326 1.00 82.69 348 GLU A N 1
ATOM 2937 C CA . GLU A 1 348 ? -21.432 -12.691 26.306 1.00 82.69 348 GLU A CA 1
ATOM 2938 C C . GLU A 1 348 ? -22.624 -13.464 25.734 1.00 82.69 348 GLU A C 1
ATOM 2940 O O . GLU A 1 348 ? -23.185 -14.349 26.381 1.00 82.69 348 GLU A O 1
ATOM 2945 N N . SER A 1 349 ? -22.988 -13.164 24.489 1.00 86.06 349 SER A N 1
ATOM 2946 C CA . SER A 1 349 ? -24.128 -13.776 23.806 1.00 86.06 349 SER A CA 1
ATOM 2947 C C . SER A 1 349 ? -23.779 -15.035 23.007 1.00 86.06 349 SER A C 1
ATOM 2949 O O . SER A 1 349 ? -24.691 -15.750 22.585 1.00 86.06 349 SER A O 1
ATOM 2951 N N . ALA A 1 350 ? -22.488 -15.297 22.771 1.00 79.88 350 ALA A N 1
ATOM 2952 C CA . ALA A 1 350 ? -21.965 -16.345 21.891 1.00 79.88 350 ALA A CA 1
ATOM 2953 C C . ALA A 1 350 ? -22.510 -16.286 20.446 1.00 79.88 350 ALA A C 1
ATOM 2955 O O . ALA A 1 350 ? -22.580 -17.304 19.751 1.00 79.88 350 ALA A O 1
ATOM 2956 N N . LYS A 1 351 ? -22.917 -15.099 19.976 1.00 87.62 351 LYS A N 1
ATOM 2957 C CA . LYS A 1 351 ? -23.481 -14.894 18.633 1.00 87.62 351 LYS A CA 1
ATOM 2958 C C . LYS A 1 351 ? -22.467 -14.264 17.692 1.00 87.62 351 LYS A C 1
ATOM 2960 O O . LYS A 1 351 ? -21.710 -13.376 18.074 1.00 87.62 351 LYS A O 1
ATOM 2965 N N . ILE A 1 352 ? -22.513 -14.681 16.428 1.00 89.44 352 ILE A N 1
ATOM 2966 C CA . ILE A 1 352 ? -21.818 -13.986 15.343 1.00 89.44 352 ILE A CA 1
ATOM 2967 C C . ILE A 1 352 ? -22.548 -12.659 15.106 1.00 89.44 352 ILE A C 1
ATOM 2969 O O . ILE A 1 352 ? -23.679 -12.649 14.623 1.00 89.44 352 ILE A O 1
ATOM 2973 N N . VAL A 1 353 ? -21.904 -11.550 15.463 1.00 92.56 353 VAL A N 1
ATOM 2974 C CA . VAL A 1 353 ? -22.425 -10.186 15.268 1.00 92.56 353 VAL A CA 1
ATOM 2975 C C . VAL A 1 353 ? -21.980 -9.584 13.937 1.00 92.56 353 VAL A C 1
ATOM 2977 O O . VAL A 1 353 ? -22.581 -8.629 13.451 1.00 92.56 353 VAL A O 1
ATOM 2980 N N . TYR A 1 354 ? -20.953 -10.165 13.315 1.00 96.06 354 TYR A N 1
ATOM 2981 C CA . TYR A 1 354 ? -20.483 -9.775 11.993 1.00 96.06 354 TYR A CA 1
ATOM 2982 C C . TYR A 1 354 ? -19.863 -10.956 11.253 1.00 96.06 354 TYR A C 1
ATOM 2984 O O . TYR A 1 354 ? -19.150 -11.755 11.856 1.00 96.06 354 TYR A O 1
ATOM 2992 N N . SER A 1 355 ? -20.095 -11.033 9.943 1.00 95.31 355 SER A N 1
ATOM 2993 C CA . SER A 1 355 ? -19.467 -12.011 9.057 1.00 95.31 355 SER A CA 1
ATOM 2994 C C . SER A 1 355 ? -19.203 -11.389 7.688 1.00 95.31 355 SER A C 1
ATOM 2996 O O . SER A 1 355 ? -20.053 -10.671 7.153 1.00 95.31 355 SER A O 1
ATOM 2998 N N . ASN A 1 356 ? -18.023 -11.632 7.125 1.00 97.38 356 ASN A N 1
ATOM 2999 C CA . ASN A 1 356 ? -17.666 -11.200 5.780 1.00 97.38 356 ASN A CA 1
ATOM 3000 C C . ASN A 1 356 ? -16.672 -12.166 5.136 1.00 97.38 356 ASN A C 1
ATOM 3002 O O . ASN A 1 356 ? -15.823 -12.727 5.823 1.00 97.38 356 ASN A O 1
ATOM 3006 N N . ILE A 1 357 ? -16.745 -12.301 3.816 1.00 97.12 357 ILE A N 1
ATOM 3007 C CA . ILE A 1 357 ? -15.748 -13.017 3.020 1.00 97.12 357 ILE A CA 1
ATOM 3008 C C . ILE A 1 357 ? -14.895 -11.971 2.307 1.00 97.12 357 ILE A C 1
ATOM 3010 O O . ILE A 1 357 ? -15.420 -11.010 1.739 1.00 97.12 357 ILE A O 1
ATOM 3014 N N . LEU A 1 358 ? -13.577 -12.130 2.385 1.00 97.19 358 LEU A N 1
ATOM 3015 C CA . LEU A 1 358 ? -12.613 -11.247 1.746 1.00 97.19 358 LEU A CA 1
ATOM 3016 C C . LEU A 1 358 ? -11.722 -12.055 0.815 1.00 97.19 358 LEU A C 1
ATOM 3018 O O . LEU A 1 358 ? -10.985 -12.931 1.269 1.00 97.19 358 LEU A O 1
ATOM 3022 N N . ASP A 1 359 ? -11.748 -11.671 -0.458 1.00 96.12 359 ASP A N 1
ATOM 3023 C CA . ASP A 1 359 ? -11.013 -12.340 -1.523 1.00 96.12 359 ASP A CA 1
ATOM 3024 C C . ASP A 1 359 ? -10.013 -11.370 -2.145 1.00 96.12 359 ASP A C 1
ATOM 3026 O O . ASP A 1 359 ? -10.333 -10.219 -2.470 1.00 96.12 359 ASP A O 1
ATOM 3030 N N . LYS A 1 360 ? -8.783 -11.838 -2.333 1.00 96.62 360 LYS A N 1
ATOM 3031 C CA . LYS A 1 360 ? -7.729 -11.105 -3.028 1.00 96.62 360 LYS A CA 1
ATOM 3032 C C . LYS A 1 360 ? -6.988 -12.029 -3.971 1.00 96.62 360 LYS A C 1
ATOM 3034 O O . LYS A 1 360 ? -6.726 -13.188 -3.660 1.00 96.62 360 LYS A O 1
ATOM 3039 N N . ASN A 1 361 ? -6.572 -11.471 -5.100 1.00 95.69 361 ASN A N 1
ATOM 3040 C CA . ASN A 1 361 ? -5.669 -12.136 -6.016 1.00 95.69 361 ASN A CA 1
ATOM 3041 C C . ASN A 1 361 ? -4.533 -11.214 -6.458 1.00 95.69 361 ASN A C 1
ATOM 3043 O O . ASN A 1 361 ? -4.669 -9.988 -6.479 1.00 95.69 361 ASN A O 1
ATOM 3047 N N . ILE A 1 362 ? -3.400 -11.811 -6.820 1.00 95.81 362 ILE A N 1
ATOM 3048 C CA . ILE A 1 362 ? -2.305 -11.090 -7.466 1.00 95.81 362 ILE A CA 1
ATOM 3049 C C . ILE A 1 362 ? -1.710 -11.933 -8.589 1.00 95.81 362 ILE A C 1
ATOM 3051 O O . ILE A 1 362 ? -1.068 -12.952 -8.350 1.00 95.81 362 ILE A O 1
ATOM 3055 N N . GLU A 1 363 ? -1.893 -11.457 -9.820 1.00 94.44 363 GLU A N 1
ATOM 3056 C CA . GLU A 1 363 ? -1.286 -12.013 -11.029 1.00 94.44 363 GLU A CA 1
ATOM 3057 C C . GLU A 1 363 ? -0.058 -11.182 -11.410 1.00 94.44 363 GLU A C 1
ATOM 3059 O O . GLU A 1 363 ? -0.117 -9.950 -11.484 1.00 94.44 363 GLU A O 1
ATOM 3064 N N . PHE A 1 364 ? 1.065 -11.842 -11.683 1.00 92.88 364 PHE A N 1
ATOM 3065 C CA . PHE A 1 364 ? 2.266 -11.174 -12.177 1.00 92.88 364 PHE A CA 1
ATOM 3066 C C . PHE A 1 364 ? 3.090 -12.080 -13.103 1.00 92.88 364 PHE A C 1
ATOM 3068 O O . PHE A 1 364 ? 3.119 -13.299 -12.916 1.00 92.88 364 PHE A O 1
ATOM 3075 N N . PRO A 1 365 ? 3.784 -11.504 -14.106 1.00 92.12 365 PRO A N 1
ATOM 3076 C CA . PRO A 1 365 ? 4.686 -12.275 -14.951 1.00 92.12 365 PRO A CA 1
ATOM 3077 C C . PRO A 1 365 ? 5.926 -12.691 -14.158 1.00 92.12 365 PRO A C 1
ATOM 3079 O O . PRO A 1 365 ? 6.382 -11.961 -13.278 1.00 92.12 365 PRO A O 1
ATOM 3082 N N . GLN A 1 366 ? 6.533 -13.822 -14.504 1.00 91.44 366 GLN A N 1
ATOM 3083 C CA . GLN A 1 366 ? 7.799 -14.259 -13.907 1.00 91.44 366 GLN A CA 1
ATOM 3084 C C . GLN A 1 366 ? 8.956 -13.329 -14.293 1.00 91.44 366 GLN A C 1
ATOM 3086 O O . GLN A 1 366 ? 9.858 -13.099 -13.486 1.00 91.44 366 GLN A O 1
ATOM 3091 N N . PHE A 1 367 ? 8.898 -12.742 -15.492 1.00 90.31 367 PHE A N 1
ATOM 3092 C CA . PHE A 1 367 ? 9.881 -11.788 -15.992 1.00 90.31 367 PHE A CA 1
ATOM 3093 C C . PHE A 1 367 ? 9.236 -10.460 -16.398 1.00 90.31 367 PHE A C 1
ATOM 3095 O O . PHE A 1 367 ? 8.198 -10.403 -17.051 1.00 90.31 367 PHE A O 1
ATOM 3102 N N . SER A 1 368 ? 9.900 -9.373 -16.033 1.00 88.88 368 SER A N 1
ATOM 3103 C CA . SER A 1 368 ? 9.627 -8.013 -16.478 1.00 88.88 368 SER A CA 1
ATOM 3104 C C . SER A 1 368 ? 10.675 -7.593 -17.504 1.00 88.88 368 SER A C 1
ATOM 3106 O O . SER A 1 368 ? 11.861 -7.874 -17.344 1.00 88.88 368 SER A O 1
ATOM 3108 N N . TYR A 1 369 ? 10.261 -6.868 -18.538 1.00 87.56 369 TYR A N 1
ATOM 3109 C CA . TYR A 1 369 ? 11.133 -6.472 -19.643 1.00 87.56 369 TYR A CA 1
ATOM 3110 C C . TYR A 1 369 ? 11.181 -4.954 -19.777 1.00 87.56 369 TYR A C 1
ATOM 3112 O O . TYR A 1 369 ? 10.171 -4.272 -19.625 1.00 87.56 369 TYR A O 1
ATOM 3120 N N . SER A 1 370 ? 12.356 -4.427 -20.103 1.00 86.19 370 SER A N 1
ATOM 3121 C CA . SER A 1 370 ? 12.581 -3.004 -20.348 1.00 86.19 370 SER A CA 1
ATOM 3122 C C . SER A 1 370 ? 13.665 -2.791 -21.412 1.00 86.19 370 SER A C 1
ATOM 3124 O O . SER A 1 370 ? 14.384 -3.722 -21.772 1.00 86.19 370 SER A O 1
ATOM 3126 N N . LEU A 1 371 ? 13.856 -1.540 -21.849 1.00 80.25 371 LEU A N 1
ATOM 3127 C CA . LEU A 1 371 ? 14.995 -1.143 -22.697 1.00 80.25 371 LEU A CA 1
ATOM 3128 C C . LEU A 1 371 ? 16.358 -1.442 -22.048 1.00 80.25 371 LEU A C 1
ATOM 3130 O O . LEU A 1 371 ? 17.349 -1.650 -22.743 1.00 80.25 371 LEU A O 1
ATOM 3134 N N . HIS A 1 372 ? 16.396 -1.487 -20.716 1.00 82.12 372 HIS A N 1
ATOM 3135 C CA . HIS A 1 372 ? 17.596 -1.723 -19.917 1.00 82.12 372 HIS A CA 1
ATOM 3136 C C . HIS A 1 372 ? 17.787 -3.203 -19.563 1.00 82.12 372 HIS A C 1
ATOM 3138 O O . HIS A 1 372 ? 18.706 -3.536 -18.819 1.00 82.12 372 HIS A O 1
ATOM 3144 N N . GLY A 1 373 ? 16.946 -4.084 -20.112 1.00 86.88 373 GLY A N 1
ATOM 3145 C CA . GLY A 1 373 ? 17.069 -5.530 -20.000 1.00 86.88 373 GLY A CA 1
ATOM 3146 C C . GLY A 1 373 ? 15.880 -6.208 -19.323 1.00 86.88 373 GLY A C 1
ATOM 3147 O O . GLY A 1 373 ? 14.774 -5.659 -19.285 1.00 86.88 373 GLY A O 1
ATOM 3148 N N . THR A 1 374 ? 16.109 -7.429 -18.843 1.00 89.56 374 THR A N 1
ATOM 3149 C CA . THR A 1 374 ? 15.075 -8.364 -18.371 1.00 89.56 374 THR A CA 1
ATOM 3150 C C . THR A 1 374 ? 15.296 -8.684 -16.898 1.00 89.56 374 THR A C 1
ATOM 3152 O O . THR A 1 374 ? 16.419 -8.982 -16.498 1.00 89.56 374 THR A O 1
ATOM 3155 N N . PHE A 1 375 ? 14.238 -8.652 -16.092 1.00 91.06 375 PHE A N 1
ATOM 3156 C CA . PHE A 1 375 ? 14.298 -8.805 -14.640 1.00 91.06 375 PHE A CA 1
ATOM 3157 C C . PHE A 1 375 ? 13.317 -9.869 -14.176 1.00 91.06 375 PHE A C 1
ATOM 3159 O O . PHE A 1 375 ? 12.130 -9.779 -14.470 1.00 91.06 375 PHE A O 1
ATOM 3166 N N . GLN A 1 376 ? 13.786 -10.848 -13.415 1.00 90.69 376 GLN A N 1
ATOM 3167 C CA . GLN A 1 376 ? 12.893 -11.769 -12.727 1.00 90.69 376 GLN A CA 1
ATOM 3168 C C . GLN A 1 376 ? 12.149 -11.039 -11.598 1.00 90.69 376 GLN A C 1
ATOM 3170 O O . GLN A 1 376 ? 12.774 -10.340 -10.796 1.00 90.69 376 GLN A O 1
ATOM 3175 N N . ASN A 1 377 ? 10.825 -11.186 -11.540 1.00 89.88 377 ASN A N 1
ATOM 3176 C CA . ASN A 1 377 ? 10.015 -10.623 -10.462 1.00 89.88 377 ASN A CA 1
ATOM 3177 C C . ASN A 1 377 ? 10.139 -11.477 -9.192 1.00 89.88 377 ASN A C 1
ATOM 3179 O O . ASN A 1 377 ? 10.199 -12.702 -9.273 1.00 89.88 377 ASN A O 1
ATOM 3183 N N . SER A 1 378 ? 10.151 -10.821 -8.027 1.00 89.50 378 SER A N 1
ATOM 3184 C CA . SER A 1 378 ? 10.162 -11.499 -6.726 1.00 89.50 378 SER A CA 1
ATOM 3185 C C . SER A 1 378 ? 8.783 -12.078 -6.412 1.00 89.50 378 SER A C 1
ATOM 3187 O O . SER A 1 378 ? 7.802 -11.336 -6.350 1.00 89.50 378 SER A O 1
ATOM 3189 N N . GLU A 1 379 ? 8.699 -13.393 -6.208 1.00 90.12 379 GLU A N 1
ATOM 3190 C CA . GLU A 1 379 ? 7.449 -14.077 -5.836 1.00 90.12 379 GLU A CA 1
ATOM 3191 C C . GLU A 1 379 ? 7.070 -13.712 -4.388 1.00 90.12 379 GLU A C 1
ATOM 3193 O O . GLU A 1 379 ? 5.905 -13.441 -4.088 1.00 90.12 379 GLU A O 1
ATOM 3198 N N . ILE A 1 380 ? 8.077 -13.574 -3.517 1.00 88.88 380 ILE A N 1
ATOM 3199 C CA . ILE A 1 380 ? 7.907 -13.230 -2.100 1.00 88.88 380 ILE A CA 1
ATOM 3200 C C . ILE A 1 380 ? 7.382 -11.799 -1.933 1.00 88.88 380 ILE A C 1
ATOM 3202 O O . ILE A 1 380 ? 6.460 -11.568 -1.150 1.00 88.88 380 ILE A O 1
ATOM 3206 N N . GLU A 1 381 ? 7.922 -10.831 -2.683 1.00 88.94 381 GLU A N 1
ATOM 3207 C CA . GLU A 1 381 ? 7.447 -9.442 -2.644 1.00 88.94 381 GLU A CA 1
ATOM 3208 C C . GLU A 1 381 ? 5.967 -9.349 -3.028 1.00 88.94 381 GLU A C 1
ATOM 3210 O O . GLU A 1 381 ? 5.178 -8.676 -2.363 1.00 88.94 381 GLU A O 1
ATOM 3215 N N . LYS A 1 382 ? 5.579 -10.059 -4.091 1.00 92.44 382 LYS A N 1
ATOM 3216 C CA . LYS A 1 382 ? 4.204 -10.063 -4.594 1.00 92.44 382 LYS A CA 1
ATOM 3217 C C . LYS A 1 382 ? 3.245 -10.696 -3.593 1.00 92.44 382 LYS A C 1
ATOM 3219 O O . LYS A 1 382 ? 2.190 -10.119 -3.335 1.00 92.44 382 LYS A O 1
ATOM 3224 N N . LEU A 1 383 ? 3.633 -11.807 -2.970 1.00 91.44 383 LEU A N 1
ATOM 3225 C CA . LEU A 1 383 ? 2.832 -12.435 -1.924 1.00 91.44 383 LEU A CA 1
ATOM 3226 C C . LEU A 1 383 ? 2.670 -11.532 -0.687 1.00 91.44 383 LEU A C 1
ATOM 3228 O O . LEU A 1 383 ? 1.577 -11.426 -0.139 1.00 91.44 383 LEU A O 1
ATOM 3232 N N . ASN A 1 384 ? 3.721 -10.821 -0.272 1.00 89.50 384 ASN A N 1
ATOM 3233 C CA . ASN A 1 384 ? 3.621 -9.877 0.846 1.00 89.50 384 ASN A CA 1
ATOM 3234 C C . ASN A 1 384 ? 2.676 -8.711 0.533 1.00 89.50 384 ASN A C 1
ATOM 3236 O O . ASN A 1 384 ? 1.912 -8.298 1.400 1.00 89.50 384 ASN A O 1
ATOM 3240 N N . ASN A 1 385 ? 2.690 -8.206 -0.704 1.00 91.81 385 ASN A N 1
ATOM 3241 C CA . ASN A 1 385 ? 1.753 -7.168 -1.135 1.00 91.81 385 ASN A CA 1
ATOM 3242 C C . ASN A 1 385 ? 0.298 -7.666 -1.111 1.00 91.81 385 ASN A C 1
ATOM 3244 O O . ASN A 1 385 ? -0.595 -6.907 -0.733 1.00 91.81 385 ASN A O 1
ATOM 3248 N N . LEU A 1 386 ? 0.062 -8.937 -1.462 1.00 95.38 386 LEU A N 1
ATOM 3249 C CA . LEU A 1 386 ? -1.251 -9.575 -1.328 1.00 95.38 386 LEU A CA 1
ATOM 3250 C C . LEU A 1 386 ? -1.705 -9.608 0.136 1.00 95.38 386 LEU A C 1
ATOM 3252 O O . LEU A 1 386 ? -2.811 -9.165 0.442 1.00 95.38 386 LEU A O 1
ATOM 3256 N N . PHE A 1 387 ? -0.842 -10.086 1.040 1.00 94.50 387 PHE A N 1
ATOM 3257 C CA . PHE A 1 387 ? -1.142 -10.149 2.473 1.00 94.50 387 PHE A CA 1
ATOM 3258 C C . PHE A 1 387 ? -1.398 -8.764 3.061 1.00 94.50 387 PHE A C 1
ATOM 3260 O O . PHE A 1 387 ? -2.411 -8.576 3.728 1.00 94.50 387 PHE A O 1
ATOM 3267 N N . LEU A 1 388 ? -0.550 -7.781 2.750 1.00 92.56 388 LEU A N 1
ATOM 3268 C CA . LEU A 1 388 ? -0.733 -6.400 3.187 1.00 92.56 388 LEU A CA 1
ATOM 3269 C C . LEU A 1 388 ? -2.077 -5.838 2.712 1.00 92.56 388 LEU A C 1
ATOM 3271 O O . LEU A 1 388 ? -2.816 -5.273 3.515 1.00 92.56 388 LEU A O 1
ATOM 3275 N N . SER A 1 389 ? -2.422 -6.024 1.432 1.00 95.44 389 SER A N 1
ATOM 3276 C CA . SER A 1 389 ? -3.702 -5.547 0.905 1.00 95.44 389 SER A CA 1
ATOM 3277 C C . SER A 1 389 ? -4.894 -6.210 1.591 1.00 95.44 389 SER A C 1
ATOM 3279 O O . SER A 1 389 ? -5.882 -5.528 1.843 1.00 95.44 389 SER A O 1
ATOM 3281 N N . LEU A 1 390 ? -4.832 -7.513 1.878 1.00 96.69 390 LEU A N 1
ATOM 3282 C CA . LEU A 1 390 ? -5.912 -8.197 2.586 1.00 96.69 390 LEU A CA 1
ATOM 3283 C C . LEU A 1 390 ? -6.032 -7.707 4.034 1.00 96.69 390 LEU A C 1
ATOM 3285 O O . LEU A 1 390 ? -7.136 -7.492 4.521 1.00 96.69 390 LEU A O 1
ATOM 3289 N N . SER A 1 391 ? -4.911 -7.505 4.726 1.00 95.00 391 SER A N 1
ATOM 3290 C CA . SER A 1 391 ? -4.906 -7.012 6.106 1.00 95.00 391 SER A CA 1
ATOM 3291 C C . SER A 1 391 ? -5.449 -5.588 6.232 1.00 95.00 391 SER A C 1
ATOM 3293 O O . SER A 1 391 ? -6.133 -5.290 7.209 1.00 95.00 391 SER A O 1
ATOM 3295 N N . GLU A 1 392 ? -5.204 -4.724 5.243 1.00 95.44 392 GLU A N 1
ATOM 3296 C CA . GLU A 1 392 ? -5.838 -3.401 5.168 1.00 95.44 392 GLU A CA 1
ATOM 3297 C C . GLU A 1 392 ? -7.360 -3.506 4.996 1.00 95.44 392 GLU A C 1
ATOM 3299 O O . GLU A 1 392 ? -8.105 -2.813 5.689 1.00 95.44 392 GLU A O 1
ATOM 3304 N N . ASP A 1 393 ? -7.839 -4.421 4.147 1.00 96.44 393 ASP A N 1
ATOM 3305 C CA . ASP A 1 393 ? -9.274 -4.673 3.996 1.00 96.44 393 ASP A CA 1
ATOM 3306 C C . ASP A 1 393 ? -9.892 -5.201 5.303 1.00 96.44 393 ASP A C 1
ATOM 3308 O O . ASP A 1 393 ? -10.953 -4.727 5.711 1.00 96.44 393 ASP A O 1
ATOM 3312 N N . VAL A 1 394 ? -9.224 -6.133 5.997 1.00 96.62 394 VAL A N 1
ATOM 3313 C CA . VAL A 1 394 ? -9.655 -6.639 7.316 1.00 96.62 394 VAL A CA 1
ATOM 3314 C C . VAL A 1 394 ? -9.780 -5.493 8.318 1.00 96.62 394 VAL A C 1
ATOM 3316 O O . VAL A 1 394 ? -10.824 -5.362 8.962 1.00 96.62 394 VAL A O 1
ATOM 3319 N N . LYS A 1 395 ? -8.758 -4.630 8.412 1.00 94.94 395 LYS A N 1
ATOM 3320 C CA . LYS A 1 395 ? -8.776 -3.440 9.272 1.00 94.94 395 LYS A CA 1
ATOM 3321 C C . LYS A 1 395 ? -9.974 -2.553 8.943 1.00 94.94 395 LYS A C 1
ATOM 3323 O O . LYS A 1 395 ? -10.794 -2.290 9.815 1.00 94.94 395 LYS A O 1
ATOM 3328 N N . GLU A 1 396 ? -10.138 -2.155 7.684 1.00 94.19 396 GLU A N 1
ATOM 3329 C CA . GLU A 1 396 ? -11.235 -1.282 7.247 1.00 94.19 396 GLU A CA 1
ATOM 3330 C C . GLU A 1 396 ? -12.630 -1.876 7.500 1.00 94.19 396 GLU A C 1
ATOM 3332 O O . GLU A 1 396 ? -13.569 -1.145 7.823 1.00 94.19 396 GLU A O 1
ATOM 3337 N N . LYS A 1 397 ? -12.798 -3.199 7.384 1.00 95.25 397 LYS A N 1
ATOM 3338 C CA . LYS A 1 397 ? -14.060 -3.860 7.747 1.00 95.25 397 LYS A CA 1
ATOM 3339 C C . LYS A 1 397 ? -14.303 -3.814 9.250 1.00 95.25 397 LYS A C 1
ATOM 3341 O O . LYS A 1 397 ? -15.396 -3.433 9.661 1.00 95.25 397 LYS A O 1
ATOM 3346 N N . LEU A 1 398 ? -13.300 -4.150 10.057 1.00 95.44 398 LEU A N 1
ATOM 3347 C CA . LEU A 1 398 ? -13.431 -4.183 11.513 1.00 95.44 398 LEU A CA 1
ATOM 3348 C C . LEU A 1 398 ? -13.618 -2.790 12.115 1.00 95.44 398 LEU A C 1
ATOM 3350 O O . LEU A 1 398 ? -14.432 -2.647 13.020 1.00 95.44 398 LEU A O 1
ATOM 3354 N N . ARG A 1 399 ? -13.005 -1.747 11.544 1.00 93.12 399 ARG A N 1
ATOM 3355 C CA . ARG A 1 399 ? -13.276 -0.345 11.912 1.00 93.12 399 ARG A CA 1
ATOM 3356 C C . ARG A 1 399 ? -14.755 0.016 11.837 1.00 93.12 399 ARG A C 1
ATOM 3358 O O . ARG A 1 399 ? -15.255 0.759 12.671 1.00 93.12 399 ARG A O 1
ATOM 3365 N N . LYS A 1 400 ? -15.463 -0.510 10.836 1.00 91.38 400 LYS A N 1
ATOM 3366 C CA . LYS A 1 400 ? -16.901 -0.263 10.656 1.00 91.38 400 LYS A CA 1
ATOM 3367 C C . LYS A 1 400 ? -17.760 -1.046 11.643 1.00 91.38 400 LYS A C 1
ATOM 3369 O O . LYS A 1 400 ? -18.855 -0.596 11.959 1.00 91.38 400 LYS A O 1
ATOM 3374 N N . VAL A 1 401 ? -17.279 -2.201 12.102 1.00 92.81 401 VAL A N 1
ATOM 3375 C CA . VAL A 1 401 ? -17.940 -3.005 13.141 1.00 92.81 401 VAL A CA 1
ATOM 3376 C C . VAL A 1 401 ? -17.749 -2.350 14.507 1.00 92.81 401 VAL A C 1
ATOM 3378 O O . VAL A 1 401 ? -18.713 -2.148 15.234 1.00 92.81 401 VAL A O 1
ATOM 3381 N N . PHE A 1 402 ? -16.514 -1.960 14.814 1.00 93.25 402 PHE A N 1
ATOM 3382 C CA . PHE A 1 402 ? -16.100 -1.339 16.067 1.00 93.25 402 PHE A CA 1
ATOM 3383 C C . PHE A 1 402 ? -15.916 0.166 15.894 1.00 93.25 402 PHE A C 1
ATOM 3385 O O . PHE A 1 402 ? -14.833 0.698 16.140 1.00 93.25 402 PHE A O 1
ATOM 3392 N N . TYR A 1 403 ? -16.936 0.854 15.384 1.00 92.19 403 TYR A N 1
ATOM 3393 C CA . TYR A 1 403 ? -16.864 2.301 15.200 1.00 92.19 403 TYR A CA 1
ATOM 3394 C C . TYR A 1 403 ? -16.720 2.998 16.559 1.00 92.19 403 TYR A C 1
ATOM 3396 O O . TYR A 1 403 ? -17.340 2.595 17.541 1.00 92.19 403 TYR A O 1
ATOM 3404 N N . LEU A 1 404 ? -15.894 4.042 16.626 1.00 95.00 404 LEU A N 1
ATOM 3405 C CA . LEU A 1 404 ? -15.682 4.754 17.886 1.00 95.00 404 LEU A CA 1
ATOM 3406 C C . LEU A 1 404 ? -16.904 5.595 18.247 1.00 95.00 404 LEU A C 1
ATOM 3408 O O . LEU A 1 404 ? -17.487 6.252 17.384 1.00 95.00 404 LEU A O 1
ATOM 3412 N N . THR A 1 405 ? -17.253 5.636 19.527 1.00 94.12 405 THR A N 1
ATOM 3413 C CA . THR A 1 405 ? -18.294 6.522 20.056 1.00 94.12 405 THR A CA 1
ATOM 3414 C C . THR A 1 405 ? -17.750 7.352 21.200 1.00 94.12 405 THR A C 1
ATOM 3416 O O . THR A 1 405 ? -16.974 6.851 22.000 1.00 94.12 405 THR A O 1
ATOM 3419 N N . SER A 1 406 ? -18.193 8.599 21.288 1.00 95.81 406 SER A N 1
ATOM 3420 C CA . SER A 1 406 ? -17.903 9.513 22.388 1.00 95.81 406 SER A CA 1
ATOM 3421 C C . SER A 1 406 ? -19.115 10.414 22.641 1.00 95.81 406 SER A C 1
ATOM 3423 O O . SER A 1 406 ? -20.157 10.284 21.995 1.00 95.81 406 SER A O 1
ATOM 3425 N N . VAL A 1 407 ? -18.994 11.348 23.575 1.00 96.25 407 VAL A N 1
ATOM 3426 C CA . VAL A 1 407 ? -20.042 12.297 23.950 1.00 96.25 407 VAL A CA 1
ATOM 3427 C C . VAL A 1 407 ? -19.492 13.716 23.864 1.00 96.25 407 VAL A C 1
ATOM 3429 O O . VAL A 1 407 ? -18.353 13.973 24.250 1.00 96.25 407 VAL A O 1
ATOM 3432 N N . VAL A 1 408 ? -20.306 14.654 23.375 1.00 97.19 408 VAL A N 1
ATOM 3433 C CA . VAL A 1 408 ? -19.958 16.079 23.339 1.00 97.19 408 VAL A CA 1
ATOM 3434 C C . VAL A 1 408 ? -19.823 16.612 24.767 1.00 97.19 408 VAL A C 1
ATOM 3436 O O . VAL A 1 408 ? -20.791 16.656 25.528 1.00 97.19 408 VAL A O 1
ATOM 3439 N N . LYS A 1 409 ? -18.609 17.030 25.125 1.00 96.75 409 LYS A N 1
ATOM 3440 C CA . LYS A 1 409 ? -18.240 17.615 26.418 1.00 96.75 409 LYS A CA 1
ATOM 3441 C C . LYS A 1 409 ? -18.586 19.092 26.499 1.00 96.75 409 LYS A C 1
ATOM 3443 O O . LYS A 1 409 ? -19.110 19.536 27.522 1.00 96.75 409 LYS A O 1
ATOM 3448 N N . ASP A 1 410 ? -18.275 19.835 25.444 1.00 96.75 410 ASP A N 1
ATOM 3449 C CA . ASP A 1 410 ? -18.535 21.268 25.359 1.00 96.75 410 ASP A CA 1
ATOM 3450 C C . ASP A 1 410 ? -18.527 21.749 23.903 1.00 96.75 410 ASP A C 1
ATOM 3452 O O . ASP A 1 410 ? -18.009 21.059 23.016 1.00 96.75 410 ASP A O 1
ATOM 3456 N N . VAL A 1 411 ? -19.097 22.930 23.664 1.00 94.88 411 VAL A N 1
ATOM 3457 C CA . VAL A 1 411 ? -19.194 23.549 22.337 1.00 94.88 411 VAL A CA 1
ATOM 3458 C C . VAL A 1 411 ? -18.828 25.028 22.435 1.00 94.88 411 VAL A C 1
ATOM 3460 O O . VAL A 1 411 ? -19.515 25.801 23.094 1.00 94.88 411 VAL A O 1
ATOM 3463 N N . ASP A 1 412 ? -17.769 25.426 21.729 1.00 91.94 412 ASP A N 1
ATOM 3464 C CA . ASP A 1 412 ? -17.345 26.821 21.584 1.00 91.94 412 ASP A CA 1
ATOM 3465 C C . ASP A 1 412 ? -17.407 27.229 20.104 1.00 91.94 412 ASP A C 1
ATOM 3467 O O . ASP A 1 412 ? -16.496 26.982 19.303 1.00 91.94 412 ASP A O 1
ATOM 3471 N N . GLY A 1 413 ? -18.550 27.794 19.709 1.00 86.94 413 GLY A N 1
ATOM 3472 C CA . GLY A 1 413 ? -18.847 28.133 18.321 1.00 86.94 413 GLY A CA 1
ATOM 3473 C C . GLY A 1 413 ? -18.865 26.895 17.419 1.00 86.94 413 GLY A C 1
ATOM 3474 O O . GLY A 1 413 ? -19.811 26.117 17.429 1.00 86.94 413 GLY A O 1
ATOM 3475 N N . LEU A 1 414 ? -17.825 26.730 16.597 1.00 86.38 414 LEU A N 1
ATOM 3476 C CA . LEU A 1 414 ? -17.659 25.566 15.711 1.00 86.38 414 LEU A CA 1
ATOM 3477 C C . LEU A 1 414 ? -16.689 24.526 16.262 1.00 86.38 414 LEU A C 1
ATOM 3479 O O . LEU A 1 414 ? -16.501 23.484 15.633 1.00 86.38 414 LEU A O 1
ATOM 3483 N N . ASN A 1 415 ? -16.043 24.823 17.382 1.00 93.19 415 ASN A N 1
ATOM 3484 C CA . ASN A 1 415 ? -15.150 23.895 18.039 1.00 93.19 415 ASN A CA 1
ATOM 3485 C C . ASN A 1 415 ? -15.990 23.028 18.973 1.00 93.19 415 ASN A C 1
ATOM 3487 O O . ASN A 1 415 ? -16.714 23.536 19.826 1.00 93.19 415 ASN A O 1
ATOM 3491 N N . VAL A 1 416 ? -15.906 21.717 18.791 1.00 96.19 416 VAL A N 1
ATOM 3492 C CA . VAL A 1 416 ? -16.598 20.734 19.624 1.00 96.19 416 VAL A CA 1
ATOM 3493 C C . VAL A 1 416 ? -15.549 19.925 20.362 1.00 96.19 416 VAL A C 1
ATOM 3495 O O . VAL A 1 416 ? -14.612 19.411 19.746 1.00 96.19 416 VAL A O 1
ATOM 3498 N N . PHE A 1 417 ? -15.731 19.810 21.673 1.00 97.62 417 PHE A N 1
ATOM 3499 C CA . PHE A 1 417 ? -14.911 18.994 22.558 1.00 97.62 417 PHE A CA 1
ATOM 3500 C C . PHE A 1 417 ? -15.648 17.689 22.857 1.00 97.62 417 PHE A C 1
ATOM 3502 O O . PHE A 1 417 ? -16.849 17.703 23.126 1.00 97.62 417 PHE A O 1
ATOM 3509 N N . LEU A 1 418 ? -14.941 16.565 22.820 1.00 97.81 418 LEU A N 1
ATOM 3510 C CA . LEU A 1 418 ? -15.449 15.231 23.130 1.00 97.81 418 LEU A CA 1
ATOM 3511 C C . LEU A 1 418 ? -14.839 14.723 24.443 1.00 97.81 418 LEU A C 1
ATOM 3513 O O . LEU A 1 418 ? -13.715 15.086 24.790 1.00 97.81 418 LEU A O 1
ATOM 3517 N N . TYR A 1 419 ? -15.584 13.881 25.161 1.00 96.06 419 TYR A N 1
ATOM 3518 C CA . TYR A 1 419 ? -15.157 13.262 26.424 1.00 96.06 419 TYR A CA 1
ATOM 3519 C C . TYR A 1 419 ? -14.089 12.174 26.272 1.00 96.06 419 TYR A C 1
ATOM 3521 O O . TYR A 1 419 ? -13.569 11.719 27.282 1.00 96.06 419 TYR A O 1
ATOM 3529 N N . ASP A 1 420 ? -13.767 11.769 25.045 1.00 96.44 420 ASP A N 1
ATOM 3530 C CA . ASP A 1 420 ? -12.790 10.721 24.773 1.00 96.44 420 ASP A CA 1
ATOM 3531 C C . ASP A 1 420 ? -11.727 11.199 23.786 1.00 96.44 420 ASP A C 1
ATOM 3533 O O . ASP A 1 420 ? -11.924 12.146 23.015 1.00 96.44 420 ASP A O 1
ATOM 3537 N N . GLY A 1 421 ? -10.589 10.518 23.811 1.00 95.38 421 GLY A N 1
ATOM 3538 C CA . GLY A 1 421 ? -9.428 10.768 22.977 1.00 95.38 421 GLY A CA 1
ATOM 3539 C C . GLY A 1 421 ? -8.677 9.470 22.683 1.00 95.38 421 GLY A C 1
ATOM 3540 O O . GLY A 1 421 ? -9.255 8.479 22.221 1.00 95.38 421 GLY A O 1
ATOM 3541 N N . LYS A 1 422 ? -7.367 9.458 22.939 1.00 93.38 422 LYS A N 1
ATOM 3542 C CA . LYS A 1 422 ? -6.513 8.278 22.720 1.00 93.38 422 LYS A CA 1
ATOM 3543 C C . LYS A 1 422 ? -6.928 7.076 23.581 1.00 93.38 422 LYS A C 1
ATOM 3545 O O . LYS A 1 422 ? -6.666 5.943 23.177 1.00 93.38 422 LYS A O 1
ATOM 3550 N N . ASN A 1 423 ? -7.607 7.299 24.711 1.00 92.31 423 ASN A N 1
ATOM 3551 C CA . ASN A 1 423 ? -8.120 6.266 25.614 1.00 92.31 423 ASN A CA 1
ATOM 3552 C C . ASN A 1 423 ? -9.077 5.285 24.929 1.00 92.31 423 ASN A C 1
ATOM 3554 O O . ASN A 1 423 ? -9.097 4.131 25.334 1.00 92.31 423 ASN A O 1
ATOM 3558 N N . ILE A 1 424 ? -9.799 5.691 23.879 1.00 92.81 424 ILE A N 1
ATOM 3559 C CA . ILE A 1 424 ? -10.617 4.782 23.050 1.00 92.81 424 ILE A CA 1
ATOM 3560 C C . ILE A 1 424 ? -10.042 4.565 21.642 1.00 92.81 424 ILE A C 1
ATOM 3562 O O . ILE A 1 424 ? -10.628 3.846 20.840 1.00 92.81 424 ILE A O 1
ATOM 3566 N N . GLY A 1 425 ? -8.902 5.185 21.318 1.00 92.38 425 GLY A N 1
ATOM 3567 C CA . GLY A 1 425 ? -8.268 5.104 19.997 1.00 92.38 425 GLY A CA 1
ATOM 3568 C C . GLY A 1 425 ? -8.659 6.213 19.010 1.00 92.38 425 GLY A C 1
ATOM 3569 O O . GLY A 1 425 ? -8.514 6.021 17.801 1.00 92.38 425 GLY A O 1
ATOM 3570 N N . ILE A 1 426 ? -9.144 7.376 19.473 1.00 94.62 426 ILE A N 1
ATOM 3571 C CA . ILE A 1 426 ? -9.367 8.529 18.581 1.00 94.62 426 ILE A CA 1
ATOM 3572 C C . ILE A 1 426 ? -8.029 9.022 18.014 1.00 94.62 426 ILE A C 1
ATOM 3574 O O . ILE A 1 426 ? -7.018 9.084 18.713 1.00 94.62 426 ILE A O 1
ATOM 3578 N N . LYS A 1 427 ? -8.030 9.408 16.734 1.00 93.62 427 LYS A N 1
ATOM 3579 C CA . LYS A 1 427 ? -6.880 9.968 16.012 1.00 93.62 427 LYS A CA 1
ATOM 3580 C C . LYS A 1 427 ? -7.242 11.268 15.311 1.00 93.62 427 LYS A C 1
ATOM 3582 O O . LYS A 1 427 ? -8.385 11.495 14.909 1.00 93.62 427 LYS A O 1
ATOM 3587 N N . GLU A 1 428 ? -6.238 12.115 15.114 1.00 93.75 428 GLU A N 1
ATOM 3588 C CA . GLU A 1 428 ? -6.399 13.341 14.339 1.00 93.75 428 GLU A CA 1
ATOM 3589 C C . GLU A 1 428 ? -6.890 13.043 12.917 1.00 93.75 428 GLU A C 1
ATOM 3591 O O . GLU A 1 428 ? -6.502 12.067 12.275 1.00 93.75 428 GLU A O 1
ATOM 3596 N N . GLY A 1 429 ? -7.773 13.902 12.413 1.00 90.44 429 GLY A N 1
ATOM 3597 C CA . GLY A 1 429 ? -8.352 13.772 11.083 1.00 90.44 429 GLY A CA 1
ATOM 3598 C C . GLY A 1 429 ? -9.539 12.814 10.974 1.00 90.44 429 GLY A C 1
ATOM 3599 O O . GLY A 1 429 ? -10.223 12.871 9.949 1.00 90.44 429 GLY A O 1
ATOM 3600 N N . GLN A 1 430 ? -9.829 12.005 12.002 1.00 93.06 430 GLN A N 1
ATOM 3601 C CA . GLN A 1 430 ? -11.061 11.216 12.061 1.00 93.06 430 GLN A CA 1
ATOM 3602 C C . GLN A 1 430 ? -12.298 12.116 12.057 1.00 93.06 430 GLN A C 1
ATOM 3604 O O . GLN A 1 430 ? -12.258 13.285 12.452 1.00 93.06 430 GLN A O 1
ATOM 3609 N N . ILE A 1 431 ? -13.409 11.559 11.583 1.00 94.00 431 ILE A N 1
ATOM 3610 C CA . ILE A 1 431 ? -14.669 12.280 11.441 1.00 94.00 431 ILE A CA 1
ATOM 3611 C C . ILE A 1 431 ? -15.708 11.642 12.332 1.00 94.00 431 ILE A C 1
ATOM 3613 O O . ILE A 1 431 ? -15.915 10.435 12.271 1.00 94.00 431 ILE A O 1
ATOM 3617 N N . PHE A 1 432 ? -16.390 12.476 13.103 1.00 95.75 432 PHE A N 1
ATOM 3618 C CA . PHE A 1 432 ? -17.488 12.080 13.961 1.00 95.75 432 PHE A CA 1
ATOM 3619 C C . PHE A 1 432 ? -18.781 12.718 13.464 1.00 95.75 432 PHE A C 1
ATOM 3621 O O . PHE A 1 432 ? -18.838 13.914 13.185 1.00 95.75 432 PHE A O 1
ATOM 3628 N N . ARG A 1 433 ? -19.826 11.908 13.345 1.00 94.81 433 ARG A N 1
ATOM 3629 C CA . ARG A 1 433 ? -21.208 12.343 13.175 1.00 94.81 433 ARG A CA 1
ATOM 3630 C C . ARG A 1 433 ? -21.812 12.544 14.559 1.00 94.81 433 ARG A C 1
ATOM 3632 O O . ARG A 1 433 ? -21.700 11.664 15.407 1.00 94.81 433 ARG A O 1
ATOM 3639 N N . ILE A 1 434 ? -22.435 13.693 14.774 1.00 94.94 434 ILE A N 1
ATOM 3640 C CA . ILE A 1 434 ? -23.048 14.074 16.045 1.00 94.94 434 ILE A CA 1
ATOM 3641 C C . ILE A 1 434 ? -24.559 13.889 15.941 1.00 94.94 434 ILE A C 1
ATOM 3643 O O . ILE A 1 434 ? -25.167 14.269 14.933 1.00 94.94 434 ILE A O 1
ATOM 3647 N N . PHE A 1 435 ? -25.150 13.297 16.975 1.00 92.69 435 PHE A N 1
ATOM 3648 C CA . PHE A 1 435 ? -26.552 12.924 17.041 1.00 92.69 435 PHE A CA 1
ATOM 3649 C C . PHE A 1 435 ? -27.252 13.510 18.261 1.00 92.69 435 PHE A C 1
ATOM 3651 O O . PHE A 1 435 ? -26.697 13.542 19.359 1.00 92.69 435 PHE A O 1
ATOM 3658 N N . ASP A 1 436 ? -28.521 13.844 18.063 1.00 91.19 436 ASP A N 1
ATOM 3659 C CA . ASP A 1 436 ? -29.487 14.097 19.124 1.00 91.19 436 ASP A CA 1
ATOM 3660 C C . ASP A 1 436 ? -30.783 13.351 18.793 1.00 91.19 436 ASP A C 1
ATOM 3662 O O . ASP A 1 436 ? -31.296 13.479 17.680 1.00 91.19 436 ASP A O 1
ATOM 3666 N N . ASN A 1 437 ? -31.271 12.515 19.714 1.00 84.44 437 ASN A N 1
ATOM 3667 C CA . ASN A 1 437 ? -32.455 11.663 19.524 1.00 84.44 437 ASN A CA 1
ATOM 3668 C C . ASN A 1 437 ? -32.501 10.940 18.159 1.00 84.44 437 ASN A C 1
ATOM 3670 O O . ASN A 1 437 ? -33.511 10.963 17.461 1.00 84.44 437 ASN A O 1
ATOM 3674 N N . HIS A 1 438 ? -31.388 10.309 17.762 1.00 80.19 438 HIS A N 1
ATOM 3675 C CA . HIS A 1 438 ? -31.180 9.630 16.467 1.00 80.19 438 HIS A CA 1
ATOM 3676 C C . HIS A 1 438 ? -31.105 10.535 15.222 1.00 80.19 438 HIS A C 1
ATOM 3678 O O . HIS A 1 438 ? -30.750 10.055 14.141 1.00 80.19 438 HIS A O 1
ATOM 3684 N N . PHE A 1 439 ? -31.354 11.838 15.346 1.00 86.44 439 PHE A N 1
ATOM 3685 C CA . PHE A 1 439 ? -31.190 12.799 14.259 1.00 86.44 439 PHE A CA 1
ATOM 3686 C C . PHE A 1 439 ? -29.765 13.326 14.205 1.00 86.44 439 PHE A C 1
ATOM 3688 O O . PHE A 1 439 ? -29.110 13.524 15.222 1.00 86.44 439 PHE A O 1
ATOM 3695 N N . THR A 1 440 ? -29.266 13.550 12.993 1.00 89.69 440 THR A N 1
ATOM 3696 C CA . THR A 1 440 ? -27.918 14.097 12.800 1.00 89.69 440 THR A CA 1
ATOM 3697 C C . THR A 1 440 ? -27.924 15.592 12.981 1.00 89.69 440 THR A C 1
ATOM 3699 O O . THR A 1 440 ? -28.605 16.284 12.233 1.00 89.69 440 THR A O 1
ATOM 3702 N N . GLN A 1 441 ? -27.101 16.065 13.907 1.00 90.94 441 GLN A N 1
ATOM 3703 C CA . GLN A 1 441 ? -26.907 17.487 14.154 1.00 90.94 441 GLN A CA 1
ATOM 3704 C C . GLN A 1 441 ? -25.734 18.038 13.352 1.00 90.94 441 GLN A C 1
ATOM 3706 O O . GLN A 1 441 ? -25.798 19.152 12.844 1.00 90.94 441 GLN A O 1
ATOM 3711 N N . GLY A 1 442 ? -24.687 17.242 13.129 1.00 89.94 442 GLY A N 1
ATOM 3712 C CA . GLY A 1 442 ? -23.578 17.673 12.289 1.00 89.94 442 GLY A CA 1
ATOM 3713 C C . GLY A 1 442 ? -22.450 16.663 12.164 1.00 89.94 442 GLY A C 1
ATOM 3714 O O . GLY A 1 442 ? -22.543 15.531 12.636 1.00 89.94 442 GLY A O 1
ATOM 3715 N N . TYR A 1 443 ? -21.383 17.093 11.500 1.00 92.25 443 TYR A N 1
ATOM 3716 C CA . TYR A 1 443 ? -20.148 16.346 11.320 1.00 92.25 443 TYR A CA 1
ATOM 3717 C C . TYR A 1 443 ? -18.960 17.193 11.756 1.00 92.25 443 TYR A C 1
ATOM 3719 O O . TYR A 1 443 ? -18.801 18.350 11.356 1.00 92.25 443 TYR A O 1
ATOM 3727 N N . LEU A 1 444 ? -18.118 16.565 12.556 1.00 92.62 444 LEU A N 1
ATOM 3728 C CA . LEU A 1 444 ? -16.940 17.089 13.219 1.00 92.62 444 LEU A CA 1
ATOM 3729 C C . LEU A 1 444 ? -15.712 16.396 12.633 1.00 92.62 444 LEU A C 1
ATOM 3731 O O . LEU A 1 444 ? -15.715 15.178 12.479 1.00 92.62 444 LEU A O 1
ATOM 3735 N N . LYS A 1 445 ? -14.655 17.152 12.333 1.00 93.19 445 LYS A N 1
ATOM 3736 C CA . LYS A 1 445 ? -13.331 16.590 12.047 1.00 93.19 445 LYS A CA 1
ATOM 3737 C C . LYS A 1 445 ? -12.412 16.846 13.234 1.00 93.19 445 LYS A C 1
ATOM 3739 O O . LYS A 1 445 ? -12.171 18.005 13.571 1.00 93.19 445 LYS A O 1
ATOM 3744 N N . VAL A 1 446 ? -11.884 15.776 13.817 1.00 95.94 446 VAL A N 1
ATOM 3745 C CA . VAL A 1 446 ? -10.958 15.817 14.952 1.00 95.94 446 VAL A CA 1
ATOM 3746 C C . VAL A 1 446 ? -9.670 16.535 14.544 1.00 95.94 446 VAL A C 1
ATOM 3748 O O . VAL A 1 446 ? -9.085 16.236 13.498 1.00 95.94 446 VAL A O 1
ATOM 3751 N N . LYS A 1 447 ? -9.245 17.500 15.361 1.00 95.00 447 LYS A N 1
ATOM 3752 C CA . LYS A 1 447 ? -8.068 18.348 15.138 1.00 95.00 447 LYS A CA 1
ATOM 3753 C C . LYS A 1 447 ? -6.994 18.140 16.203 1.00 95.00 447 LYS A C 1
ATOM 3755 O O . LYS A 1 447 ? -5.826 18.172 15.849 1.00 95.00 447 LYS A O 1
ATOM 3760 N N . SER A 1 448 ? -7.378 17.954 17.464 1.00 96.31 448 SER A N 1
ATOM 3761 C CA . SER A 1 448 ? -6.456 17.643 18.557 1.00 96.31 448 SER A CA 1
ATOM 3762 C C . SER A 1 448 ? -6.974 16.455 19.355 1.00 96.31 448 SER A C 1
ATOM 3764 O O . SER A 1 448 ? -8.185 16.303 19.532 1.00 96.31 448 SER A O 1
ATOM 3766 N N . VAL A 1 449 ? -6.059 15.614 19.831 1.00 96.19 449 VAL A N 1
ATOM 3767 C CA . VAL A 1 449 ? -6.393 14.427 20.622 1.00 96.19 449 VAL A CA 1
ATOM 3768 C C . VAL A 1 449 ? -5.457 14.327 21.819 1.00 96.19 449 VAL A C 1
ATOM 3770 O O . VAL A 1 449 ? -4.250 14.129 21.666 1.00 96.19 449 VAL A O 1
ATOM 3773 N N . GLU A 1 450 ? -6.031 14.420 23.010 1.00 95.44 450 GLU A N 1
ATOM 3774 C CA . GLU A 1 450 ? -5.375 14.112 24.275 1.00 95.44 450 GLU A CA 1
ATOM 3775 C C . GLU A 1 450 ? -5.751 12.700 24.744 1.00 95.44 450 GLU A C 1
ATOM 3777 O O . GLU A 1 450 ? -6.391 11.937 24.021 1.00 95.44 450 GLU A O 1
ATOM 3782 N N . TRP A 1 451 ? -5.322 12.302 25.944 1.00 92.56 451 TRP A N 1
ATOM 3783 C CA . TRP A 1 451 ? -5.604 10.955 26.440 1.00 92.56 451 TRP A CA 1
ATOM 3784 C C . TRP A 1 451 ? -7.109 10.707 26.617 1.00 92.56 451 TRP A C 1
ATOM 3786 O O . TRP A 1 451 ? -7.630 9.798 25.987 1.00 92.56 451 TRP A O 1
ATOM 3796 N N . ASN A 1 452 ? -7.805 11.553 27.380 1.00 94.81 452 ASN A N 1
ATOM 3797 C CA . ASN A 1 452 ? -9.236 11.412 27.702 1.00 94.81 452 ASN A CA 1
ATOM 3798 C C . ASN A 1 452 ? -10.085 12.558 27.138 1.00 94.81 452 ASN A C 1
ATOM 3800 O O . ASN A 1 452 ? -11.112 12.915 27.702 1.00 94.81 452 ASN A O 1
ATOM 3804 N N . GLU A 1 453 ? -9.616 13.229 26.095 1.00 96.25 453 GLU A N 1
ATOM 3805 C CA . GLU A 1 453 ? -10.410 14.241 25.413 1.00 96.25 453 GLU A CA 1
ATOM 3806 C C . GLU A 1 453 ? -9.897 14.451 24.001 1.00 96.25 453 GLU A C 1
ATOM 3808 O O . GLU A 1 453 ? -8.736 14.196 23.674 1.00 96.25 453 GLU A O 1
ATOM 3813 N N . SER A 1 454 ? -10.777 14.939 23.145 1.00 97.44 454 SER A N 1
ATOM 3814 C CA . SER A 1 454 ? -10.414 15.372 21.809 1.00 97.44 454 SER A CA 1
ATOM 3815 C C . SER A 1 454 ? -11.225 16.596 21.438 1.00 97.44 454 SER A C 1
ATOM 3817 O O . SER A 1 454 ? -12.298 16.853 21.982 1.00 97.44 454 SER A O 1
ATOM 3819 N N . SER A 1 455 ? -10.696 17.386 20.515 1.00 97.31 455 SER A N 1
ATOM 3820 C CA . SER A 1 455 ? -11.408 18.537 19.986 1.00 97.31 455 SER A CA 1
ATOM 3821 C C . SER A 1 455 ? -11.311 18.565 18.476 1.00 97.31 455 SER A C 1
ATOM 3823 O O . SER A 1 455 ? -10.370 18.045 17.863 1.00 97.31 455 SER A O 1
ATOM 3825 N N . GLY A 1 456 ? -12.285 19.195 17.845 1.00 94.50 456 GLY A N 1
ATOM 3826 C CA . GLY A 1 456 ? -12.217 19.431 16.422 1.00 94.50 456 GLY A CA 1
ATOM 3827 C C . GLY A 1 456 ? -13.251 20.423 15.947 1.00 94.50 456 GLY A C 1
ATOM 3828 O O . GLY A 1 456 ? -14.043 20.960 16.718 1.00 94.50 456 GLY A O 1
ATOM 3829 N N . ASN A 1 457 ? -13.242 20.640 14.639 1.00 90.62 457 ASN A N 1
ATOM 3830 C CA . ASN A 1 457 ? -14.072 21.660 14.028 1.00 90.62 457 ASN A CA 1
ATOM 3831 C C . ASN A 1 457 ? -15.265 21.008 13.340 1.00 90.62 457 ASN A C 1
ATOM 3833 O O . ASN A 1 457 ? -15.105 20.110 12.502 1.00 90.62 457 ASN A O 1
ATOM 3837 N N . VAL A 1 458 ? -16.456 21.512 13.643 1.00 88.81 458 VAL A N 1
ATOM 3838 C CA . VAL A 1 458 ? -17.669 21.196 12.899 1.00 88.81 458 VAL A CA 1
ATOM 3839 C C . VAL A 1 458 ? -17.492 21.711 11.490 1.00 88.81 458 VAL A C 1
ATOM 3841 O O . VAL A 1 458 ? -17.250 22.897 11.242 1.00 88.81 458 VAL A O 1
ATOM 3844 N N . PHE A 1 459 ? -17.593 20.786 10.548 1.00 82.50 459 PHE A N 1
ATOM 3845 C CA . PHE A 1 459 ? -17.478 21.109 9.148 1.00 82.50 459 PHE A CA 1
ATOM 3846 C C . PHE A 1 459 ? -18.851 21.114 8.466 1.00 82.50 459 PHE A C 1
ATOM 3848 O O . PHE A 1 459 ? -19.073 21.908 7.556 1.00 82.50 459 PHE A O 1
ATOM 3855 N N . TYR A 1 460 ? -19.810 20.317 8.916 1.00 81.31 460 TYR A N 1
ATOM 3856 C CA . TYR A 1 460 ? -21.163 20.335 8.364 1.00 81.31 460 TYR A CA 1
ATOM 3857 C C . TYR A 1 460 ? -22.176 20.367 9.501 1.00 81.31 460 TYR A C 1
ATOM 3859 O O . TYR A 1 460 ? -22.145 19.485 10.351 1.00 81.31 460 TYR A O 1
ATOM 3867 N N . LEU A 1 461 ? -23.042 21.378 9.524 1.00 84.75 461 LEU A N 1
ATOM 3868 C CA . LEU A 1 461 ? -24.057 21.573 10.556 1.00 84.75 461 LEU A CA 1
ATOM 3869 C C . LEU A 1 461 ? -25.441 21.412 9.919 1.00 84.75 461 LEU A C 1
ATOM 3871 O O . LEU A 1 461 ? -25.705 22.001 8.872 1.00 84.75 461 LEU A O 1
ATOM 3875 N N . ILE A 1 462 ? -26.288 20.594 10.533 1.00 85.88 462 ILE A N 1
ATOM 3876 C CA . ILE A 1 462 ? -27.681 20.344 10.135 1.00 85.88 462 ILE A CA 1
ATOM 3877 C C . ILE A 1 462 ? -28.632 20.945 11.175 1.00 85.88 462 ILE A C 1
ATOM 3879 O O . ILE A 1 462 ? -29.626 21.562 10.805 1.00 85.88 462 ILE A O 1
ATOM 3883 N N . GLY A 1 463 ? -28.309 20.792 12.457 1.00 83.94 463 GLY A N 1
ATOM 3884 C CA . GLY A 1 463 ? -29.040 21.372 13.578 1.00 83.94 463 GLY A CA 1
ATOM 3885 C C . GLY A 1 463 ? -28.086 21.755 14.705 1.00 83.94 463 GLY A C 1
ATOM 3886 O O . GLY A 1 463 ? -26.869 21.723 14.527 1.00 83.94 463 GLY A O 1
ATOM 3887 N N . GLU A 1 464 ? -28.628 22.176 15.842 1.00 89.62 464 GLU A N 1
ATOM 3888 C CA . GLU A 1 464 ? -27.817 22.617 16.975 1.00 89.62 464 GLU A CA 1
ATOM 3889 C C . GLU A 1 464 ? -27.042 21.441 17.583 1.00 89.62 464 GLU A C 1
ATOM 3891 O O . GLU A 1 464 ? -27.596 20.368 17.825 1.00 89.62 464 GLU A O 1
ATOM 3896 N N . ILE A 1 465 ? -25.747 21.647 17.823 1.00 91.62 465 ILE A N 1
ATOM 3897 C CA . ILE A 1 465 ? -24.915 20.699 18.560 1.00 91.62 465 ILE A CA 1
ATOM 3898 C C . ILE A 1 465 ? -24.842 21.187 19.997 1.00 91.62 465 ILE A C 1
ATOM 3900 O O . ILE A 1 465 ? -24.343 22.278 20.261 1.00 91.62 465 ILE A O 1
ATOM 3904 N N . ASN A 1 466 ? -25.307 20.348 20.910 1.00 92.62 466 ASN A N 1
ATOM 3905 C CA . ASN A 1 466 ? -25.386 20.627 22.329 1.00 92.62 466 ASN A CA 1
ATOM 3906 C C . ASN A 1 466 ? -24.483 19.687 23.129 1.00 92.62 466 ASN A C 1
ATOM 3908 O O . ASN A 1 466 ? -24.119 18.586 22.700 1.00 92.62 466 ASN A O 1
ATOM 3912 N N . LYS A 1 467 ? -24.150 20.123 24.344 1.00 94.19 467 LYS A N 1
ATOM 3913 C CA . LYS A 1 467 ? -23.491 19.272 25.332 1.00 94.19 467 LYS A CA 1
ATOM 3914 C C . LYS A 1 467 ? -24.298 17.988 25.548 1.00 94.19 467 LYS A C 1
ATOM 3916 O O . LYS A 1 467 ? -25.525 18.012 25.566 1.00 94.19 467 LYS A O 1
ATOM 3921 N N . PHE A 1 468 ? -23.589 16.878 25.725 1.00 93.62 468 PHE A N 1
ATOM 3922 C CA . PHE A 1 468 ? -24.118 15.520 25.874 1.00 93.62 468 PHE A CA 1
ATOM 3923 C C . PHE A 1 468 ? -24.745 14.889 24.627 1.00 93.62 468 PHE A C 1
ATOM 3925 O O . PHE A 1 468 ? -25.233 13.762 24.704 1.00 93.62 468 PHE A O 1
ATOM 3932 N N . ASN A 1 469 ? -24.685 15.541 23.462 1.00 95.00 469 ASN A N 1
ATOM 3933 C CA . ASN A 1 469 ? -24.975 14.844 22.212 1.00 95.00 469 ASN A CA 1
ATOM 3934 C C . ASN A 1 469 ? -23.997 13.680 21.993 1.00 95.00 469 ASN A C 1
ATOM 3936 O O . ASN A 1 469 ? -22.813 13.763 22.329 1.00 95.00 469 ASN A O 1
ATOM 3940 N N . LEU A 1 470 ? -24.496 12.595 21.402 1.00 95.62 470 LEU A N 1
ATOM 3941 C CA . LEU A 1 470 ? -23.683 11.430 21.066 1.00 95.62 470 LEU A CA 1
ATOM 3942 C C . LEU A 1 470 ? -22.855 11.738 19.817 1.00 95.62 470 LEU A C 1
ATOM 3944 O O . LEU A 1 470 ? -23.387 12.233 18.827 1.00 95.62 470 LEU A O 1
ATOM 3948 N N . ALA A 1 471 ? -21.574 11.396 19.829 1.00 95.62 471 ALA A N 1
ATOM 3949 C CA . ALA A 1 471 ? -20.697 11.468 18.672 1.00 95.62 471 ALA A CA 1
ATOM 3950 C C . ALA A 1 471 ? -20.266 10.051 18.271 1.00 95.62 471 ALA A C 1
ATOM 3952 O O . ALA A 1 471 ? -19.850 9.264 19.112 1.00 95.62 471 ALA A O 1
ATOM 3953 N N . SER A 1 472 ? -20.331 9.721 16.984 1.00 94.81 472 SER A N 1
ATOM 3954 C CA . SER A 1 472 ? -19.904 8.421 16.452 1.00 94.81 472 SER A CA 1
ATOM 3955 C C . SER A 1 472 ? -18.991 8.605 15.252 1.00 94.81 472 SER A C 1
ATOM 3957 O O . SER A 1 472 ? -19.301 9.417 14.381 1.00 94.81 472 SER A O 1
ATOM 3959 N N . GLU A 1 473 ? -17.920 7.821 15.152 1.00 94.94 473 GLU A N 1
ATOM 3960 C CA . GLU A 1 473 ? -17.052 7.775 13.976 1.00 94.94 473 GLU A CA 1
ATOM 3961 C C . GLU A 1 473 ? -17.902 7.535 12.721 1.00 94.94 473 GLU A C 1
ATOM 3963 O O . GLU A 1 473 ? -18.795 6.684 12.695 1.00 94.94 473 GLU A O 1
ATOM 3968 N N . SER A 1 474 ? -17.646 8.323 11.679 1.00 92.19 474 SER A N 1
ATOM 3969 C CA . SER A 1 474 ? -18.403 8.293 10.436 1.00 92.19 474 SER A CA 1
ATOM 3970 C C . SER A 1 474 ? -17.474 8.100 9.249 1.00 92.19 474 SER A C 1
ATOM 3972 O O . SER A 1 474 ? -16.646 8.951 8.930 1.00 92.19 474 SER A O 1
ATOM 3974 N N . PHE A 1 475 ? -17.673 6.992 8.540 1.00 88.81 475 PHE A N 1
ATOM 3975 C CA . PHE A 1 475 ? -16.951 6.657 7.306 1.00 88.81 475 PHE A CA 1
ATOM 3976 C C . PHE A 1 475 ? -17.599 7.267 6.057 1.00 88.81 475 PHE A C 1
ATOM 3978 O O . PHE A 1 475 ? -16.995 7.316 4.987 1.00 88.81 475 PHE A O 1
ATOM 3985 N N . HIS A 1 476 ? -18.838 7.736 6.201 1.00 83.25 476 HIS A N 1
ATOM 3986 C CA . HIS A 1 476 ? -19.611 8.398 5.162 1.00 83.25 476 HIS A CA 1
ATOM 3987 C C . HIS A 1 476 ? -20.120 9.732 5.701 1.00 83.25 476 HIS A C 1
ATOM 3989 O O . HIS A 1 476 ? -20.627 9.807 6.818 1.00 83.25 476 HIS A O 1
ATOM 3995 N N . TYR A 1 477 ? -19.971 10.795 4.925 1.00 79.69 477 TYR A N 1
ATOM 3996 C CA . TYR A 1 477 ? -20.396 12.142 5.295 1.00 79.69 477 TYR A CA 1
ATOM 3997 C C . TYR A 1 477 ? -20.812 12.895 4.026 1.00 79.69 477 TYR A C 1
ATOM 3999 O O . TYR A 1 477 ? -20.288 12.611 2.944 1.00 79.69 477 TYR A O 1
ATOM 4007 N N . PRO A 1 478 ? -21.775 13.824 4.125 1.00 69.56 478 PRO A N 1
ATOM 4008 C CA . PRO A 1 478 ? -22.241 14.576 2.974 1.00 69.56 478 PRO A CA 1
ATOM 4009 C C . PRO A 1 478 ? -21.122 15.468 2.434 1.00 69.56 478 PRO A C 1
ATOM 4011 O O . PRO A 1 478 ? -20.347 16.057 3.192 1.00 69.56 478 PRO A O 1
ATOM 4014 N N . SER A 1 479 ? -21.064 15.604 1.109 1.00 64.69 479 SER A N 1
ATOM 4015 C CA . SER A 1 479 ? -20.332 16.716 0.507 1.00 64.69 479 SER A CA 1
ATOM 4016 C C . SER A 1 479 ? -20.993 18.016 0.952 1.00 64.69 479 SER A C 1
ATOM 4018 O O . SER A 1 479 ? -22.219 18.139 0.940 1.00 64.69 479 SER A O 1
ATOM 4020 N N . ARG A 1 480 ? -20.187 18.991 1.363 1.00 67.25 480 ARG A N 1
ATOM 4021 C CA . ARG A 1 480 ? -20.711 20.308 1.734 1.00 67.25 480 ARG A CA 1
ATOM 4022 C C . ARG A 1 480 ? -21.234 20.996 0.488 1.00 67.25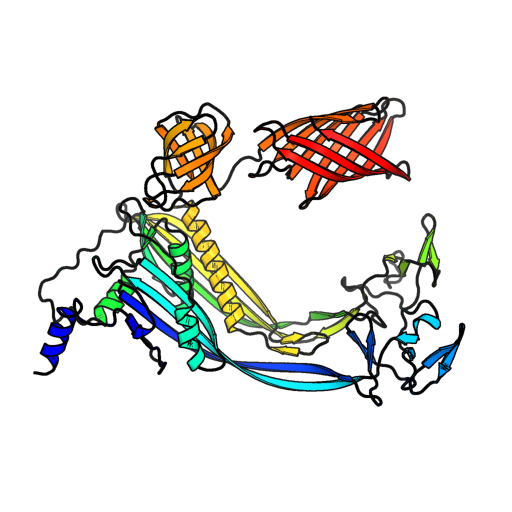 480 ARG A C 1
ATOM 4024 O O . ARG A 1 480 ? -20.574 20.943 -0.542 1.00 67.25 480 ARG A O 1
ATOM 4031 N N . ILE A 1 481 ? -22.366 21.677 0.593 1.00 65.81 481 ILE A N 1
ATOM 4032 C CA . ILE A 1 481 ? -22.896 22.489 -0.501 1.00 65.81 481 ILE A CA 1
ATOM 4033 C C . ILE A 1 481 ? -22.658 23.958 -0.151 1.00 65.81 481 ILE A C 1
ATOM 4035 O O . ILE A 1 481 ? -23.059 24.408 0.918 1.00 65.81 481 ILE A O 1
ATOM 4039 N N . GLY A 1 482 ? -21.985 24.690 -1.030 1.00 64.25 482 GLY A N 1
ATOM 4040 C CA . GLY A 1 482 ? -21.862 26.144 -0.985 1.00 64.25 482 GLY A CA 1
ATOM 4041 C C . GLY A 1 482 ? -22.617 26.762 -2.154 1.00 64.25 482 GLY A C 1
ATOM 4042 O O . GLY A 1 482 ? -22.646 26.189 -3.239 1.00 64.25 482 GLY A O 1
ATOM 4043 N N . ILE A 1 483 ? -23.217 27.931 -1.957 1.00 64.94 483 ILE A N 1
ATOM 4044 C CA . ILE A 1 483 ? -23.798 28.720 -3.047 1.00 64.94 483 ILE A CA 1
ATOM 4045 C C . ILE A 1 483 ? -22.989 30.007 -3.134 1.00 64.94 483 ILE A C 1
ATOM 4047 O O . ILE A 1 483 ? -22.844 30.705 -2.137 1.00 64.94 483 ILE A O 1
ATOM 4051 N N . SER A 1 484 ? -22.456 30.324 -4.309 1.00 65.44 484 SER A N 1
ATOM 4052 C CA . SER A 1 484 ? -21.836 31.624 -4.571 1.00 65.44 484 SER A CA 1
ATOM 4053 C C . SER A 1 484 ? -22.472 32.276 -5.783 1.00 65.44 484 SER A C 1
ATOM 4055 O O . SER A 1 484 ? -22.805 31.593 -6.750 1.00 65.44 484 SER A O 1
ATOM 4057 N N . PHE A 1 485 ? -22.587 33.595 -5.759 1.00 64.94 485 PHE A N 1
ATOM 4058 C CA . PHE A 1 485 ? -23.031 34.370 -6.909 1.00 64.94 485 PHE A CA 1
ATOM 4059 C C . PHE A 1 485 ? -21.809 34.920 -7.637 1.00 64.94 485 PHE A C 1
ATOM 4061 O O . PHE A 1 485 ? -20.893 35.447 -7.012 1.00 64.94 485 PHE A O 1
ATOM 4068 N N . THR A 1 486 ? -21.779 34.765 -8.953 1.00 63.00 486 THR A N 1
ATOM 4069 C CA . THR A 1 486 ? -20.690 35.242 -9.803 1.00 63.00 486 THR A CA 1
ATOM 4070 C C . THR A 1 486 ? -21.179 36.425 -10.622 1.00 63.00 486 THR A C 1
ATOM 4072 O O . THR A 1 486 ? -22.172 36.307 -11.345 1.00 63.00 486 THR A O 1
ATOM 4075 N N . LEU A 1 487 ? -20.449 37.536 -10.534 1.00 59.47 487 LEU A N 1
ATOM 4076 C CA . LEU A 1 487 ? -20.566 38.682 -11.428 1.00 59.47 487 LEU A CA 1
ATOM 4077 C C . LEU A 1 487 ? -19.244 38.800 -12.186 1.00 59.47 487 LEU A C 1
ATOM 4079 O O . LEU A 1 487 ? -18.200 39.013 -11.573 1.00 59.47 487 LEU A O 1
ATOM 4083 N N . ASN A 1 488 ? -19.275 38.635 -13.506 1.00 57.41 488 ASN A N 1
ATOM 4084 C CA . ASN A 1 488 ? -18.075 38.750 -14.336 1.00 57.41 488 ASN A CA 1
ATOM 4085 C C . ASN A 1 488 ? -18.151 39.997 -15.237 1.00 57.41 488 ASN A C 1
ATOM 4087 O O . ASN A 1 488 ? -19.237 40.412 -15.643 1.00 57.41 488 ASN A O 1
ATOM 4091 N N . ASN A 1 489 ? -16.996 40.559 -15.609 1.00 48.34 489 ASN A N 1
ATOM 4092 C CA . ASN A 1 489 ? -16.853 41.768 -16.440 1.00 48.34 489 ASN A CA 1
ATOM 4093 C C . ASN A 1 489 ? -17.483 41.648 -17.848 1.00 48.34 489 ASN A C 1
ATOM 4095 O O . ASN A 1 489 ? -17.563 42.633 -18.576 1.00 48.34 489 ASN A O 1
ATOM 4099 N N . LEU A 1 490 ? -17.944 40.453 -18.232 1.00 52.25 490 LEU A N 1
ATOM 4100 C CA . LEU A 1 490 ? -18.651 40.149 -19.481 1.00 52.25 490 LEU A CA 1
ATOM 4101 C C . LEU A 1 490 ? -20.190 40.256 -19.376 1.00 52.25 490 LEU A C 1
ATOM 4103 O O . LEU A 1 490 ? -20.878 39.820 -20.296 1.00 52.25 490 LEU A O 1
ATOM 4107 N N . LEU A 1 491 ? -20.739 40.830 -18.290 1.00 59.00 491 LEU A N 1
ATOM 4108 C CA . LEU A 1 491 ? -22.188 40.866 -17.997 1.00 59.00 491 LEU A CA 1
ATOM 4109 C C . LEU A 1 491 ? -22.805 39.459 -17.861 1.00 59.00 491 LEU A C 1
ATOM 4111 O O . LEU A 1 491 ? -23.958 39.236 -18.232 1.00 59.00 491 LEU A O 1
ATOM 4115 N N . GLU A 1 492 ? -22.035 38.502 -17.333 1.00 67.62 492 GLU A N 1
ATOM 4116 C CA . GLU A 1 492 ? -22.570 37.211 -16.887 1.00 67.62 492 GLU A CA 1
ATOM 4117 C C . GLU A 1 492 ? -22.989 37.329 -15.416 1.00 67.62 492 GLU A C 1
ATOM 4119 O O . GLU A 1 492 ? -22.170 37.662 -14.554 1.00 67.62 492 GLU A O 1
ATOM 4124 N N . LEU A 1 493 ? -24.263 37.050 -15.146 1.00 74.69 493 LEU A N 1
ATOM 4125 C CA . LEU A 1 493 ? -24.839 36.920 -13.812 1.00 74.69 493 LEU A CA 1
ATOM 4126 C C . LEU A 1 493 ? -25.156 35.452 -13.575 1.00 74.69 493 LEU A C 1
ATOM 4128 O O . LEU A 1 493 ? -25.941 34.873 -14.323 1.00 74.69 493 LEU A O 1
ATOM 4132 N N . GLY A 1 494 ? -24.605 34.852 -12.525 1.00 74.62 494 GLY A N 1
ATOM 4133 C CA . GLY A 1 494 ? -24.894 33.453 -12.237 1.00 74.62 494 GLY A CA 1
ATOM 4134 C C . GLY A 1 494 ? -24.819 33.067 -10.775 1.00 74.62 494 GLY A C 1
ATOM 4135 O O . GLY A 1 494 ? -24.202 33.743 -9.959 1.00 74.62 494 GLY A O 1
ATOM 4136 N N . ALA A 1 495 ? -25.457 31.949 -10.465 1.00 76.88 495 ALA A N 1
ATOM 4137 C CA . ALA A 1 495 ? -25.330 31.224 -9.218 1.00 76.88 495 ALA A CA 1
ATOM 4138 C C . ALA A 1 495 ? -24.511 29.950 -9.458 1.00 76.88 495 ALA A C 1
ATOM 4140 O O . ALA A 1 495 ? -24.694 29.239 -10.448 1.00 76.88 495 ALA A O 1
ATOM 4141 N N . LYS A 1 496 ? -23.610 29.648 -8.529 1.00 76.25 496 LYS A N 1
ATOM 4142 C CA . LYS A 1 496 ? -22.743 28.473 -8.537 1.00 76.25 496 LYS A CA 1
ATOM 4143 C C . LYS A 1 496 ? -23.023 27.651 -7.285 1.00 76.25 496 LYS A C 1
ATOM 4145 O O . LYS A 1 496 ? -22.795 28.126 -6.176 1.00 76.25 496 LYS A O 1
ATOM 4150 N N . ILE A 1 497 ? -23.507 26.427 -7.469 1.00 78.69 497 ILE A N 1
ATOM 4151 C CA . ILE A 1 497 ? -23.714 25.431 -6.414 1.00 78.69 497 ILE A CA 1
ATOM 4152 C C . ILE A 1 497 ? -22.454 24.569 -6.337 1.00 78.69 497 ILE A C 1
ATOM 4154 O O . ILE A 1 497 ? -22.251 23.685 -7.166 1.00 78.69 497 ILE A O 1
ATOM 4158 N N . LYS A 1 498 ? -21.596 24.847 -5.360 1.00 73.56 498 LYS A N 1
ATOM 4159 C CA . LYS A 1 498 ? -20.315 24.182 -5.106 1.00 73.56 498 LYS A CA 1
ATOM 4160 C C . LYS A 1 498 ? -20.501 22.981 -4.191 1.00 73.56 498 LYS A C 1
ATOM 4162 O O . LYS A 1 498 ? -21.078 23.112 -3.122 1.00 73.56 498 LYS A O 1
ATOM 4167 N N . PHE A 1 499 ? -19.931 21.846 -4.554 1.00 74.19 499 PHE A N 1
ATOM 4168 C CA . PHE A 1 499 ? -19.810 20.669 -3.705 1.00 74.19 499 PHE A CA 1
ATOM 4169 C C . PHE A 1 499 ? -18.380 20.613 -3.190 1.00 74.19 499 PHE A C 1
ATOM 4171 O O . PHE A 1 499 ? -17.454 20.371 -3.961 1.00 74.19 499 PHE A O 1
ATOM 4178 N N . LEU A 1 500 ? -18.190 20.893 -1.906 1.00 69.50 500 LEU A N 1
ATOM 4179 C CA . LEU A 1 500 ? -16.881 21.001 -1.281 1.00 69.50 500 LEU A CA 1
ATOM 4180 C C . LEU A 1 500 ? -16.462 19.678 -0.633 1.00 69.50 500 LEU A C 1
ATOM 4182 O O . LEU A 1 500 ? -17.290 18.912 -0.127 1.00 69.50 500 LEU A O 1
ATOM 4186 N N . ASP A 1 501 ? -15.155 19.448 -0.613 1.00 64.50 501 ASP A N 1
ATOM 4187 C CA . ASP A 1 501 ? -14.516 18.384 0.144 1.00 64.50 501 ASP A CA 1
ATOM 4188 C C . ASP A 1 501 ? -14.475 18.689 1.659 1.00 64.50 501 ASP A C 1
ATOM 4190 O O . ASP A 1 501 ? -14.951 19.721 2.153 1.00 64.50 501 ASP A O 1
ATOM 4194 N N . LEU A 1 502 ? -13.870 17.774 2.416 1.00 61.94 502 LEU A N 1
ATOM 4195 C CA . LEU A 1 502 ? -13.699 17.883 3.868 1.00 61.94 502 LEU A CA 1
ATOM 4196 C C . LEU A 1 502 ? -12.885 19.095 4.326 1.00 61.94 502 LEU A C 1
ATOM 4198 O O . LEU A 1 502 ? -13.054 19.572 5.449 1.00 61.94 502 LEU A O 1
ATOM 4202 N N . TYR A 1 503 ? -11.989 19.593 3.482 1.00 60.84 503 TYR A N 1
ATOM 4203 C CA . TYR A 1 503 ? -11.162 20.760 3.771 1.00 60.84 503 TYR A CA 1
ATOM 4204 C C . TYR A 1 503 ? -11.891 22.064 3.400 1.00 60.84 503 TYR A C 1
ATOM 4206 O O . TYR A 1 503 ? -11.529 23.145 3.875 1.00 60.84 503 TYR A O 1
ATOM 4214 N N . GLY A 1 504 ? -13.002 21.953 2.664 1.00 57.00 504 GLY A N 1
ATOM 4215 C CA . GLY A 1 504 ? -13.794 23.067 2.159 1.00 57.00 504 GLY A CA 1
ATOM 4216 C C . GLY A 1 504 ? -13.354 23.530 0.771 1.00 57.00 504 GLY A C 1
ATOM 4217 O O . GLY A 1 504 ? -13.748 24.618 0.362 1.00 57.00 504 GLY A O 1
ATOM 4218 N N . PHE A 1 505 ? -12.555 22.740 0.051 1.00 62.16 505 PHE A N 1
ATOM 4219 C CA . PHE A 1 505 ? -12.211 23.007 -1.342 1.00 62.16 505 PHE A CA 1
ATOM 4220 C C . PHE A 1 505 ? -13.313 22.504 -2.271 1.00 62.16 505 PHE A C 1
ATOM 4222 O O . PHE A 1 505 ? -13.848 21.420 -2.070 1.00 62.16 505 PHE A O 1
ATOM 4229 N N . GLU A 1 506 ? -13.647 23.275 -3.307 1.00 64.81 506 GLU A N 1
ATOM 4230 C CA . GLU A 1 506 ? -14.591 22.849 -4.345 1.00 64.81 506 GLU A CA 1
ATOM 4231 C C . GLU A 1 506 ? -14.095 21.569 -5.031 1.00 64.81 506 GLU A C 1
ATOM 4233 O O . GLU A 1 506 ? -13.008 21.549 -5.591 1.00 64.81 506 GLU A O 1
ATOM 4238 N N . ASN A 1 507 ? -14.882 20.498 -4.969 1.00 75.06 507 ASN A N 1
ATOM 4239 C CA . ASN A 1 507 ? -14.638 19.244 -5.677 1.00 75.06 507 ASN A CA 1
ATOM 4240 C C . ASN A 1 507 ? -15.300 19.291 -7.064 1.00 75.06 507 ASN A C 1
ATOM 4242 O O . ASN A 1 507 ? -14.664 19.043 -8.088 1.00 75.06 507 ASN A O 1
ATOM 4246 N N . PHE A 1 508 ? -16.576 19.677 -7.108 1.00 81.88 508 PHE A N 1
ATOM 4247 C CA . PHE A 1 508 ? -17.295 19.985 -8.343 1.00 81.88 508 PHE A CA 1
ATOM 4248 C C . PHE A 1 508 ? -18.351 21.062 -8.095 1.00 81.88 508 PHE A C 1
ATOM 4250 O O . PHE A 1 508 ? -18.699 21.329 -6.947 1.00 81.88 508 PHE A O 1
ATOM 4257 N N . SER A 1 509 ? -18.886 21.682 -9.142 1.00 78.50 509 SER A N 1
ATOM 4258 C CA . SER A 1 509 ? -20.012 22.605 -9.007 1.00 78.50 509 SER A CA 1
ATOM 4259 C C . SER A 1 509 ? -20.960 22.553 -10.195 1.00 78.50 509 SER A C 1
ATOM 4261 O O . SER A 1 509 ? -20.580 22.138 -11.290 1.00 78.50 509 SER A O 1
ATOM 4263 N N . PHE A 1 510 ? -22.185 23.018 -9.975 1.00 84.25 510 PHE A N 1
ATOM 4264 C CA . PHE A 1 510 ? -23.104 23.386 -11.043 1.00 84.25 510 PHE A CA 1
ATOM 4265 C C . PHE A 1 510 ? -23.220 24.901 -11.120 1.00 84.25 510 PHE A C 1
ATOM 4267 O O . PHE A 1 510 ? -23.392 25.572 -10.105 1.00 84.25 510 PHE A O 1
ATOM 4274 N N . LEU A 1 511 ? -23.138 25.435 -12.329 1.00 82.69 511 LEU A N 1
ATOM 4275 C CA . LEU A 1 511 ? -23.267 26.854 -12.617 1.00 82.69 511 LEU A CA 1
ATOM 4276 C C . LEU A 1 511 ? -24.578 27.083 -13.356 1.00 82.69 511 LEU A C 1
ATOM 4278 O O . LEU A 1 511 ? -24.897 26.351 -14.286 1.00 82.69 511 LEU A O 1
ATOM 4282 N N . PHE A 1 512 ? -25.303 28.122 -12.982 1.00 84.81 512 PHE A N 1
ATOM 4283 C CA . PHE A 1 512 ? -26.510 28.565 -13.664 1.00 84.81 512 PHE A CA 1
ATOM 4284 C C . PHE A 1 512 ? -26.425 30.065 -13.811 1.00 84.81 512 PHE A C 1
ATOM 4286 O O . PHE A 1 512 ? -26.030 30.746 -12.868 1.00 84.81 512 PHE A O 1
ATOM 4293 N N . GLY A 1 513 ? -26.812 30.606 -14.949 1.00 84.50 513 GLY A N 1
ATOM 4294 C CA . GLY A 1 513 ? -26.825 32.047 -15.073 1.00 84.50 513 GLY A CA 1
ATOM 4295 C C . GLY A 1 513 ? -27.376 32.542 -16.380 1.00 84.50 513 GLY A C 1
ATOM 4296 O O . GLY A 1 513 ? -27.907 31.792 -17.197 1.00 84.50 513 GLY A O 1
ATOM 4297 N N . ILE A 1 514 ? -27.266 33.847 -16.534 1.00 82.25 514 ILE A N 1
ATOM 4298 C CA . ILE A 1 514 ? -27.735 34.601 -17.674 1.00 82.25 514 ILE A CA 1
ATOM 4299 C C . ILE A 1 514 ? -26.618 35.532 -18.127 1.00 82.25 514 ILE A C 1
ATOM 4301 O O . ILE A 1 514 ? -25.852 36.069 -17.326 1.00 82.25 514 ILE A O 1
ATOM 4305 N N . THR A 1 515 ? -26.536 35.735 -19.426 1.00 79.00 515 THR A N 1
ATOM 4306 C CA . THR A 1 515 ? -25.798 36.830 -20.043 1.00 79.00 515 THR A CA 1
ATOM 4307 C C . THR A 1 515 ? -26.806 37.793 -20.661 1.00 79.00 515 THR A C 1
ATOM 4309 O O . THR A 1 515 ? -28.014 37.554 -20.634 1.00 79.00 515 THR A O 1
ATOM 4312 N N . TYR A 1 516 ? -26.334 38.873 -21.281 1.00 75.56 516 TYR A N 1
ATOM 4313 C CA . TYR A 1 516 ? -27.215 39.834 -21.951 1.00 75.56 516 TYR A CA 1
ATOM 4314 C C . TYR A 1 516 ? -28.077 39.238 -23.094 1.00 75.56 516 TYR A C 1
ATOM 4316 O O . TYR A 1 516 ? -28.998 39.907 -23.559 1.00 75.56 516 TYR A O 1
ATOM 4324 N N . LYS A 1 517 ? -27.787 38.012 -23.570 1.00 77.31 517 LYS A N 1
ATOM 4325 C CA . LYS A 1 517 ? -28.515 37.338 -24.670 1.00 77.31 517 LYS A CA 1
ATOM 4326 C C . LYS A 1 517 ? -28.764 35.838 -24.485 1.00 77.31 517 LYS A C 1
ATOM 4328 O O . LYS A 1 517 ? -29.482 35.256 -25.296 1.00 77.31 517 LYS A O 1
ATOM 4333 N N . GLU A 1 518 ? -28.142 35.193 -23.504 1.00 82.62 518 GLU A N 1
ATOM 4334 C CA . GLU A 1 518 ? -28.108 33.731 -23.404 1.00 82.62 518 GLU A CA 1
ATOM 4335 C C . GLU A 1 518 ? -28.366 33.287 -21.957 1.00 82.62 518 GLU A C 1
ATOM 4337 O O . GLU A 1 518 ? -27.881 33.911 -21.017 1.00 82.62 518 GLU A O 1
ATOM 4342 N N . LEU A 1 519 ? -29.106 32.195 -21.769 1.00 85.50 519 LEU A N 1
ATOM 4343 C CA . LEU A 1 519 ? -29.135 31.448 -20.508 1.00 85.50 519 LEU A CA 1
ATOM 4344 C C . LEU A 1 519 ? -27.979 30.453 -20.524 1.00 85.50 519 LEU A C 1
ATOM 4346 O O . LEU A 1 519 ? -27.712 29.880 -21.575 1.00 85.50 519 LEU A O 1
ATOM 4350 N N . TYR A 1 520 ? -27.323 30.192 -19.397 1.00 83.50 520 TYR A N 1
ATOM 4351 C CA . TYR A 1 520 ? -26.299 29.157 -19.333 1.00 83.50 520 TYR A CA 1
ATOM 4352 C C . TYR A 1 520 ? -26.457 28.211 -18.152 1.00 83.50 520 TYR A C 1
ATOM 4354 O O . TYR A 1 520 ? -26.854 28.598 -17.053 1.00 83.50 520 TYR A O 1
ATOM 4362 N N . VAL A 1 521 ? -26.085 26.958 -18.399 1.00 86.12 521 VAL A N 1
ATOM 4363 C CA . VAL A 1 521 ? -25.896 25.925 -17.381 1.00 86.12 521 VAL A CA 1
ATOM 4364 C C . VAL A 1 521 ? -24.512 25.338 -17.567 1.00 86.12 521 VAL A C 1
ATOM 4366 O O . VAL A 1 521 ? -24.087 25.083 -18.690 1.00 86.12 521 VAL A O 1
ATOM 4369 N N . GLY A 1 522 ? -23.792 25.116 -16.480 1.00 82.12 522 GLY A N 1
ATOM 4370 C CA . GLY A 1 522 ? -22.467 24.537 -16.531 1.00 82.12 522 GLY A CA 1
ATOM 4371 C C . GLY A 1 522 ? -22.184 23.583 -15.393 1.00 82.12 522 GLY A C 1
ATOM 4372 O O . GLY A 1 522 ? -22.876 23.544 -14.381 1.00 82.12 522 GLY A O 1
ATOM 4373 N N . PHE A 1 523 ? -21.123 22.822 -15.580 1.00 85.00 523 PHE A N 1
ATOM 4374 C CA . PHE A 1 523 ? -20.542 21.938 -14.593 1.00 85.00 523 PHE A CA 1
ATOM 4375 C C . PHE A 1 523 ? -19.054 22.253 -14.498 1.00 85.00 523 PHE A C 1
ATOM 4377 O O . PHE A 1 523 ? -18.389 22.366 -15.530 1.00 85.00 523 PHE A O 1
ATOM 4384 N N . SER A 1 524 ? -18.526 22.382 -13.284 1.00 78.50 524 SER A N 1
ATOM 4385 C CA . SER A 1 524 ? -17.084 22.404 -13.047 1.00 78.50 524 SER A CA 1
ATOM 4386 C C . SER A 1 524 ? -16.651 21.215 -12.208 1.00 78.50 524 SER A C 1
ATOM 4388 O O . SER A 1 524 ? -17.395 20.734 -11.358 1.00 78.50 524 SER A O 1
ATOM 4390 N N . LYS A 1 525 ? -15.422 20.754 -12.423 1.00 81.25 525 LYS A N 1
ATOM 4391 C CA . LYS A 1 525 ? -14.755 19.765 -11.583 1.00 81.25 525 LYS A CA 1
ATOM 4392 C C . LYS A 1 525 ? -13.307 20.154 -11.361 1.00 81.25 525 LYS A C 1
ATOM 4394 O O . LYS A 1 525 ? -12.590 20.451 -12.321 1.00 81.25 525 LYS A O 1
ATOM 4399 N N . ARG A 1 526 ? -12.883 20.076 -10.105 1.00 69.88 526 ARG A N 1
ATOM 4400 C CA . ARG A 1 526 ? -11.513 20.332 -9.692 1.00 69.88 526 ARG A CA 1
ATOM 4401 C C . ARG A 1 526 ? -10.659 19.084 -9.838 1.00 69.88 526 ARG A C 1
ATOM 4403 O O . ARG A 1 526 ? -11.004 18.003 -9.362 1.00 69.88 526 ARG A O 1
ATOM 4410 N N . PHE A 1 527 ? -9.499 19.258 -10.450 1.00 68.38 527 PHE A N 1
ATOM 4411 C CA . PHE A 1 527 ? -8.414 18.292 -10.466 1.00 68.38 527 PHE A CA 1
ATOM 4412 C C . PHE A 1 527 ? -7.191 18.955 -9.830 1.00 68.38 527 PHE A C 1
ATOM 4414 O O . PHE A 1 527 ? -6.498 19.755 -10.455 1.00 68.38 527 PHE A O 1
ATOM 4421 N N . SER A 1 528 ? -6.923 18.627 -8.563 1.00 66.12 528 SER A N 1
ATOM 4422 C CA . SER A 1 528 ? -5.835 19.226 -7.778 1.00 66.12 528 SER A CA 1
ATOM 4423 C C . SER A 1 528 ? -5.973 20.752 -7.622 1.00 66.12 528 SER A C 1
ATOM 4425 O O . SER A 1 528 ? -6.782 21.199 -6.815 1.00 66.12 528 SER A O 1
ATOM 4427 N N . PHE A 1 529 ? -5.219 21.569 -8.361 1.00 60.03 529 PHE A N 1
ATOM 4428 C CA . PHE A 1 529 ? -5.285 23.040 -8.336 1.00 60.03 529 PHE A CA 1
ATOM 4429 C C . PHE A 1 529 ? -5.906 23.646 -9.608 1.00 60.03 529 PHE A C 1
ATOM 4431 O O . PHE A 1 529 ? -5.892 24.863 -9.771 1.00 60.03 529 PHE A O 1
ATOM 4438 N N . ILE A 1 530 ? -6.430 22.809 -10.508 1.00 61.91 530 ILE A N 1
ATOM 4439 C CA . ILE A 1 530 ? -7.001 23.218 -11.794 1.00 61.91 530 ILE A CA 1
ATOM 4440 C C . ILE A 1 530 ? -8.492 22.888 -11.807 1.00 61.91 530 ILE A C 1
ATOM 4442 O O . ILE A 1 530 ? -8.867 21.731 -11.613 1.00 61.91 530 ILE A O 1
ATOM 4446 N N . ASP A 1 531 ? -9.332 23.875 -12.102 1.00 67.38 531 ASP A N 1
ATOM 4447 C CA . ASP A 1 531 ? -10.764 23.678 -12.293 1.00 67.38 531 ASP A CA 1
ATOM 4448 C C . ASP A 1 531 ? -11.060 23.522 -13.785 1.00 67.38 531 ASP A C 1
ATOM 4450 O O . ASP A 1 531 ? -10.718 24.360 -14.613 1.00 67.38 531 ASP A O 1
ATOM 4454 N N . THR A 1 532 ? -11.700 22.423 -14.157 1.00 73.50 532 THR A N 1
ATOM 4455 C CA . THR A 1 532 ? -12.205 22.211 -15.519 1.00 73.50 532 THR A CA 1
ATOM 4456 C C . THR A 1 532 ? -13.687 22.516 -15.543 1.00 73.50 532 THR A C 1
ATOM 4458 O O . THR A 1 532 ? -14.392 22.196 -14.592 1.00 73.50 532 THR A O 1
ATOM 4461 N N . SER A 1 533 ? -14.174 23.131 -16.613 1.00 76.31 533 SER A N 1
ATOM 4462 C CA . SER A 1 533 ? -15.571 23.527 -16.744 1.00 76.31 533 SER A CA 1
ATOM 4463 C C . SER A 1 533 ? -16.118 23.234 -18.130 1.00 76.31 533 SER A C 1
ATOM 4465 O O . SER A 1 533 ? -15.418 23.335 -19.139 1.00 76.31 533 SER A O 1
ATOM 4467 N N . LEU A 1 534 ? -17.399 22.906 -18.154 1.00 81.44 534 LEU A N 1
ATOM 4468 C CA . LEU A 1 534 ? -18.219 22.805 -19.345 1.00 81.44 534 LEU A CA 1
ATOM 4469 C C . LEU A 1 534 ? -19.444 23.687 -19.111 1.00 81.44 534 LEU A C 1
ATOM 4471 O O . LEU A 1 534 ? -20.167 23.459 -18.145 1.00 81.44 534 LEU A O 1
ATOM 4475 N N . LYS A 1 535 ? -19.683 24.676 -19.969 1.00 81.75 535 LYS A N 1
ATOM 4476 C CA . LYS A 1 535 ? -20.891 25.507 -19.966 1.00 81.75 535 LYS A CA 1
ATOM 4477 C C . LYS A 1 535 ? -21.645 25.324 -21.280 1.00 81.75 535 LYS A C 1
ATOM 4479 O O . LYS A 1 535 ? -21.049 25.218 -22.347 1.00 81.75 535 LYS A O 1
ATOM 4484 N N . VAL A 1 536 ? -22.965 25.314 -21.200 1.00 83.00 536 VAL A N 1
ATOM 4485 C CA . VAL A 1 536 ? -23.880 25.320 -22.337 1.00 83.00 536 VAL A CA 1
ATOM 4486 C C . VAL A 1 536 ? -24.674 26.608 -22.265 1.00 83.00 536 VAL A C 1
ATOM 4488 O O . VAL A 1 536 ? -25.318 26.867 -21.253 1.00 83.00 536 VAL A O 1
ATOM 4491 N N . TYR A 1 537 ? -24.621 27.395 -23.330 1.00 82.75 537 TYR A N 1
ATOM 4492 C CA . TYR A 1 537 ? -25.337 28.651 -23.493 1.00 82.75 537 TYR A CA 1
ATOM 4493 C C . TYR A 1 537 ? -26.489 28.450 -24.478 1.00 82.75 537 TYR A C 1
ATOM 4495 O O . TYR A 1 537 ? -26.286 27.907 -25.561 1.00 82.75 537 TYR A O 1
ATOM 4503 N N . TYR A 1 538 ? -27.682 28.913 -24.136 1.00 83.62 538 TYR A N 1
ATOM 4504 C CA . TYR A 1 538 ? -28.880 28.861 -24.963 1.00 83.62 538 TYR A CA 1
ATOM 4505 C C . TYR A 1 538 ? -29.379 30.275 -25.250 1.00 83.62 538 TYR A C 1
ATOM 4507 O O . TYR A 1 538 ? -29.654 31.051 -24.333 1.00 83.62 538 TYR A O 1
ATOM 4515 N N . ASN A 1 539 ? -29.502 30.607 -26.532 1.00 82.69 539 ASN A N 1
ATOM 4516 C CA . ASN A 1 539 ? -30.008 31.888 -26.996 1.00 82.69 539 ASN A CA 1
ATOM 4517 C C . ASN A 1 539 ? -31.481 31.752 -27.397 1.00 82.69 539 ASN A C 1
ATOM 4519 O O . ASN A 1 539 ? -31.783 31.274 -28.490 1.00 82.69 539 ASN A O 1
ATOM 4523 N N . SER A 1 540 ? -32.391 32.224 -26.546 1.00 74.56 540 SER A N 1
ATOM 4524 C CA . SER A 1 540 ? -33.837 32.103 -26.774 1.00 74.56 540 SER A CA 1
ATOM 4525 C C . SER A 1 540 ? -34.358 32.894 -27.979 1.00 74.56 540 SER A C 1
ATOM 4527 O O . SER A 1 540 ? -35.428 32.578 -28.485 1.00 74.56 540 SER A O 1
ATOM 4529 N N . LEU A 1 541 ? -33.624 33.906 -28.459 1.00 77.31 541 LEU A N 1
ATOM 4530 C CA . LEU A 1 541 ? -34.024 34.719 -29.617 1.00 77.31 541 LEU A CA 1
ATOM 4531 C C . LEU A 1 541 ? -33.687 34.058 -30.957 1.00 77.31 541 LEU A C 1
ATOM 4533 O O . LEU A 1 541 ? -34.294 34.387 -31.971 1.00 77.31 541 LEU A O 1
ATOM 4537 N N . THR A 1 542 ? -32.688 33.175 -30.978 1.00 78.31 542 THR A N 1
ATOM 4538 C CA . THR A 1 542 ? -32.212 32.509 -32.206 1.00 78.31 542 THR A CA 1
ATOM 4539 C C . THR A 1 542 ? -32.374 30.994 -32.166 1.00 78.31 542 THR A C 1
ATOM 4541 O O . THR A 1 542 ? -31.981 30.330 -33.118 1.00 78.31 542 THR A O 1
ATOM 4544 N N . ASP A 1 543 ? -32.928 30.472 -31.069 1.00 75.25 543 ASP A N 1
ATOM 4545 C CA . ASP A 1 543 ? -33.130 29.048 -30.789 1.00 75.25 543 ASP A CA 1
ATOM 4546 C C . ASP A 1 543 ? -31.848 28.206 -30.955 1.00 75.25 543 ASP A C 1
ATOM 4548 O O . ASP A 1 543 ? -31.852 27.060 -31.398 1.00 75.25 543 ASP A O 1
ATOM 4552 N N . ASN A 1 544 ? -30.704 28.811 -30.616 1.00 80.19 544 ASN A N 1
ATOM 4553 C CA . ASN A 1 544 ? -29.382 28.223 -30.806 1.00 80.19 544 ASN A CA 1
ATOM 4554 C C . ASN A 1 544 ? -28.722 27.881 -29.472 1.00 80.19 544 ASN A C 1
ATOM 4556 O O . ASN A 1 544 ? -28.756 28.665 -28.520 1.00 80.19 544 ASN A O 1
ATOM 4560 N N . MET A 1 545 ? -28.031 26.740 -29.440 1.00 79.94 545 MET A N 1
ATOM 4561 C CA . MET A 1 545 ? -27.161 26.340 -28.334 1.00 79.94 545 MET A CA 1
ATOM 4562 C C . MET A 1 545 ? -25.688 26.525 -28.703 1.00 79.94 545 MET A C 1
ATOM 4564 O O . MET A 1 545 ? -25.273 26.234 -29.825 1.00 79.94 545 MET A O 1
ATOM 4568 N N . SER A 1 546 ? -24.873 26.963 -27.746 1.00 77.75 546 SER A N 1
ATOM 4569 C CA . SER A 1 546 ? -23.418 26.969 -27.868 1.00 77.75 546 SER A CA 1
ATOM 4570 C C . SER A 1 546 ? -22.739 26.336 -26.661 1.00 77.75 546 SER A C 1
ATOM 4572 O O . SER A 1 546 ? -23.248 26.409 -25.546 1.00 77.75 546 SER A O 1
ATOM 4574 N N . PHE A 1 547 ? -21.607 25.676 -26.899 1.00 77.81 547 PHE A N 1
ATOM 4575 C CA . PHE A 1 547 ? -20.888 24.902 -25.887 1.00 77.81 547 PHE A CA 1
ATOM 4576 C C . PHE A 1 547 ? -19.513 25.509 -25.637 1.00 77.81 547 PHE A C 1
ATOM 4578 O O . PHE A 1 547 ? -18.721 25.629 -26.571 1.00 77.81 547 PHE A O 1
ATOM 4585 N N . ASP A 1 548 ? -19.213 25.801 -24.378 1.00 72.50 548 ASP A N 1
ATOM 4586 C CA . ASP A 1 548 ? -17.908 26.264 -23.922 1.00 72.50 548 ASP A CA 1
ATOM 4587 C C . ASP A 1 548 ? -17.256 25.195 -23.059 1.00 72.50 548 ASP A C 1
ATOM 4589 O O . ASP A 1 548 ? -17.821 24.751 -22.060 1.00 72.50 548 ASP A O 1
ATOM 4593 N N . ILE A 1 549 ? -16.034 24.812 -23.415 1.00 72.25 549 ILE A N 1
ATOM 4594 C CA . ILE A 1 549 ? -15.154 24.037 -22.540 1.00 72.25 549 ILE A CA 1
ATOM 4595 C C . ILE A 1 549 ? -14.027 24.958 -22.119 1.00 72.25 549 ILE A C 1
ATOM 4597 O O . ILE A 1 549 ? -13.377 25.563 -22.968 1.00 72.25 549 ILE A O 1
ATOM 4601 N N . GLY A 1 550 ? -13.756 25.051 -20.824 1.00 66.38 550 GLY A N 1
ATOM 4602 C CA . GLY A 1 550 ? -12.672 25.896 -20.353 1.00 66.38 550 GLY A CA 1
ATOM 4603 C C . GLY A 1 550 ? -12.021 25.424 -19.075 1.00 66.38 550 GLY A C 1
ATOM 4604 O O . GLY A 1 550 ? -12.588 24.653 -18.301 1.00 66.38 550 GLY A O 1
ATOM 4605 N N . ILE A 1 551 ? -10.801 25.901 -18.882 1.00 63.56 551 ILE A N 1
ATOM 4606 C CA . ILE A 1 551 ? -9.993 25.684 -17.695 1.00 63.56 551 ILE A CA 1
ATOM 4607 C C . ILE A 1 551 ? -9.981 26.990 -16.901 1.00 63.56 551 ILE A C 1
ATOM 4609 O O . ILE A 1 551 ? -9.674 28.062 -17.425 1.00 63.56 551 ILE A O 1
ATOM 4613 N N . PHE A 1 552 ? -10.321 26.876 -15.628 1.00 64.56 552 PHE A N 1
ATOM 4614 C CA . PHE A 1 552 ? -10.246 27.916 -14.624 1.00 64.56 552 PHE A CA 1
ATOM 4615 C C . PHE A 1 552 ? -9.032 27.648 -13.731 1.00 64.56 552 PHE A C 1
ATOM 4617 O O . PHE A 1 552 ? -8.865 26.567 -13.163 1.00 64.56 552 PHE A O 1
ATOM 4624 N N . LEU A 1 553 ? -8.173 28.652 -13.599 1.00 56.72 553 LEU A N 1
ATOM 4625 C CA . LEU A 1 553 ? -7.135 28.686 -12.577 1.00 56.72 553 LEU A CA 1
ATOM 4626 C C . LEU A 1 553 ? -7.610 29.635 -11.490 1.00 56.72 553 LEU A C 1
ATOM 4628 O O . LEU A 1 553 ? -7.579 30.851 -11.671 1.00 56.72 553 LEU A O 1
ATOM 4632 N N . THR A 1 554 ? -8.084 29.080 -10.381 1.00 58.09 554 THR A N 1
ATOM 4633 C CA . THR A 1 554 ? -8.645 29.857 -9.273 1.00 58.09 554 THR A CA 1
ATOM 4634 C C . THR A 1 554 ? -7.782 29.725 -8.031 1.00 58.09 554 THR A C 1
ATOM 4636 O O . THR A 1 554 ? -7.433 28.613 -7.629 1.00 58.09 554 THR A O 1
ATOM 4639 N N . SER A 1 555 ? -7.508 30.844 -7.366 1.00 52.16 555 SER A N 1
ATOM 4640 C CA . SER A 1 555 ? -6.989 30.860 -6.000 1.00 52.16 555 SER A CA 1
ATOM 4641 C C . SER A 1 555 ? -8.115 31.287 -5.057 1.00 52.16 555 SER A C 1
ATOM 4643 O O . SER A 1 555 ? -8.309 32.480 -4.818 1.00 52.16 555 SER A O 1
ATOM 4645 N N . PHE A 1 556 ? -8.880 30.320 -4.546 1.00 50.97 556 PHE A N 1
ATOM 4646 C CA . PHE A 1 556 ? -9.859 30.570 -3.485 1.00 50.97 556 PHE A CA 1
ATOM 4647 C C . PHE A 1 556 ? -9.212 30.377 -2.112 1.00 50.97 556 PHE A C 1
ATOM 4649 O O . PHE A 1 556 ? -8.655 29.314 -1.830 1.00 50.97 556 PHE A O 1
ATOM 4656 N N . SER A 1 557 ? -9.306 31.394 -1.257 1.00 41.78 557 SER A N 1
ATOM 4657 C CA . SER A 1 557 ? -8.989 31.317 0.166 1.00 41.78 557 SER A CA 1
ATOM 4658 C C . SER A 1 557 ? -10.286 31.258 0.983 1.00 41.78 557 SER A C 1
ATOM 4660 O O . SER A 1 557 ? -11.333 31.796 0.616 1.00 41.78 557 SER A O 1
ATOM 4662 N N . ARG A 1 558 ? -10.260 30.508 2.087 1.00 43.59 558 ARG A N 1
ATOM 4663 C CA . ARG A 1 558 ? -11.449 30.273 2.914 1.00 43.59 558 ARG A CA 1
ATOM 4664 C C . ARG A 1 558 ? -11.604 31.414 3.922 1.00 43.59 558 ARG A C 1
ATOM 4666 O O . ARG A 1 558 ? -10.718 31.588 4.753 1.00 43.59 558 ARG A O 1
ATOM 4673 N N . ILE A 1 559 ? -12.721 32.149 3.867 1.00 45.91 559 ILE A N 1
ATOM 4674 C CA . ILE A 1 559 ? -13.060 33.184 4.863 1.00 45.91 559 ILE A CA 1
ATOM 4675 C C . ILE A 1 559 ? -13.984 32.612 5.949 1.00 45.91 559 ILE A C 1
ATOM 4677 O O . ILE A 1 559 ? -13.801 32.921 7.123 1.00 45.91 559 ILE A O 1
ATOM 4681 N N . SER A 1 560 ? -14.957 31.756 5.603 1.00 44.47 560 SER A N 1
ATOM 4682 C CA . SER A 1 560 ? -15.877 31.156 6.587 1.00 44.47 560 SER A CA 1
ATOM 4683 C C . SER A 1 560 ? -16.365 29.749 6.199 1.00 44.47 560 SER A C 1
ATOM 4685 O O . SER A 1 560 ? -15.881 29.133 5.247 1.00 44.47 560 SER A O 1
ATOM 4687 N N . LEU A 1 561 ? -17.302 29.189 6.980 1.00 41.09 561 LEU A N 1
ATOM 4688 C CA . LEU A 1 561 ? -17.984 27.921 6.677 1.00 41.09 561 LEU A CA 1
ATOM 4689 C C . LEU A 1 561 ? -18.762 27.945 5.358 1.00 41.09 561 LEU A C 1
ATOM 4691 O O . LEU A 1 561 ? -18.883 26.899 4.726 1.00 41.09 561 LEU A O 1
ATOM 4695 N N . PHE A 1 562 ? -19.261 29.118 4.968 1.00 43.19 562 PHE A N 1
ATOM 4696 C CA . PHE A 1 562 ? -20.156 29.288 3.824 1.00 43.19 562 PHE A CA 1
ATOM 4697 C C . PHE A 1 562 ? -19.558 30.173 2.721 1.00 43.19 562 PHE A C 1
ATOM 4699 O O . PHE A 1 562 ? -19.994 30.066 1.579 1.00 43.19 562 PHE A O 1
ATOM 4706 N N . ASN A 1 563 ? -18.522 30.970 3.026 1.00 46.56 563 ASN A N 1
ATOM 4707 C CA . ASN A 1 563 ? -17.911 31.897 2.072 1.00 46.56 563 ASN A CA 1
ATOM 4708 C C . ASN A 1 563 ? -16.456 31.534 1.748 1.00 46.56 563 ASN A C 1
ATOM 4710 O O . ASN A 1 563 ? -15.582 31.459 2.623 1.00 46.56 563 ASN A O 1
ATOM 4714 N N . SER A 1 564 ? -16.202 31.370 0.453 1.00 46.91 564 SER A N 1
ATOM 4715 C CA . SER A 1 564 ? -14.873 31.320 -0.154 1.00 46.91 564 SER A CA 1
ATOM 4716 C C . SER A 1 564 ? -14.690 32.591 -0.977 1.00 46.91 564 SER A C 1
ATOM 4718 O O . SER A 1 564 ? -15.437 32.765 -1.941 1.00 46.91 564 SER A O 1
ATOM 4720 N N . SER A 1 565 ? -13.706 33.426 -0.651 1.00 50.66 565 SER A N 1
ATOM 4721 C CA . SER A 1 565 ? -13.331 34.535 -1.527 1.00 50.66 565 SER A CA 1
ATOM 4722 C C . SER A 1 565 ? -12.133 34.132 -2.370 1.00 50.66 565 SER A C 1
ATOM 4724 O O . SER A 1 565 ? -11.323 33.281 -1.992 1.00 50.66 565 SER A O 1
ATOM 4726 N N . GLY A 1 566 ? -12.027 34.687 -3.564 1.00 56.47 566 GLY A N 1
ATOM 4727 C CA . GLY A 1 566 ? -10.913 34.346 -4.427 1.00 56.47 566 GLY A CA 1
ATOM 4728 C C . GLY A 1 566 ? -11.045 34.920 -5.807 1.00 56.47 566 GLY A C 1
ATOM 4729 O O . GLY A 1 566 ? -12.122 35.315 -6.240 1.00 56.47 566 GLY A O 1
ATOM 4730 N N . ASN A 1 567 ? -9.916 34.919 -6.495 1.00 56.03 567 ASN A N 1
ATOM 4731 C CA . ASN A 1 567 ? -9.811 35.420 -7.847 1.00 56.03 567 ASN A CA 1
ATOM 4732 C C . ASN A 1 567 ? -9.354 34.289 -8.762 1.00 56.03 567 ASN A C 1
ATOM 4734 O O . ASN A 1 567 ? -8.570 33.424 -8.355 1.00 56.03 567 ASN A O 1
ATOM 4738 N N . GLY A 1 568 ? -9.833 34.290 -10.000 1.00 60.50 568 GLY A N 1
ATOM 4739 C CA . GLY A 1 568 ? -9.474 33.272 -10.974 1.00 60.50 568 GLY A CA 1
ATOM 4740 C C . GLY A 1 568 ? -9.354 33.814 -12.383 1.00 60.50 568 GLY A C 1
ATOM 4741 O O . GLY A 1 568 ? -10.019 34.776 -12.755 1.00 60.50 568 GLY A O 1
ATOM 4742 N N . ILE A 1 569 ? -8.502 33.178 -13.179 1.00 61.12 569 ILE A N 1
ATOM 4743 C CA . ILE A 1 569 ? -8.396 33.434 -14.614 1.00 61.12 569 ILE A CA 1
ATOM 4744 C C . ILE A 1 569 ? -9.054 32.266 -15.343 1.00 61.12 569 ILE A C 1
ATOM 4746 O O . ILE A 1 569 ? -8.757 31.100 -15.078 1.00 61.12 569 ILE A O 1
ATOM 4750 N N . PHE A 1 570 ? -9.946 32.595 -16.269 1.00 65.62 570 PHE A N 1
ATOM 4751 C CA . PHE A 1 570 ? -10.624 31.659 -17.150 1.00 65.62 570 PHE A CA 1
ATOM 4752 C C . PHE A 1 570 ? -10.004 31.686 -18.539 1.00 65.62 570 PHE A C 1
ATOM 4754 O O . PHE A 1 570 ? -9.859 32.755 -19.139 1.00 65.62 570 PHE A O 1
ATOM 4761 N N . ILE A 1 571 ? -9.718 30.501 -19.071 1.00 70.81 571 ILE A N 1
ATOM 4762 C CA . ILE A 1 571 ? -9.402 30.299 -20.481 1.00 70.81 571 ILE A CA 1
ATOM 4763 C C . ILE A 1 571 ? -10.362 29.238 -21.013 1.00 70.81 571 ILE A C 1
ATOM 4765 O O . ILE A 1 571 ? -10.298 28.073 -20.621 1.00 70.81 571 ILE A O 1
ATOM 4769 N N . GLY A 1 572 ? -11.253 29.645 -21.909 1.00 66.88 572 GLY A N 1
ATOM 4770 C CA . GLY A 1 572 ? -12.261 28.783 -22.518 1.00 66.88 572 GLY A CA 1
ATOM 4771 C C . GLY A 1 572 ? -12.171 28.749 -24.034 1.00 66.88 572 GLY A C 1
ATOM 4772 O O . GLY A 1 572 ? -11.591 29.632 -24.665 1.00 66.88 572 GLY A O 1
ATOM 4773 N N . TYR A 1 573 ? -12.756 27.717 -24.622 1.00 72.25 573 TYR A N 1
ATOM 4774 C CA . TYR A 1 573 ? -12.960 27.583 -26.053 1.00 72.25 573 TYR A CA 1
ATOM 4775 C C . TYR A 1 573 ? -14.432 27.272 -26.323 1.00 72.25 573 TYR A C 1
ATOM 4777 O O . TYR A 1 573 ? -14.945 26.236 -25.889 1.00 72.25 573 TYR A O 1
ATOM 4785 N N . ASN A 1 574 ? -15.095 28.166 -27.058 1.00 74.06 574 ASN A N 1
ATOM 4786 C CA . ASN A 1 574 ? -16.448 27.952 -27.552 1.00 74.06 574 ASN A CA 1
ATOM 4787 C C . ASN A 1 574 ? -16.388 27.053 -28.785 1.00 74.06 574 ASN A C 1
ATOM 4789 O O . ASN A 1 574 ? -15.923 27.475 -29.846 1.00 74.06 574 ASN A O 1
ATOM 4793 N N . LEU A 1 575 ? -16.869 25.820 -28.647 1.00 70.88 575 LEU A N 1
ATOM 4794 C CA . LEU A 1 575 ? -16.864 24.807 -29.699 1.00 70.88 575 LEU A CA 1
ATOM 4795 C C . LEU A 1 575 ? -17.740 25.209 -30.893 1.00 70.88 575 LEU A C 1
ATOM 4797 O O . LEU A 1 575 ? -17.397 24.909 -32.033 1.00 70.88 575 LEU A O 1
ATOM 4801 N N . THR A 1 576 ? -18.849 25.906 -30.644 1.00 71.44 576 THR A N 1
ATOM 4802 C CA . THR A 1 576 ? -19.830 26.271 -31.679 1.00 71.44 576 THR A CA 1
ATOM 4803 C C . THR A 1 576 ? -19.407 27.516 -32.456 1.00 71.44 576 THR A C 1
ATOM 4805 O O . THR A 1 576 ? -19.565 27.586 -33.669 1.00 71.44 576 THR A O 1
ATOM 4808 N N . LYS A 1 577 ? -18.844 28.508 -31.762 1.00 71.75 577 LYS A N 1
ATOM 4809 C CA . LYS A 1 577 ? -18.381 29.785 -32.325 1.00 71.75 577 LYS A CA 1
ATOM 4810 C C . LYS A 1 577 ? -16.908 29.725 -32.759 1.00 71.75 577 LYS A C 1
ATOM 4812 O O . LYS A 1 577 ? -16.427 30.691 -33.343 1.00 71.75 577 LYS A O 1
ATOM 4817 N N . GLN A 1 578 ? -16.206 28.628 -32.454 1.00 75.25 578 GLN A N 1
ATOM 4818 C CA . GLN A 1 578 ? -14.772 28.404 -32.686 1.00 75.25 578 GLN A CA 1
ATOM 4819 C C . GLN A 1 578 ? -13.882 29.553 -32.178 1.00 75.25 578 GLN A C 1
ATOM 4821 O O . GLN A 1 578 ? -12.926 29.964 -32.836 1.00 75.25 578 GLN A O 1
ATOM 4826 N N . LYS A 1 579 ? -14.201 30.097 -30.998 1.00 73.38 579 LYS A N 1
ATOM 4827 C CA . LYS A 1 579 ? -13.514 31.259 -30.411 1.00 73.38 579 LYS A CA 1
ATOM 4828 C C . LYS A 1 579 ? -12.934 30.935 -29.045 1.00 73.38 579 LYS A C 1
ATOM 4830 O O . LYS A 1 579 ? -13.567 30.253 -28.246 1.00 73.38 579 LYS A O 1
ATOM 4835 N N . ILE A 1 580 ? -11.749 31.476 -28.776 1.00 69.69 580 ILE A N 1
ATOM 4836 C CA . ILE A 1 580 ? -11.152 31.469 -27.439 1.00 69.69 580 ILE A CA 1
ATOM 4837 C C . ILE A 1 580 ? -11.779 32.605 -26.628 1.00 69.69 580 ILE A C 1
ATOM 4839 O O . ILE A 1 580 ? -11.891 33.733 -27.112 1.00 69.69 580 ILE A O 1
ATOM 4843 N N . SER A 1 581 ? -12.173 32.302 -25.399 1.00 63.94 581 SER A N 1
ATOM 4844 C CA . SER A 1 581 ? -12.704 33.244 -24.420 1.00 63.94 581 SER A CA 1
ATOM 4845 C C . SER A 1 581 ? -11.728 33.387 -23.257 1.00 63.94 581 SER A C 1
ATOM 4847 O O . SER A 1 581 ? -11.268 32.388 -22.704 1.00 63.94 581 SER A O 1
ATOM 4849 N N . PHE A 1 582 ? -11.459 34.626 -22.853 1.00 63.50 582 PHE A N 1
ATOM 4850 C CA . PHE A 1 582 ? -10.704 34.943 -21.644 1.00 63.50 582 PHE A CA 1
ATOM 4851 C C . PHE A 1 582 ? -11.628 35.650 -20.660 1.00 63.50 582 PHE A C 1
ATOM 4853 O O . PHE A 1 582 ? -12.402 36.520 -21.058 1.00 63.50 582 PHE A O 1
ATOM 4860 N N . GLY A 1 583 ? -11.552 35.280 -19.387 1.00 61.19 583 GLY A N 1
ATOM 4861 C CA . GLY A 1 583 ? -12.370 35.881 -18.338 1.00 61.19 583 GLY A CA 1
ATOM 4862 C C . GLY A 1 583 ? -11.629 35.959 -17.011 1.00 61.19 583 GLY A C 1
ATOM 4863 O O . GLY A 1 583 ? -10.624 35.280 -16.810 1.00 61.19 583 GLY A O 1
ATOM 4864 N N . TYR A 1 584 ? -12.137 36.788 -16.105 1.00 56.69 584 TYR A N 1
ATOM 4865 C CA . TYR A 1 584 ? -11.617 36.923 -14.749 1.00 56.69 584 TYR A CA 1
ATOM 4866 C C . TYR A 1 584 ? -12.761 36.736 -13.755 1.00 56.69 584 TYR A C 1
ATOM 4868 O O . TYR A 1 584 ? -13.747 37.457 -13.816 1.00 56.69 584 TYR A O 1
ATOM 4876 N N . GLU A 1 585 ? -12.670 35.744 -12.879 1.00 57.28 585 GLU A N 1
ATOM 4877 C CA . GLU A 1 585 ? -13.687 35.484 -11.860 1.00 57.28 585 GLU A CA 1
ATOM 4878 C C . GLU A 1 585 ? -13.288 36.172 -10.554 1.00 57.28 585 GLU A C 1
ATOM 4880 O O . GLU A 1 585 ? -12.184 35.959 -10.054 1.00 57.28 585 GLU A O 1
ATOM 4885 N N . LEU A 1 586 ? -14.198 36.982 -10.011 1.00 53.03 586 LEU A N 1
ATOM 4886 C CA . LEU A 1 586 ? -14.150 37.511 -8.650 1.00 53.03 586 LEU A CA 1
ATOM 4887 C C . LEU A 1 586 ? -15.211 36.773 -7.834 1.00 53.03 586 LEU A C 1
ATOM 4889 O O . LEU A 1 586 ? -16.406 36.922 -8.089 1.00 53.03 586 LEU A O 1
ATOM 4893 N N . GLY A 1 587 ? -14.777 35.961 -6.875 1.00 54.31 587 GLY A N 1
ATOM 4894 C CA . GLY A 1 587 ? -15.643 35.384 -5.855 1.00 54.31 587 GLY A CA 1
ATOM 4895 C C . GLY A 1 587 ? -15.598 36.236 -4.593 1.00 54.31 587 GLY A C 1
ATOM 4896 O O . GLY A 1 587 ? -14.523 36.399 -4.008 1.00 54.31 587 GLY A O 1
ATOM 4897 N N . LEU A 1 588 ? -16.757 36.763 -4.193 1.00 47.75 588 LEU A N 1
ATOM 4898 C CA . LEU A 1 588 ? -16.973 37.430 -2.906 1.00 47.75 588 LEU A CA 1
ATOM 4899 C C . LEU A 1 588 ? -17.423 36.428 -1.840 1.00 47.75 588 LEU A C 1
ATOM 4901 O O . LEU A 1 588 ? -18.308 35.597 -2.155 1.00 47.75 588 LEU A O 1
#

Radius of gyration: 33.46 Å; chains: 1; bounding box: 71×70×88 Å

Organism: Thermosipho melanesiensis (strain DSM 12029 / CIP 104789 / BI429) (NCBI:txid391009)

Sequence (588 aa):
MVKKITIFLLLLSSLSPSKVLVHSKYNLKIDTNAFESENFVVISILSVEKESLSREVISYIKNENGNYIRYNGNFYYTSDNNKYRLVGEKFVKDENGPYVYASEFFWARNEKQRYILSDFYKKIVTKEKLERFVISGYLIEIDSSNFYILSFTPFVFYVRDFNEVEKKILTIQKNENHFSVDKYDIVVNFINTPSKLKSFILSKLQEDDRYNIYDREYLEELLKDISLKDALKGINIKFRTPNYVINIDTVEFLNDKFQKDYMIFLKNDMNGQFLITGEKVEVGRFYQKENDAYILDKEKGKYVKVLNYPWRKERFKYASEFYDISLKKGEGYTNYYLTILLNVIDVESAKIVYSNILDKNIEFPQFSYSLHGTFQNSEIEKLNNLFLSLSEDVKEKLRKVFYLTSVVKDVDGLNVFLYDGKNIGIKEGQIFRIFDNHFTQGYLKVKSVEWNESSGNVFYLIGEINKFNLASESFHYPSRIGISFTLNNLLELGAKIKFLDLYGFENFSFLFGITYKELYVGFSKRFSFIDTSLKVYYNSLTDNMSFDIGIFLTSFSRISLFNSSGNGIFIGYNLTKQKISFGYELGL

Secondary structure (DSSP, 8-state):
-GGGHHHHHHHGGGS-S--EEEEESS-----GGG---SSEEEEEEEEEEEEEEEEEEEEEEE-TT-SEEEETTEEEE-S---EEEEETTEEEE-TT-SEEE-TT-TT-SSGGGGEEE--EEEEEEEEEEEEEEEEEEEEEEE-TTT--EEEEEEEEEEESSTHHHHHHHHTPPPP-----TTSEEEEEEEES--HHHHHHHHHHHHTT-SEEE--HHHHHHHHHHTTHHHH-TT----PPPPSEEEEEEEEEEEEEEEEEEEEEEEE-TTT--EETTS-BB-TT--EEEETTEEEE-TTT--EEEE---TTSPPEEEE---EEEEEEEEEEEEEEEEEEEEEEEEETTTTEEEEEEEEEEEEEEESEEEETTEEEEPPHHHHHHHHHHHHHHHHHHHHHHHS--EEEEEEEETTEEEES-SGGGT--TT-EEEEEETTEEEEEEEEEEE-SS-EEEEEEEESS---TT-EEEE-S--PPEEEEEEEEETTTEEEEEEEEE-TTS-EEEEEEEEE-SS-EEEEEEEEETTEEEEEEEEEETTTTEEEEEEEEEEEEEEE-SSS-EEEEEEEEEEETTTTEEEEEEEEE-

Foldseek 3Di:
DVVVVVLVVVVCVVPDQFLEAEAEPDPFDAPSNLDDDPWRKYWYWDDKDKDKKKWKFKDKAFDLPAQWKDDPNAIDGAPFSFAWADDPNDTDTDSPHQWTARPLQLQDLDRVSRTDRTTGIHIDIDMDIQIKIWIWIWMWTAGPPQRATQWIGIDIDIDSDSVCVNVVVSPGDTQGQDDFPQAAEEEEAEAPDDPRLVSLLVRLQSNLSLYRYDDPVVVVVVVVVVVCVVSPPDDDSDDDDGQKYKYKYWPDKDKDKFFDKDKDWAWDNRNFQDDPVRFGWDTQWFWADDPNDTHTDSPPGQWTWGDDDPPDDIDIDGPDTGTHMDIDGGFMKMKIKTKMWIFMAGPVVRDTPDIDIDIDMDMDTQWDQYSRTIIGDDPVVRVSVRSNVRSNVVSVVVCVVSWDKWFFADDDPFKTKTQAFSSSRHDAQWKKFWDDPNDTQFIWGWHAGDHGMTMTGTLGGDHDDDGGTMIITDPDDAFDWAWFWWDWPQQKTWIKTFRADPVRHGQKIWIWTDHPFWTKIKIWGDDPQKIWMKMWTAGPVVRDIKIKTKIKRKDWDDPDSHATFTKIWIWIATPVVRDIDITMITTD